Protein AF-0000000084393331 (afdb_homodimer)

Organism: Colletotrichum higginsianum (strain IMI 349063) (NCBI:txid759273)

Radius of gyration: 21.31 Å; Cα contacts (8 Å, |Δi|>4): 739; chains: 2; bounding box: 45×60×54 Å

pLDDT: mean 96.97, std 6.22, range [37.38, 98.94]

Sequence (408 aa):
MSALSANSILEAAKNRRSYYPLSKDIPLSRERVDEIVKEALRHVPSSFNSQSNRVVVLHGAEHEKFWDITANILKAIVPAEQWESTSGKINMFKGAAGSVLFFEDQDVVNAFQEKFATYADRFPVWANQPDAMLQYTLWTALEAEGLGANLQHYNPLVDQQVAAEWKVPASWKLNAQLVFGGKTGEAGPKEFKPIEEIFKTFSSMSALSANSILEAAKNRRSYYPLSKDIPLSRERVDEIVKEALRHVPSSFNSQSNRVVVLHGAEHEKFWDITANILKAIVPAEQWESTSGKINMFKGAAGSVLFFEDQDVVNAFQEKFATYADRFPVWANQPDAMLQYTLWTALEAEGLGANLQHYNPLVDQQVAAEWKVPASWKLNAQLVFGGKTGEAGPKEFKPIEEIFKTFSS

Structure (mmCIF, N/CA/C/O backbone):
data_AF-0000000084393331-model_v1
#
loop_
_entity.id
_entity.type
_entity.pdbx_description
1 polymer Nitroreductase
#
loop_
_atom_site.group_PDB
_atom_site.id
_atom_site.type_symbol
_atom_site.label_atom_id
_atom_site.label_alt_id
_atom_site.label_comp_id
_atom_site.label_asym_id
_atom_site.label_entity_id
_atom_site.label_seq_id
_atom_site.pdbx_PDB_ins_code
_atom_site.Cartn_x
_atom_site.Cartn_y
_atom_site.Cartn_z
_atom_site.occupancy
_atom_site.B_iso_or_equiv
_atom_site.auth_seq_id
_atom_site.auth_comp_id
_atom_site.auth_asym_id
_atom_site.auth_atom_id
_atom_site.pdbx_PDB_model_num
ATOM 1 N N . MET A 1 1 ? 9.164 -11.281 24 1 37.41 1 MET A N 1
ATOM 2 C CA . MET A 1 1 ? 8.312 -10.461 23.156 1 37.41 1 MET A CA 1
ATOM 3 C C . MET A 1 1 ? 7.629 -11.312 22.078 1 37.41 1 MET A C 1
ATOM 5 O O . MET A 1 1 ? 8.258 -12.195 21.5 1 37.41 1 MET A O 1
ATOM 9 N N . SER A 1 2 ? 6.348 -11.602 22.141 1 48.78 2 SER A N 1
ATOM 10 C CA . SER A 1 2 ? 5.723 -12.609 21.297 1 48.78 2 SER A CA 1
ATOM 11 C C . SER A 1 2 ? 6.145 -12.461 19.828 1 48.78 2 SER A C 1
ATOM 13 O O . SER A 1 2 ? 6.258 -11.336 19.328 1 48.78 2 SER A O 1
ATOM 15 N N . ALA A 1 3 ? 6.695 -13.453 19.219 1 64.19 3 ALA A N 1
ATOM 16 C CA . ALA A 1 3 ? 7.242 -13.547 17.859 1 64.19 3 ALA A CA 1
ATOM 17 C C . ALA A 1 3 ? 6.258 -13 16.844 1 64.19 3 ALA A C 1
ATOM 19 O O . ALA A 1 3 ? 5.047 -13.203 16.953 1 64.19 3 ALA A O 1
ATOM 20 N N . LEU A 1 4 ? 6.695 -11.914 16.047 1 86.56 4 LEU A N 1
ATOM 21 C CA . LEU A 1 4 ? 5.887 -11.383 14.953 1 86.56 4 LEU A CA 1
ATOM 22 C C . LEU A 1 4 ? 5.234 -12.516 14.164 1 86.56 4 LEU A C 1
ATOM 24 O O . LEU A 1 4 ? 5.875 -13.531 13.883 1 86.56 4 LEU A O 1
ATOM 28 N N . SER A 1 5 ? 3.9 -12.523 14.125 1 93.5 5 SER A N 1
ATOM 29 C CA . SER A 1 5 ? 3.131 -13.492 13.352 1 93.5 5 SER A CA 1
ATOM 30 C C . SER A 1 5 ? 2.18 -12.797 12.383 1 93.5 5 SER A C 1
ATOM 32 O O . SER A 1 5 ? 2.023 -11.57 12.438 1 93.5 5 SER A O 1
ATOM 34 N N . ALA A 1 6 ? 1.602 -13.602 11.523 1 96.69 6 ALA A N 1
ATOM 35 C CA . ALA A 1 6 ? 0.581 -13.047 10.641 1 96.69 6 ALA A CA 1
ATOM 36 C C . ALA A 1 6 ? -0.568 -12.438 11.438 1 96.69 6 ALA A C 1
ATOM 38 O O . ALA A 1 6 ? -1.152 -11.43 11.023 1 96.69 6 ALA A O 1
ATOM 39 N N . ASN A 1 7 ? -0.825 -12.977 12.594 1 96.38 7 ASN A N 1
ATOM 40 C CA . ASN A 1 7 ? -1.913 -12.477 13.422 1 96.38 7 ASN A CA 1
ATOM 41 C C . ASN A 1 7 ? -1.623 -11.062 13.93 1 96.38 7 ASN A C 1
ATOM 43 O O . ASN A 1 7 ? -2.539 -10.258 14.094 1 96.38 7 ASN A O 1
ATOM 47 N N . SER A 1 8 ? -0.373 -10.797 14.195 1 96.31 8 SER A N 1
ATOM 48 C CA . SER A 1 8 ? -0.001 -9.445 14.609 1 96.31 8 SER A CA 1
ATOM 49 C C . SER A 1 8 ? -0.251 -8.438 13.492 1 96.31 8 SER A C 1
ATOM 51 O O . SER A 1 8 ? -0.739 -7.332 13.75 1 96.31 8 SER A O 1
ATOM 53 N N . ILE A 1 9 ? 0.087 -8.852 12.289 1 97.62 9 ILE A N 1
ATOM 54 C CA . ILE A 1 9 ? -0.106 -7.988 11.133 1 97.62 9 ILE A CA 1
ATOM 55 C C . ILE A 1 9 ? -1.599 -7.785 10.883 1 97.62 9 ILE A C 1
ATOM 57 O O . ILE A 1 9 ? -2.045 -6.664 10.625 1 97.62 9 ILE A O 1
ATOM 61 N N . LEU A 1 10 ? -2.35 -8.82 11.016 1 97.94 10 LEU A N 1
ATOM 62 C CA . LEU A 1 10 ? -3.787 -8.758 10.773 1 97.94 10 LEU A CA 1
ATOM 63 C C . LEU A 1 10 ? -4.488 -7.973 11.875 1 97.94 10 LEU A C 1
ATOM 65 O O . LEU A 1 10 ? -5.469 -7.27 11.617 1 97.94 10 LEU A O 1
ATOM 69 N N . GLU A 1 11 ? -4 -8.117 13.078 1 97.56 11 GLU A N 1
ATOM 70 C CA . GLU A 1 11 ? -4.531 -7.305 14.172 1 97.56 11 GLU A CA 1
ATOM 71 C C . GLU A 1 11 ? -4.312 -5.816 13.914 1 97.56 11 GLU A C 1
ATOM 73 O O . GLU A 1 11 ? -5.199 -4.996 14.18 1 97.56 11 GLU A O 1
ATOM 78 N N . ALA A 1 12 ? -3.117 -5.473 13.461 1 97.62 12 ALA A N 1
ATOM 79 C CA . ALA A 1 12 ? -2.838 -4.086 13.102 1 97.62 12 ALA A CA 1
ATOM 80 C C . ALA A 1 12 ? -3.805 -3.59 12.031 1 97.62 12 ALA A C 1
ATOM 82 O O . ALA A 1 12 ? -4.301 -2.463 12.109 1 97.62 12 ALA A O 1
ATOM 83 N N . ALA A 1 13 ? -4.086 -4.453 11.016 1 97.81 13 ALA A N 1
ATOM 84 C CA . ALA A 1 13 ? -5.027 -4.109 9.953 1 97.81 13 ALA A CA 1
ATOM 85 C C . ALA A 1 13 ? -6.426 -3.881 10.516 1 97.81 13 ALA A C 1
ATOM 87 O O . ALA A 1 13 ? -7.117 -2.938 10.117 1 97.81 13 ALA A O 1
ATOM 88 N N . LYS A 1 14 ? -6.852 -4.676 11.422 1 97.25 14 LYS A N 1
ATOM 89 C CA . LYS A 1 14 ? -8.172 -4.586 12.031 1 97.25 14 LYS A CA 1
ATOM 90 C C . LYS A 1 14 ? -8.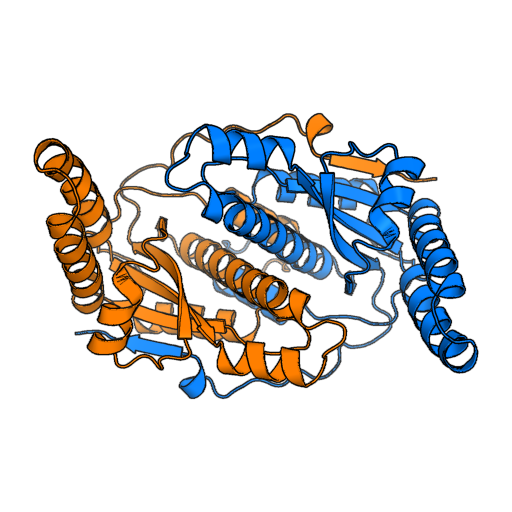305 -3.322 12.875 1 97.25 14 LYS A C 1
ATOM 92 O O . LYS A 1 14 ? -9.352 -2.676 12.883 1 97.25 14 LYS A O 1
ATOM 97 N N . ASN A 1 15 ? -7.254 -3.033 13.586 1 97.19 15 ASN A N 1
ATOM 98 C CA . ASN A 1 15 ? -7.27 -1.894 14.492 1 97.19 15 ASN A CA 1
ATOM 99 C C . ASN A 1 15 ? -7.223 -0.57 13.734 1 97.19 15 ASN A C 1
ATOM 101 O O . ASN A 1 15 ? -7.746 0.44 14.211 1 97.19 15 ASN A O 1
ATOM 105 N N . ARG A 1 16 ? -6.582 -0.591 12.586 1 98.12 16 ARG A N 1
ATOM 106 C CA . ARG A 1 16 ? -6.473 0.629 11.797 1 98.12 16 ARG A CA 1
ATOM 107 C C . ARG A 1 16 ? -7.84 1.068 11.273 1 98.12 16 ARG A C 1
ATOM 109 O O . ARG A 1 16 ? -8.484 0.343 10.516 1 98.12 16 ARG A O 1
ATOM 116 N N . ARG A 1 17 ? -8.328 2.18 11.711 1 98 17 ARG A N 1
ATOM 117 C CA . ARG A 1 17 ? -9.57 2.822 11.305 1 98 17 ARG A CA 1
ATOM 118 C C . ARG A 1 17 ? -9.359 4.312 11.047 1 98 17 ARG A C 1
ATOM 120 O O . ARG A 1 17 ? -8.367 4.891 11.5 1 98 17 ARG A O 1
ATOM 127 N N . SER A 1 18 ? -10.281 4.875 10.297 1 98.25 18 SER A N 1
ATOM 128 C CA . SER A 1 18 ? -10.297 6.328 10.164 1 98.25 18 SER A CA 1
ATOM 129 C C . SER A 1 18 ? -10.984 6.984 11.359 1 98.25 18 SER A C 1
ATOM 131 O O . SER A 1 18 ? -12.125 6.648 11.688 1 98.25 18 SER A O 1
ATOM 133 N N . TYR A 1 19 ? -10.305 7.914 11.969 1 98.31 19 TYR A N 1
ATOM 134 C CA . TYR A 1 19 ? -10.844 8.602 13.141 1 98.31 19 TYR A CA 1
ATOM 135 C C . TYR A 1 19 ? -11.062 10.078 12.852 1 98.31 19 TYR A C 1
ATOM 137 O O . TYR A 1 19 ? -10.195 10.742 12.281 1 98.31 19 TYR A O 1
ATOM 145 N N . TYR A 1 20 ? -12.188 10.547 13.289 1 95.88 20 TYR A N 1
ATOM 146 C CA . TYR A 1 20 ? -12.586 11.953 13.227 1 95.88 20 TYR A CA 1
ATOM 147 C C . TYR A 1 20 ? -13.414 12.336 14.453 1 95.88 20 TYR A C 1
ATOM 149 O O . TYR A 1 20 ? -14.188 11.523 14.969 1 95.88 20 TYR A O 1
ATOM 157 N N . PRO A 1 21 ? -13.359 13.625 14.961 1 96.62 21 PRO A N 1
ATOM 158 C CA . PRO A 1 21 ? -12.211 14.523 14.844 1 96.62 21 PRO A CA 1
ATOM 159 C C . PRO A 1 21 ? -11.016 14.062 15.672 1 96.62 21 PRO A C 1
ATOM 161 O O . PRO A 1 21 ? -11.141 13.133 16.484 1 96.62 21 PRO A O 1
ATOM 164 N N . LEU A 1 22 ? -9.898 14.578 15.461 1 98.69 22 LEU A N 1
ATOM 165 C CA . LEU A 1 22 ? -8.688 14.273 16.219 1 98.69 22 LEU A CA 1
ATOM 166 C C . LEU A 1 22 ? -8.281 15.453 17.094 1 98.69 22 LEU A C 1
ATOM 168 O O . LEU A 1 22 ? -8.641 16.594 16.812 1 98.69 22 LEU A O 1
ATOM 172 N N . SER A 1 23 ? -7.586 15.156 18.141 1 98.56 23 SER A N 1
ATOM 173 C CA . SER A 1 23 ? -7.074 16.203 19.016 1 98.56 23 SER A CA 1
ATOM 174 C C . SER A 1 23 ? -5.574 16.406 18.812 1 98.56 23 SER A C 1
ATOM 176 O O . SER A 1 23 ? -4.898 15.547 18.234 1 98.56 23 SER A O 1
ATOM 178 N N . LYS A 1 24 ? -5.098 17.484 19.359 1 98.25 24 LYS A N 1
ATOM 179 C CA . LYS A 1 24 ? -3.68 17.812 19.266 1 98.25 24 LYS A CA 1
ATOM 180 C C . LYS A 1 24 ? -2.861 17.016 20.281 1 98.25 24 LYS A C 1
ATOM 182 O O . LYS A 1 24 ? -1.634 16.953 20.172 1 98.25 24 LYS A O 1
ATOM 187 N N . ASP A 1 25 ? -3.512 16.484 21.234 1 97.31 25 ASP A N 1
ATOM 188 C CA . ASP A 1 25 ? -2.85 15.781 22.344 1 97.31 25 ASP A CA 1
ATOM 189 C C . ASP A 1 25 ? -2.508 14.344 21.953 1 97.31 25 ASP A C 1
ATOM 191 O O . ASP A 1 25 ? -3.402 13.531 21.703 1 97.31 25 ASP A O 1
ATOM 195 N N . ILE A 1 26 ? -1.272 14.055 21.906 1 97.31 26 ILE A N 1
ATOM 196 C CA . ILE A 1 26 ? -0.828 12.703 21.594 1 97.31 26 ILE A CA 1
ATOM 197 C C . ILE A 1 26 ? 0.257 12.281 22.578 1 97.31 26 ILE A C 1
ATOM 199 O O . ILE A 1 26 ? 1.02 13.117 23.078 1 97.31 26 ILE A O 1
ATOM 203 N N . PRO A 1 27 ? 0.347 11.016 22.828 1 95.44 27 PRO A N 1
ATOM 204 C CA . PRO A 1 27 ? 1.31 10.5 23.812 1 95.44 27 PRO A CA 1
ATOM 205 C C . PRO A 1 27 ? 2.715 10.352 23.219 1 95.44 27 PRO A C 1
ATOM 207 O O . PRO A 1 27 ? 3.594 9.773 23.859 1 95.44 27 PRO A O 1
ATOM 210 N N . LEU A 1 28 ? 2.984 10.812 22.062 1 97.06 28 LEU A N 1
ATOM 211 C CA . LEU A 1 28 ? 4.277 10.68 21.391 1 97.06 28 LEU A CA 1
ATOM 212 C C . LEU A 1 28 ? 4.961 12.031 21.266 1 97.06 28 LEU A C 1
ATOM 214 O O . LEU A 1 28 ? 4.305 13.047 21 1 97.06 28 LEU A O 1
ATOM 218 N N . SER A 1 29 ? 6.297 12.023 21.406 1 97.81 29 SER A N 1
ATOM 219 C CA . SER A 1 29 ? 7.066 13.203 21.016 1 97.81 29 SER A CA 1
ATOM 220 C C . SER A 1 29 ? 7.133 13.344 19.5 1 97.81 29 SER A C 1
ATOM 222 O O . SER A 1 29 ? 6.93 12.367 18.781 1 97.81 29 SER A O 1
ATOM 224 N N . ARG A 1 30 ? 7.402 14.57 19.094 1 97.75 30 ARG A N 1
ATOM 225 C CA . ARG A 1 30 ? 7.605 14.797 17.656 1 97.75 30 ARG A CA 1
ATOM 226 C C . ARG A 1 30 ? 8.75 13.945 17.125 1 97.75 30 ARG A C 1
ATOM 228 O O . ARG A 1 30 ? 8.672 13.43 16 1 97.75 30 ARG A O 1
ATOM 235 N N . GLU A 1 31 ? 9.766 13.789 17.938 1 98.19 31 GLU A N 1
ATOM 236 C CA . GLU A 1 31 ? 10.93 13.008 17.547 1 98.19 31 GLU A CA 1
ATOM 237 C C . GLU A 1 31 ? 10.562 11.539 17.312 1 98.19 31 GLU A C 1
ATOM 239 O O . GLU A 1 31 ? 11.062 10.906 16.391 1 98.19 31 GLU A O 1
ATOM 244 N N . ARG A 1 32 ? 9.727 11.023 18.188 1 98.5 32 ARG A N 1
ATOM 245 C CA . ARG A 1 32 ? 9.297 9.633 18.062 1 98.5 32 ARG A CA 1
ATOM 246 C C . ARG A 1 32 ? 8.469 9.438 16.797 1 98.5 32 ARG A C 1
ATOM 248 O O . ARG A 1 32 ? 8.633 8.438 16.094 1 98.5 32 ARG A O 1
ATOM 255 N N . VAL A 1 33 ? 7.59 10.367 16.484 1 98.75 33 VAL A N 1
ATOM 256 C CA . VAL A 1 33 ? 6.82 10.312 15.25 1 98.75 33 VAL A CA 1
ATOM 257 C C . VAL A 1 33 ? 7.77 10.289 14.055 1 98.75 33 VAL A C 1
ATOM 259 O O . VAL A 1 33 ? 7.641 9.438 13.164 1 98.75 33 VAL A O 1
ATOM 262 N N . ASP A 1 34 ? 8.734 11.203 14.062 1 98.88 34 ASP A N 1
ATOM 263 C CA . ASP A 1 34 ? 9.688 11.289 12.961 1 98.88 34 ASP A CA 1
ATOM 264 C C . ASP A 1 34 ? 10.469 9.984 12.812 1 98.88 34 ASP A C 1
ATOM 266 O O . ASP A 1 34 ? 10.742 9.539 11.695 1 98.88 34 ASP A O 1
ATOM 270 N N . GLU A 1 35 ? 10.852 9.398 13.922 1 98.75 35 GLU A N 1
ATOM 271 C CA . GLU A 1 35 ? 11.578 8.133 13.898 1 98.75 35 GLU A CA 1
ATOM 272 C C . GLU A 1 35 ? 10.758 7.039 13.227 1 98.75 35 GLU A C 1
ATOM 274 O O . GLU A 1 35 ? 11.273 6.297 12.391 1 98.75 35 GLU A O 1
ATOM 279 N N . ILE A 1 36 ? 9.492 6.926 13.602 1 98.81 36 ILE A N 1
ATOM 280 C CA . ILE A 1 36 ? 8.594 5.934 13.016 1 98.81 36 ILE A CA 1
ATOM 281 C C . ILE A 1 36 ? 8.5 6.152 11.508 1 98.81 36 ILE A C 1
ATOM 283 O O . ILE A 1 36 ? 8.594 5.203 10.727 1 98.81 36 ILE A O 1
ATOM 287 N N . VAL A 1 37 ? 8.367 7.43 11.062 1 98.94 37 VAL A N 1
ATOM 288 C CA . VAL A 1 37 ? 8.227 7.77 9.656 1 98.94 37 VAL A CA 1
ATOM 289 C C . VAL A 1 37 ? 9.5 7.398 8.898 1 98.94 37 VAL A C 1
ATOM 291 O O . VAL A 1 37 ? 9.438 6.773 7.836 1 98.94 37 VAL A O 1
ATOM 294 N N . LYS A 1 38 ? 10.633 7.73 9.445 1 98.88 38 LYS A N 1
ATOM 295 C CA . LYS A 1 38 ? 11.914 7.469 8.781 1 98.88 38 LYS A CA 1
ATOM 296 C C . LYS A 1 38 ? 12.141 5.973 8.602 1 98.88 38 LYS A C 1
ATOM 298 O O . LYS A 1 38 ? 12.578 5.531 7.535 1 98.88 38 LYS A O 1
ATOM 303 N N . GLU A 1 39 ? 11.852 5.211 9.617 1 98.56 39 GLU A N 1
ATOM 304 C CA . GLU A 1 39 ? 12.062 3.77 9.539 1 98.56 39 GLU A CA 1
ATOM 305 C C . GLU A 1 39 ? 11.133 3.135 8.508 1 98.56 39 GLU A C 1
ATOM 307 O O . GLU A 1 39 ? 11.547 2.271 7.73 1 98.56 39 GLU A O 1
ATOM 312 N N . ALA A 1 40 ? 9.891 3.549 8.508 1 98.81 40 ALA A N 1
ATOM 313 C CA . ALA A 1 40 ? 8.961 3.041 7.504 1 98.81 40 ALA A CA 1
ATOM 314 C C . ALA A 1 40 ? 9.414 3.418 6.094 1 98.81 40 ALA A C 1
ATOM 316 O O . ALA A 1 40 ? 9.383 2.588 5.184 1 98.81 40 ALA A O 1
ATOM 317 N N . LEU A 1 41 ? 9.805 4.668 5.926 1 98.62 41 LEU A N 1
ATOM 318 C CA . LEU A 1 41 ? 10.25 5.191 4.637 1 98.62 41 LEU A CA 1
ATOM 319 C C . LEU A 1 41 ? 11.414 4.375 4.094 1 98.62 41 LEU A C 1
ATOM 321 O O . LEU A 1 41 ? 11.5 4.125 2.891 1 98.62 41 LEU A O 1
ATOM 325 N N . ARG A 1 42 ? 12.242 3.914 4.961 1 97.62 42 ARG A N 1
ATOM 326 C CA . ARG A 1 42 ? 13.422 3.145 4.586 1 97.62 42 ARG A CA 1
ATOM 327 C C . ARG A 1 42 ? 13.047 1.73 4.156 1 97.62 42 ARG A C 1
ATOM 329 O O . ARG A 1 42 ? 13.617 1.188 3.209 1 97.62 42 ARG A O 1
ATOM 336 N N . HIS A 1 43 ? 12.117 1.175 4.773 1 98.31 43 HIS A N 1
ATOM 337 C CA . HIS A 1 43 ? 12.016 -0.278 4.684 1 98.31 43 HIS A CA 1
ATOM 338 C C . HIS A 1 43 ? 10.82 -0.698 3.832 1 98.31 43 HIS A C 1
ATOM 340 O O . HIS A 1 43 ? 10.727 -1.854 3.416 1 98.31 43 HIS A O 1
ATOM 346 N N . VAL A 1 44 ? 9.875 0.214 3.611 1 98.69 44 VAL A N 1
ATOM 347 C CA . VAL A 1 44 ? 8.828 -0.098 2.646 1 98.69 44 VAL A CA 1
ATOM 348 C C . VAL A 1 44 ? 9.43 -0.26 1.256 1 98.69 44 VAL A C 1
ATOM 350 O O . VAL A 1 44 ? 10.258 0.554 0.834 1 98.69 44 VAL A O 1
ATOM 353 N N . PRO A 1 45 ? 9.078 -1.334 0.557 1 98.25 45 PRO A N 1
ATOM 354 C CA . PRO A 1 45 ? 9.734 -1.604 -0.726 1 98.25 45 PRO A CA 1
ATOM 355 C C . PRO A 1 45 ? 9.281 -0.65 -1.83 1 98.25 45 PRO A C 1
ATOM 357 O O . PRO A 1 45 ? 8.289 0.06 -1.669 1 98.25 45 PRO A O 1
ATOM 360 N N . SER A 1 46 ? 10.039 -0.564 -2.869 1 98.12 46 SER A N 1
ATOM 361 C CA . SER A 1 46 ? 9.688 0.081 -4.129 1 98.12 46 SER A CA 1
ATOM 362 C C . SER A 1 46 ? 10.148 -0.747 -5.324 1 98.12 46 SER A C 1
ATOM 364 O O . SER A 1 46 ? 11.094 -1.531 -5.211 1 98.12 46 SER A O 1
ATOM 366 N N . SER A 1 47 ? 9.375 -0.654 -6.395 1 96.88 47 SER A N 1
ATOM 367 C CA . SER A 1 47 ? 9.758 -1.37 -7.605 1 96.88 47 SER A CA 1
ATOM 368 C C . SER A 1 47 ? 11.188 -1.047 -8.016 1 96.88 47 SER A C 1
ATOM 370 O O . SER A 1 47 ? 11.57 0.123 -8.102 1 96.88 47 SER A O 1
ATOM 372 N N . PHE A 1 48 ? 12.039 -2.096 -8.234 1 96.06 48 PHE A N 1
ATOM 373 C CA . PHE A 1 48 ? 13.422 -1.962 -8.656 1 96.06 48 PHE A CA 1
ATOM 374 C C . PHE A 1 48 ? 14.25 -1.244 -7.59 1 96.06 48 PHE A C 1
ATOM 376 O O . PHE A 1 48 ? 15.281 -0.645 -7.895 1 96.06 48 PHE A O 1
ATOM 383 N N . ASN A 1 49 ? 13.672 -1.221 -6.324 1 97 49 ASN A N 1
ATOM 384 C CA . ASN A 1 49 ? 14.273 -0.437 -5.25 1 97 49 ASN A CA 1
ATOM 385 C C . ASN A 1 49 ? 14.57 0.994 -5.695 1 97 49 ASN A C 1
ATOM 387 O O . ASN A 1 49 ? 15.633 1.533 -5.402 1 97 49 ASN A O 1
ATOM 391 N N . SER A 1 50 ? 13.625 1.528 -6.477 1 97.81 50 SER A N 1
ATOM 392 C CA . SER A 1 50 ? 13.766 2.877 -7.012 1 97.81 50 SER A CA 1
ATOM 393 C C . SER A 1 50 ? 13.789 3.918 -5.898 1 97.81 50 SER A C 1
ATOM 395 O O . SER A 1 50 ? 14.352 5 -6.066 1 97.81 50 SER A O 1
ATOM 397 N N . GLN A 1 51 ? 13.148 3.674 -4.816 1 98.31 51 GLN A N 1
ATOM 398 C CA . GLN A 1 51 ? 13.055 4.559 -3.658 1 98.31 51 GLN A CA 1
ATOM 399 C C . GLN A 1 51 ? 12.555 5.941 -4.062 1 98.31 51 GLN A C 1
ATOM 401 O O . GLN A 1 51 ? 13.18 6.953 -3.729 1 98.31 51 GLN A O 1
ATOM 406 N N . SER A 1 52 ? 11.391 5.934 -4.711 1 98.81 52 SER A N 1
ATOM 407 C CA . SER A 1 52 ? 10.781 7.164 -5.199 1 98.81 52 SER A CA 1
ATOM 408 C C . SER A 1 52 ? 9.984 7.859 -4.105 1 98.81 52 SER A C 1
ATOM 410 O O . SER A 1 52 ? 9.594 9.016 -4.254 1 98.81 52 SER A O 1
ATOM 412 N N . ASN A 1 53 ? 9.688 7.242 -2.977 1 98.88 53 ASN A N 1
ATOM 413 C CA . ASN A 1 53 ? 8.914 7.824 -1.885 1 98.88 53 ASN A CA 1
ATOM 414 C C . ASN A 1 53 ? 9.648 9 -1.246 1 98.88 53 ASN A C 1
ATOM 416 O O . ASN A 1 53 ? 10.859 8.938 -1.032 1 98.88 53 ASN A O 1
ATOM 420 N N . ARG A 1 54 ? 8.938 10.039 -1 1 98.94 54 ARG A N 1
ATOM 421 C CA . ARG A 1 54 ? 9.367 11.172 -0.193 1 98.94 54 ARG A CA 1
ATOM 422 C C . ARG A 1 54 ? 8.32 11.531 0.852 1 98.94 54 ARG A C 1
ATOM 424 O O . ARG A 1 54 ? 7.121 11.352 0.625 1 98.94 54 ARG A O 1
ATOM 431 N N . VAL A 1 55 ? 8.789 12.102 1.979 1 98.94 55 VAL A N 1
ATOM 432 C CA . VAL A 1 55 ? 7.848 12.422 3.049 1 98.94 55 VAL A CA 1
ATOM 433 C C . VAL A 1 55 ? 8.211 13.758 3.68 1 98.94 55 VAL A C 1
ATOM 435 O O . VAL A 1 55 ? 9.391 14.062 3.865 1 98.94 55 VAL A O 1
ATOM 438 N N . VAL A 1 56 ? 7.219 14.539 3.926 1 98.94 56 VAL A N 1
ATOM 439 C CA . VAL A 1 56 ? 7.316 15.719 4.781 1 98.94 56 VAL A CA 1
ATOM 440 C C . VAL A 1 56 ? 6.395 15.555 5.988 1 98.94 56 VAL A C 1
ATOM 442 O O . VAL A 1 56 ? 5.199 15.289 5.836 1 98.94 56 VAL A O 1
ATOM 445 N N . VAL A 1 57 ? 6.93 15.688 7.18 1 98.94 57 VAL A N 1
ATOM 446 C CA . VAL A 1 57 ? 6.105 15.68 8.383 1 98.94 57 VAL A CA 1
ATOM 447 C C . VAL A 1 57 ? 5.93 17.109 8.898 1 98.94 57 VAL A C 1
ATOM 449 O O . VAL A 1 57 ? 6.902 17.844 9.047 1 98.94 57 VAL A O 1
ATOM 452 N N . LEU A 1 58 ? 4.691 17.469 9.078 1 98.94 58 LEU A N 1
ATOM 453 C CA . LEU A 1 58 ? 4.344 18.766 9.641 1 98.94 58 LEU A CA 1
ATOM 454 C C . LEU A 1 58 ? 3.768 18.609 11.047 1 98.94 58 LEU A C 1
ATOM 456 O O . LEU A 1 58 ? 2.754 17.938 11.234 1 98.94 58 LEU A O 1
ATOM 460 N N . HIS A 1 59 ? 4.391 19.266 12.062 1 98.75 59 HIS A N 1
ATOM 461 C CA . HIS A 1 59 ? 3.941 19.203 13.453 1 98.75 59 HIS A CA 1
ATOM 462 C C . HIS A 1 59 ? 3.414 20.562 13.922 1 98.75 59 HIS A C 1
ATOM 464 O O . HIS A 1 59 ? 3.92 21.609 13.516 1 98.75 59 HIS A O 1
ATOM 470 N N . GLY A 1 60 ? 2.422 20.547 14.789 1 97.81 60 GLY A N 1
ATOM 471 C CA . GLY A 1 60 ? 1.958 21.734 15.484 1 97.81 60 GLY A CA 1
ATOM 472 C C . GLY A 1 60 ? 1.58 22.875 14.555 1 97.81 60 GLY A C 1
ATOM 473 O O . GLY A 1 60 ? 0.77 22.688 13.641 1 97.81 60 GLY A O 1
ATOM 474 N N . ALA A 1 61 ? 2.277 23.984 14.68 1 98.44 61 ALA A N 1
ATOM 475 C CA . ALA A 1 61 ? 1.923 25.172 13.93 1 98.44 61 ALA A CA 1
ATOM 476 C C . ALA A 1 61 ? 2.121 24.969 12.43 1 98.44 61 ALA A C 1
ATOM 478 O O . ALA A 1 61 ? 1.393 25.531 11.617 1 98.44 61 ALA A O 1
ATOM 479 N N . GLU A 1 62 ? 3.119 24.141 12.047 1 98.81 62 GLU A N 1
ATOM 480 C CA . GLU A 1 62 ? 3.35 23.875 10.633 1 98.81 62 GLU A CA 1
ATOM 481 C C . GLU A 1 62 ? 2.223 23.047 10.031 1 98.81 62 GLU A C 1
ATOM 483 O O . GLU A 1 62 ? 1.843 23.234 8.875 1 98.81 62 GLU A O 1
ATOM 488 N N . HIS A 1 63 ? 1.731 22.141 10.844 1 98.81 63 HIS A N 1
ATOM 489 C CA . HIS A 1 63 ? 0.524 21.406 10.477 1 98.81 63 HIS A CA 1
ATOM 490 C C . HIS A 1 63 ? -0.656 22.344 10.281 1 98.81 63 HIS A C 1
ATOM 492 O O . HIS A 1 63 ? -1.363 22.266 9.273 1 98.81 63 HIS A O 1
ATOM 498 N N . GLU A 1 64 ? -0.869 23.25 11.242 1 98.81 64 GLU A N 1
ATOM 499 C CA . GLU A 1 64 ? -1.962 24.203 11.125 1 98.81 64 GLU A CA 1
ATOM 500 C C . GLU A 1 64 ? -1.812 25.078 9.883 1 98.81 64 GLU A C 1
ATOM 502 O O . GLU A 1 64 ? -2.795 25.344 9.188 1 98.81 64 GLU A O 1
ATOM 507 N N . LYS A 1 65 ? -0.606 25.469 9.641 1 98.69 65 LYS A N 1
ATOM 508 C CA . LYS A 1 65 ? -0.32 26.312 8.477 1 98.69 65 LYS A CA 1
ATOM 509 C C . LYS A 1 65 ? -0.72 25.609 7.184 1 98.69 65 LYS A C 1
ATOM 511 O O . LYS A 1 65 ? -1.257 26.234 6.27 1 98.69 65 LYS A O 1
ATOM 516 N N . PHE A 1 66 ? -0.407 24.359 7.047 1 98.88 66 PHE A N 1
ATOM 517 C CA . PHE A 1 66 ? -0.788 23.594 5.863 1 98.88 66 PHE A CA 1
ATOM 518 C C . PHE A 1 66 ? -2.293 23.672 5.633 1 98.88 66 PHE A C 1
ATOM 520 O O . PHE A 1 66 ? -2.744 23.891 4.508 1 98.88 66 PHE A O 1
ATOM 527 N N . TRP A 1 67 ? -3.025 23.453 6.648 1 98.81 67 TRP A N 1
ATOM 528 C CA . TRP A 1 67 ? -4.473 23.422 6.484 1 98.81 67 TRP A CA 1
ATOM 529 C C . TRP A 1 67 ? -5.043 24.812 6.305 1 98.81 67 TRP A C 1
ATOM 531 O O . TRP A 1 67 ? -6.066 25 5.641 1 98.81 67 TRP A O 1
ATOM 541 N N . ASP A 1 68 ? -4.379 25.891 6.879 1 98.69 68 ASP A N 1
ATOM 542 C CA . ASP A 1 68 ? -4.742 27.266 6.547 1 98.69 68 ASP A CA 1
ATOM 543 C C . ASP A 1 68 ? -4.535 27.531 5.059 1 98.69 68 ASP A C 1
ATOM 545 O O . ASP A 1 68 ? -5.383 28.156 4.414 1 98.69 68 ASP A O 1
ATOM 549 N N . ILE A 1 69 ? -3.393 27.109 4.555 1 98.5 69 ILE A N 1
ATOM 550 C CA . ILE A 1 69 ? -3.113 27.25 3.131 1 98.5 69 ILE A CA 1
ATOM 551 C C . ILE A 1 69 ? -4.219 26.562 2.324 1 98.5 69 ILE A C 1
ATOM 553 O O . ILE A 1 69 ? -4.742 27.141 1.367 1 98.5 69 ILE A O 1
ATOM 557 N N . THR A 1 70 ? -4.586 25.328 2.74 1 98.69 70 THR A N 1
ATOM 558 C CA . THR A 1 70 ? -5.637 24.578 2.066 1 98.69 70 THR A CA 1
ATOM 559 C C . THR A 1 70 ? -6.957 25.328 2.1 1 98.69 70 THR A C 1
ATOM 561 O O . THR A 1 70 ? -7.629 25.469 1.075 1 98.69 70 THR A O 1
ATOM 564 N N . ALA A 1 71 ? -7.285 25.906 3.246 1 98.44 71 ALA A N 1
ATOM 565 C CA . ALA A 1 71 ? -8.523 26.672 3.414 1 98.44 71 ALA A CA 1
ATOM 566 C C . ALA A 1 71 ? -8.539 27.891 2.496 1 98.44 71 ALA A C 1
ATOM 568 O O . ALA A 1 71 ? -9.555 28.172 1.854 1 98.44 71 ALA A O 1
ATOM 569 N N . ASN A 1 72 ? -7.484 28.562 2.457 1 98 72 ASN A N 1
ATOM 570 C CA . ASN A 1 72 ? -7.406 29.766 1.65 1 98 72 ASN A CA 1
ATOM 571 C C . ASN A 1 72 ? -7.602 29.469 0.167 1 98 72 ASN A C 1
ATOM 573 O O . ASN A 1 72 ? -8.305 30.203 -0.529 1 98 72 ASN A O 1
ATOM 577 N N . ILE A 1 73 ? -6.977 28.438 -0.333 1 98 73 ILE A N 1
ATOM 578 C CA . ILE A 1 73 ? -7.113 28.047 -1.732 1 98 73 ILE A CA 1
ATOM 579 C C . ILE A 1 73 ? -8.562 27.672 -2.027 1 98 73 ILE A C 1
ATOM 581 O O . ILE A 1 73 ? -9.133 28.109 -3.031 1 98 73 ILE A O 1
ATOM 585 N N . LEU A 1 74 ? -9.164 26.875 -1.122 1 98 74 LEU A N 1
ATOM 586 C CA . LEU A 1 74 ? -10.523 26.406 -1.323 1 98 74 LEU A CA 1
ATOM 587 C C . LEU A 1 74 ? -11.523 27.547 -1.254 1 98 74 LEU A C 1
ATOM 589 O O . LEU A 1 74 ? -12.531 27.547 -1.967 1 98 74 LEU A O 1
ATOM 593 N N . LYS A 1 75 ? -11.281 28.484 -0.39 1 97.19 75 LYS A N 1
ATOM 594 C CA . LYS A 1 75 ? -12.172 29.641 -0.252 1 97.19 75 LYS A CA 1
ATOM 595 C C . LYS A 1 75 ? -12.344 30.359 -1.582 1 97.19 75 LYS A C 1
ATOM 597 O O . LYS A 1 75 ? -13.422 30.891 -1.88 1 97.19 75 LYS A O 1
ATOM 602 N N . ALA A 1 76 ? -11.336 30.344 -2.381 1 96.31 76 ALA A N 1
ATOM 603 C CA . ALA A 1 76 ? -11.32 31.078 -3.646 1 96.31 76 ALA A CA 1
ATOM 604 C C . ALA A 1 76 ? -12.109 30.328 -4.719 1 96.31 76 ALA A C 1
ATOM 606 O O . ALA A 1 76 ? -12.5 30.906 -5.734 1 96.31 76 ALA A O 1
ATOM 607 N N . ILE A 1 77 ? -12.414 29.078 -4.504 1 94.25 77 ILE A N 1
ATOM 608 C CA . ILE A 1 77 ? -12.961 28.328 -5.637 1 94.25 77 ILE A CA 1
ATOM 609 C C . ILE A 1 77 ? -14.289 27.688 -5.242 1 94.25 77 ILE A C 1
ATOM 611 O O . ILE A 1 77 ? -15.078 27.297 -6.105 1 94.25 77 ILE A O 1
ATOM 615 N N . VAL A 1 78 ? -14.57 27.531 -3.926 1 95.06 78 VAL A N 1
ATOM 616 C CA . VAL A 1 78 ? -15.805 26.891 -3.457 1 95.06 78 VAL A CA 1
ATOM 617 C C . VAL A 1 78 ? -16.922 27.938 -3.396 1 95.06 78 VAL A C 1
ATOM 619 O O . VAL A 1 78 ? -16.719 29.062 -2.93 1 95.06 78 VAL A O 1
ATOM 622 N N . PRO A 1 79 ? -18.109 27.609 -3.844 1 95.94 79 PRO A N 1
ATOM 623 C CA . PRO A 1 79 ? -19.25 28.516 -3.711 1 95.94 79 PRO A CA 1
ATOM 624 C C . PRO A 1 79 ? -19.516 28.922 -2.26 1 95.94 79 PRO A C 1
ATOM 626 O O . PRO A 1 79 ? -19.359 28.094 -1.354 1 95.94 79 PRO A O 1
ATOM 629 N N . ALA A 1 80 ? -20.016 30.109 -2.145 1 95.81 80 ALA A N 1
ATOM 630 C CA . ALA A 1 80 ? -20.219 30.672 -0.815 1 95.81 80 ALA A CA 1
ATOM 631 C C . ALA A 1 80 ? -21.156 29.797 0.015 1 95.81 80 ALA A C 1
ATOM 633 O O . ALA A 1 80 ? -20.953 29.641 1.223 1 95.81 80 ALA A O 1
ATOM 634 N N . GLU A 1 81 ? -22.141 29.281 -0.657 1 96.31 81 GLU A N 1
ATOM 635 C CA . GLU A 1 81 ? -23.141 28.484 0.04 1 96.31 81 GLU A CA 1
ATOM 636 C C . GLU A 1 81 ? -22.562 27.188 0.564 1 96.31 81 GLU A C 1
ATOM 638 O O . GLU A 1 81 ? -23.125 26.547 1.454 1 96.31 81 GLU A O 1
ATOM 643 N N . GLN A 1 82 ? -21.422 26.75 0.023 1 95.69 82 GLN A N 1
ATOM 644 C CA . GLN A 1 82 ? -20.797 25.484 0.42 1 95.69 82 GLN A CA 1
ATOM 645 C C . GLN A 1 82 ? -19.594 25.734 1.33 1 95.69 82 GLN A C 1
ATOM 647 O O . GLN A 1 82 ? -19.016 24.781 1.854 1 95.69 82 GLN A O 1
ATOM 652 N N . TRP A 1 83 ? -19.297 26.953 1.589 1 97.19 83 TRP A N 1
ATOM 653 C CA . TRP A 1 83 ? -18.047 27.281 2.271 1 97.19 83 TRP A CA 1
ATOM 654 C C . TRP A 1 83 ? -18.094 26.828 3.727 1 97.19 83 TRP A C 1
ATOM 656 O O . TRP A 1 83 ? -17.094 26.328 4.25 1 97.19 83 TRP A O 1
ATOM 666 N N . GLU A 1 84 ? -19.172 26.969 4.352 1 97.31 84 GLU A N 1
ATOM 667 C CA . GLU A 1 84 ? -19.266 26.625 5.766 1 97.31 84 GLU A CA 1
ATOM 668 C C . GLU A 1 84 ? -18.953 25.156 5.992 1 97.31 84 GLU A C 1
ATOM 670 O O . GLU A 1 84 ? -18.188 24.812 6.906 1 97.31 84 GLU A O 1
ATOM 675 N N . SER A 1 85 ? -19.516 24.328 5.199 1 97.19 85 SER A N 1
ATOM 676 C CA . SER A 1 85 ? -19.25 22.891 5.309 1 97.19 85 SER A CA 1
ATOM 677 C C . SER A 1 85 ? -17.781 22.594 5.004 1 97.19 85 SER A C 1
ATOM 679 O O . SER A 1 85 ? -17.141 21.812 5.715 1 97.19 85 SER A O 1
ATOM 681 N N . THR A 1 86 ? -17.25 23.219 3.951 1 97.38 86 THR A N 1
ATOM 682 C CA . THR A 1 86 ? -15.867 23.016 3.551 1 97.38 86 THR A CA 1
ATOM 683 C C . THR A 1 86 ? -14.914 23.5 4.641 1 97.38 86 THR A C 1
ATOM 685 O O . THR A 1 86 ? -14 22.766 5.043 1 97.38 86 THR A O 1
ATOM 688 N N . SER A 1 87 ? -15.156 24.688 5.148 1 97.94 87 SER A N 1
ATOM 689 C CA . SER A 1 87 ? -14.281 25.234 6.18 1 97.94 87 SER A CA 1
ATOM 690 C C . SER A 1 87 ? -14.359 24.406 7.461 1 97.94 87 SER A C 1
ATOM 692 O O . SER A 1 87 ? -13.359 24.281 8.18 1 97.94 87 SER A O 1
ATOM 694 N N . GLY A 1 88 ? -15.523 23.891 7.836 1 98.25 88 GLY A N 1
ATOM 695 C CA . GLY A 1 88 ? -15.664 23 8.977 1 98.25 88 GLY A CA 1
ATOM 696 C C . GLY A 1 88 ? -14.789 21.766 8.883 1 98.25 88 GLY A C 1
ATOM 697 O O . GLY A 1 88 ? -14.141 21.375 9.859 1 98.25 88 GLY A O 1
ATOM 698 N N . LYS A 1 89 ? -14.773 21.188 7.703 1 97.94 89 LYS A N 1
ATOM 699 C CA . LYS A 1 89 ? -13.953 20 7.477 1 97.94 89 LYS A CA 1
ATOM 700 C C . LYS A 1 89 ? -12.469 20.328 7.605 1 97.94 89 LYS A C 1
ATOM 702 O O . LYS A 1 89 ? -11.719 19.594 8.242 1 97.94 89 LYS A O 1
ATOM 707 N N . ILE A 1 90 ? -12.055 21.406 6.984 1 98.62 90 ILE A N 1
ATOM 708 C CA . ILE A 1 90 ? -10.656 21.812 7.02 1 98.62 90 ILE A CA 1
ATOM 709 C C . ILE A 1 90 ? -10.242 22.109 8.461 1 98.62 90 ILE A C 1
ATOM 711 O O . ILE A 1 90 ? -9.141 21.75 8.883 1 98.62 90 ILE A O 1
ATOM 715 N N . ASN A 1 91 ? -11.109 22.766 9.211 1 98.44 91 ASN A N 1
ATOM 716 C CA . ASN A 1 91 ? -10.82 23.062 10.609 1 98.44 91 ASN A CA 1
ATOM 717 C C . ASN A 1 91 ? -10.719 21.797 11.453 1 98.44 91 ASN A C 1
ATOM 719 O O . ASN A 1 91 ? -9.938 21.734 12.406 1 98.44 91 ASN A O 1
ATOM 723 N N . MET A 1 92 ? -11.531 20.828 11.086 1 98.31 92 MET A N 1
ATOM 724 C CA . MET A 1 92 ? -11.445 19.531 11.742 1 98.31 92 MET A CA 1
ATOM 725 C C . MET A 1 92 ? -10.062 18.922 11.547 1 98.31 92 MET A C 1
ATOM 727 O O . MET A 1 92 ? -9.461 18.406 12.5 1 98.31 92 MET A O 1
ATOM 731 N N . PHE A 1 93 ? -9.516 18.953 10.336 1 98.81 93 PHE A N 1
ATOM 732 C CA . PHE A 1 93 ? -8.172 18.453 10.078 1 98.81 93 PHE A CA 1
ATOM 733 C C . PH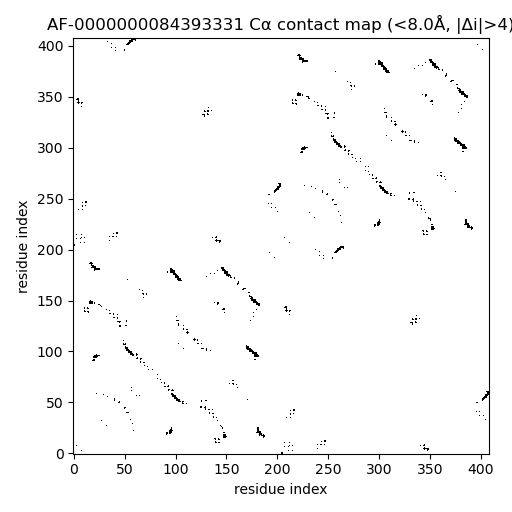E A 1 93 ? -7.137 19.281 10.844 1 98.81 93 PHE A C 1
ATOM 735 O O . PHE A 1 93 ? -6.223 18.719 11.453 1 98.81 93 PHE A O 1
ATOM 742 N N . LYS A 1 94 ? -7.32 20.594 10.836 1 98.75 94 LYS A N 1
ATOM 743 C CA . LYS A 1 94 ? -6.402 21.516 11.484 1 98.75 94 LYS A CA 1
ATOM 744 C C . LYS A 1 94 ? -6.316 21.25 12.984 1 98.75 94 LYS A C 1
ATOM 746 O O . LYS A 1 94 ? -5.285 21.516 13.609 1 98.75 94 LYS A O 1
ATOM 751 N N . GLY A 1 95 ? -7.348 20.688 13.555 1 98.69 95 GLY A N 1
ATOM 752 C CA . GLY A 1 95 ? -7.438 20.438 14.984 1 98.69 95 GLY A CA 1
ATOM 753 C C . GLY A 1 95 ? -6.617 19.234 15.438 1 98.69 95 GLY A C 1
ATOM 754 O O . GLY A 1 95 ? -6.539 18.953 16.625 1 98.69 95 GLY A O 1
ATOM 755 N N . ALA A 1 96 ? -5.934 18.562 14.547 1 98.81 96 ALA A N 1
ATOM 756 C CA . ALA A 1 96 ? -5.133 17.391 14.859 1 98.81 96 ALA A CA 1
ATOM 757 C C . ALA A 1 96 ? -3.709 17.766 15.242 1 98.81 96 ALA A C 1
ATOM 759 O O . ALA A 1 96 ? -3.379 18.953 15.32 1 98.81 96 ALA A O 1
ATOM 760 N N . ALA A 1 97 ? -2.875 16.766 15.539 1 98.81 97 ALA A N 1
ATOM 761 C CA . ALA A 1 97 ? -1.532 17 16.062 1 98.81 97 ALA A CA 1
ATOM 762 C C . ALA A 1 97 ? -0.541 17.281 14.938 1 98.81 97 ALA A C 1
ATOM 764 O O . ALA A 1 97 ? 0.443 18 15.125 1 98.81 97 ALA A O 1
ATOM 765 N N . GLY A 1 98 ? -0.735 16.656 13.805 1 98.88 98 GLY A N 1
ATOM 766 C CA . GLY A 1 98 ? 0.195 16.781 12.695 1 98.88 98 GLY A CA 1
ATOM 767 C C . GLY A 1 98 ? -0.312 16.141 11.422 1 98.88 98 GLY A C 1
ATOM 768 O O . GLY A 1 98 ? -1.416 15.594 11.391 1 98.88 98 GLY A O 1
ATOM 769 N N . SER A 1 99 ? 0.425 16.328 10.336 1 98.94 99 SER A N 1
ATOM 770 C CA . SER A 1 99 ? 0.165 15.711 9.039 1 98.94 99 SER A CA 1
ATOM 771 C C . SER A 1 99 ? 1.445 15.148 8.43 1 98.94 99 SER A C 1
ATOM 773 O O . SER A 1 99 ? 2.496 15.789 8.477 1 98.94 99 SER A O 1
ATOM 775 N N . VAL A 1 100 ? 1.347 13.969 7.961 1 98.94 100 VAL A N 1
ATOM 776 C CA . VAL A 1 100 ? 2.391 13.43 7.102 1 98.94 100 VAL A CA 1
ATOM 777 C C . VAL A 1 100 ? 1.998 13.602 5.637 1 98.94 100 VAL A C 1
ATOM 779 O O . VAL A 1 100 ? 0.941 13.133 5.207 1 98.94 100 VAL A O 1
ATOM 782 N N . LEU A 1 101 ? 2.809 14.312 4.871 1 98.94 101 LEU A N 1
ATOM 783 C CA . LEU A 1 101 ? 2.617 14.492 3.436 1 98.94 101 LEU A CA 1
ATOM 784 C C . LEU A 1 101 ? 3.467 13.5 2.648 1 98.94 101 LEU A C 1
ATOM 786 O O . LEU A 1 101 ? 4.68 13.414 2.852 1 98.94 101 LEU A O 1
ATOM 790 N N . PHE A 1 102 ? 2.844 12.773 1.781 1 98.94 102 PHE A N 1
ATOM 791 C CA . PHE A 1 102 ? 3.514 11.742 0.996 1 98.94 102 PHE A CA 1
ATOM 792 C C . PHE A 1 102 ? 3.736 12.219 -0.436 1 98.94 102 PHE A C 1
ATOM 794 O O . PHE A 1 102 ? 2.818 12.727 -1.077 1 98.94 102 PHE A O 1
ATOM 801 N N . PHE A 1 103 ? 4.949 11.992 -0.919 1 98.88 103 PHE A N 1
ATOM 802 C CA . PHE A 1 103 ? 5.301 12.438 -2.262 1 98.88 103 PHE A CA 1
ATOM 803 C C . PHE A 1 103 ? 5.941 11.305 -3.057 1 98.88 103 PHE A C 1
ATOM 805 O O . PHE A 1 103 ? 6.465 10.352 -2.479 1 98.88 103 PHE A O 1
ATOM 812 N N . GLU A 1 104 ? 5.891 11.43 -4.328 1 98.75 104 GLU A N 1
ATOM 813 C CA . GLU A 1 104 ? 6.668 10.648 -5.289 1 98.75 104 GLU A CA 1
ATOM 814 C C . GLU A 1 104 ? 7.672 11.531 -6.027 1 98.75 104 GLU A C 1
ATOM 816 O O . GLU A 1 104 ? 7.297 12.531 -6.641 1 98.75 104 GLU A O 1
ATOM 821 N N . ASP A 1 105 ? 8.891 11.195 -5.98 1 98.81 105 ASP A N 1
ATOM 822 C CA . ASP A 1 105 ? 9.898 11.969 -6.703 1 98.81 105 ASP A CA 1
ATOM 823 C C . ASP A 1 105 ? 9.859 11.656 -8.195 1 98.81 105 ASP A C 1
ATOM 825 O O . ASP A 1 105 ? 10.344 10.609 -8.633 1 98.81 105 ASP A O 1
ATOM 829 N N . GLN A 1 106 ? 9.422 12.555 -8.977 1 98.62 106 GLN A N 1
ATOM 830 C CA . GLN A 1 106 ? 9.219 12.352 -10.398 1 98.62 106 GLN A CA 1
ATOM 831 C C . GLN A 1 106 ? 10.547 12.258 -11.141 1 98.62 106 GLN A C 1
ATOM 833 O O . GLN A 1 106 ? 10.625 11.664 -12.219 1 98.62 106 GLN A O 1
ATOM 838 N N . ASP A 1 107 ? 11.617 12.859 -10.578 1 98.75 107 ASP A N 1
ATOM 839 C CA . ASP A 1 107 ? 12.93 12.672 -11.18 1 98.75 107 ASP A CA 1
ATOM 840 C C . ASP A 1 107 ? 13.336 11.195 -11.148 1 98.75 107 ASP A C 1
ATOM 842 O O . ASP A 1 107 ? 13.906 10.688 -12.117 1 98.75 107 ASP A O 1
ATOM 846 N N . VAL A 1 108 ? 13.055 10.531 -10.07 1 98.69 108 VAL A N 1
ATOM 847 C CA . VAL A 1 108 ? 13.359 9.109 -9.953 1 98.69 108 VAL A CA 1
ATOM 848 C C . VAL A 1 108 ? 12.492 8.32 -10.93 1 98.69 108 VAL A C 1
ATOM 850 O O . VAL A 1 108 ? 13 7.469 -11.664 1 98.69 108 VAL A O 1
ATOM 853 N N . VAL A 1 109 ? 11.203 8.609 -10.945 1 98.69 109 VAL A N 1
ATOM 854 C CA . VAL A 1 109 ? 10.273 7.906 -11.82 1 98.69 109 VAL A CA 1
ATOM 855 C C . VAL A 1 109 ? 10.711 8.055 -13.273 1 98.69 109 VAL A C 1
ATOM 857 O O . VAL A 1 109 ? 10.82 7.066 -14 1 98.69 109 VAL A O 1
ATOM 860 N N . ASN A 1 110 ? 11.016 9.266 -13.664 1 98.56 110 ASN A N 1
ATOM 861 C CA . ASN A 1 110 ? 11.438 9.562 -15.031 1 98.56 110 ASN A CA 1
ATOM 862 C C . ASN A 1 110 ? 12.742 8.844 -15.383 1 98.56 110 ASN A C 1
ATOM 864 O O . ASN A 1 110 ? 12.914 8.367 -16.5 1 98.56 110 ASN A O 1
ATOM 868 N N . ALA A 1 111 ? 13.664 8.844 -14.469 1 98.5 111 ALA A N 1
ATOM 869 C CA . ALA A 1 111 ? 14.945 8.188 -14.711 1 98.5 111 ALA A CA 1
ATOM 870 C C . ALA A 1 111 ? 14.75 6.703 -15 1 98.5 111 ALA A C 1
ATOM 872 O O . ALA A 1 111 ? 15.398 6.148 -15.891 1 98.5 111 ALA A O 1
ATOM 873 N N . PHE A 1 112 ? 13.867 6.059 -14.305 1 98.31 112 PHE A N 1
ATOM 874 C CA . PHE A 1 112 ? 13.609 4.641 -14.523 1 98.31 112 PHE A CA 1
ATOM 875 C C . PHE A 1 112 ? 12.82 4.426 -15.812 1 98.31 112 PHE A C 1
ATOM 877 O O . PHE A 1 112 ? 13.031 3.434 -16.516 1 98.31 112 PHE A O 1
ATOM 884 N N . GLN A 1 113 ? 11.922 5.371 -16.109 1 98.31 113 GLN A N 1
ATOM 885 C CA . GLN A 1 113 ? 11.234 5.301 -17.391 1 98.31 113 GLN A CA 1
ATOM 886 C C . GLN A 1 113 ? 12.227 5.348 -18.547 1 98.31 113 GLN A C 1
ATOM 888 O O . GLN A 1 113 ? 12.07 4.629 -19.547 1 98.31 113 GLN A O 1
ATOM 893 N N . GLU A 1 114 ? 13.227 6.199 -18.406 1 98.12 114 GLU A N 1
ATOM 894 C CA . GLU A 1 114 ? 14.25 6.324 -19.438 1 98.12 114 GLU A CA 1
ATOM 895 C C . GLU A 1 114 ? 15.133 5.082 -19.5 1 98.12 114 GLU A C 1
ATOM 897 O O . GLU A 1 114 ? 15.445 4.586 -20.578 1 98.12 114 GLU A O 1
ATOM 902 N N . LYS A 1 115 ? 15.508 4.57 -18.359 1 97.56 115 LYS A N 1
ATOM 903 C CA . LYS A 1 115 ? 16.406 3.42 -18.266 1 97.56 115 LYS A CA 1
ATOM 904 C C . LYS A 1 115 ? 15.727 2.156 -18.797 1 97.56 115 LYS A C 1
ATOM 906 O O . LYS A 1 115 ? 16.375 1.309 -19.406 1 97.56 115 LYS A O 1
ATOM 911 N N . PHE A 1 116 ? 14.406 2.047 -18.5 1 96.31 116 PHE A N 1
ATOM 912 C CA . PHE A 1 116 ? 13.625 0.886 -18.906 1 96.31 116 PHE A CA 1
ATOM 913 C C . PHE A 1 116 ? 12.484 1.299 -19.828 1 96.31 116 PHE A C 1
ATOM 915 O O . PHE A 1 116 ? 11.312 1.146 -19.484 1 96.31 116 PHE A O 1
ATOM 922 N N . ALA A 1 117 ? 12.766 1.563 -21.047 1 95.31 117 ALA A N 1
ATOM 923 C CA . ALA A 1 117 ? 11.836 2.18 -22 1 95.31 117 ALA A CA 1
ATOM 924 C C . ALA A 1 117 ? 10.664 1.248 -22.297 1 95.31 117 ALA A C 1
ATOM 926 O O . ALA A 1 117 ? 9.539 1.703 -22.5 1 95.31 117 ALA A O 1
ATOM 927 N N . THR A 1 118 ? 10.953 -0.027 -22.297 1 91.81 118 THR A N 1
ATOM 928 C CA . THR A 1 118 ? 9.93 -1.019 -22.609 1 91.81 118 THR A CA 1
ATOM 929 C C . THR A 1 118 ? 8.805 -0.97 -21.578 1 91.81 118 THR A C 1
ATOM 931 O O . THR A 1 118 ? 7.648 -1.259 -21.906 1 91.81 118 THR A O 1
ATOM 934 N N . TYR A 1 119 ? 9.109 -0.541 -20.359 1 93.62 119 TYR A N 1
ATOM 935 C CA . TYR A 1 119 ? 8.148 -0.52 -19.25 1 93.62 119 TYR A CA 1
ATOM 936 C C . TYR A 1 119 ? 7.828 0.911 -18.844 1 93.62 119 TYR A C 1
ATOM 938 O O . TYR A 1 119 ? 7.34 1.146 -17.734 1 93.62 119 TYR A O 1
ATOM 946 N N . ALA A 1 120 ? 8.125 1.854 -19.656 1 97 120 ALA A N 1
ATOM 947 C CA . ALA A 1 120 ? 8.055 3.264 -19.281 1 97 120 ALA A CA 1
ATOM 948 C C . ALA A 1 120 ? 6.676 3.623 -18.734 1 97 120 ALA A C 1
ATOM 950 O O . ALA A 1 120 ? 6.562 4.324 -17.734 1 97 120 ALA A O 1
ATOM 951 N N . ASP A 1 121 ? 5.656 3.131 -19.344 1 96.81 121 ASP A N 1
ATOM 952 C CA . ASP A 1 121 ? 4.293 3.504 -18.984 1 96.81 121 ASP A CA 1
ATOM 953 C C . ASP A 1 121 ? 3.887 2.904 -17.641 1 96.81 121 ASP A C 1
ATOM 955 O O . ASP A 1 121 ? 2.887 3.312 -17.047 1 96.81 121 ASP A O 1
ATOM 959 N N . ARG A 1 122 ? 4.688 1.947 -17.109 1 97.19 122 ARG A N 1
ATOM 960 C CA . ARG A 1 122 ? 4.34 1.236 -15.883 1 97.19 122 ARG A CA 1
ATOM 961 C C . ARG A 1 122 ? 4.891 1.953 -14.656 1 97.19 122 ARG A C 1
ATOM 963 O O . ARG A 1 122 ? 4.375 1.789 -13.547 1 97.19 122 ARG A O 1
ATOM 970 N N . PHE A 1 123 ? 5.883 2.758 -14.812 1 98.06 123 PHE A N 1
ATOM 971 C CA . PHE A 1 123 ? 6.66 3.264 -13.688 1 98.06 123 PHE A CA 1
ATOM 972 C C . PHE A 1 123 ? 5.836 4.25 -12.859 1 98.06 123 PHE A C 1
ATOM 974 O O . PHE A 1 123 ? 5.934 4.273 -11.633 1 98.06 123 PHE A O 1
ATOM 981 N N . PRO A 1 124 ? 4.965 5.098 -13.492 1 98 124 PRO A N 1
ATOM 982 C CA . PRO A 1 124 ? 4.125 5.941 -12.641 1 98 124 PRO A CA 1
ATOM 983 C C . PRO A 1 124 ? 3.221 5.133 -11.719 1 98 124 PRO A C 1
ATOM 985 O O . PRO A 1 124 ? 3.062 5.48 -10.539 1 98 124 PRO A O 1
ATOM 988 N N . VAL A 1 125 ? 2.689 4.035 -12.234 1 97.94 125 VAL A N 1
ATOM 989 C CA . VAL A 1 125 ? 1.845 3.158 -11.43 1 97.94 125 VAL A CA 1
ATOM 990 C C . VAL A 1 125 ? 2.686 2.471 -10.359 1 97.94 125 VAL A C 1
ATOM 992 O O . VAL A 1 125 ? 2.291 2.414 -9.188 1 97.94 125 VAL A O 1
ATOM 995 N N . TRP A 1 126 ? 3.875 2.049 -10.734 1 98.31 126 TRP A N 1
ATOM 996 C CA . TRP A 1 126 ? 4.762 1.323 -9.828 1 98.31 126 TRP A CA 1
ATOM 997 C C . TRP A 1 126 ? 5.344 2.258 -8.773 1 98.31 126 TRP A C 1
ATOM 999 O O . TRP A 1 126 ? 5.797 1.807 -7.719 1 98.31 126 TRP A O 1
ATOM 1009 N N . ALA A 1 127 ? 5.375 3.525 -9.023 1 98.56 127 ALA A N 1
ATOM 1010 C CA . ALA A 1 127 ? 5.801 4.492 -8.016 1 98.56 127 ALA A CA 1
ATOM 1011 C C . ALA A 1 127 ? 4.664 4.809 -7.047 1 98.56 127 ALA A C 1
ATOM 1013 O O . ALA A 1 127 ? 4.898 5.027 -5.855 1 98.56 127 ALA A O 1
ATOM 1014 N N . ASN A 1 128 ? 3.465 4.812 -7.578 1 98.69 128 ASN A N 1
ATOM 1015 C CA . ASN A 1 128 ? 2.297 5.121 -6.762 1 98.69 128 ASN A CA 1
ATOM 1016 C C . ASN A 1 128 ? 2.023 4.027 -5.738 1 98.69 128 ASN A C 1
ATOM 1018 O O . ASN A 1 128 ? 1.564 4.309 -4.629 1 98.69 128 ASN A O 1
ATOM 1022 N N . GLN A 1 129 ? 2.328 2.783 -6.031 1 98.81 129 GLN A N 1
ATOM 1023 C CA . GLN A 1 129 ? 2.031 1.638 -5.18 1 98.81 129 GLN A CA 1
ATOM 1024 C C . GLN A 1 129 ? 2.898 1.648 -3.922 1 98.81 129 GLN A C 1
ATOM 1026 O O . GLN A 1 129 ? 2.383 1.563 -2.805 1 98.81 129 GLN A O 1
ATOM 1031 N N . PRO A 1 130 ? 4.195 1.853 -4.039 1 98.75 130 PRO A N 1
ATOM 1032 C CA . PRO A 1 130 ? 5 1.978 -2.824 1 98.75 130 PRO A CA 1
ATOM 1033 C C . PRO A 1 130 ? 4.582 3.166 -1.959 1 98.75 130 PRO A C 1
ATOM 1035 O O . PRO A 1 130 ? 4.691 3.107 -0.732 1 98.75 130 PRO A O 1
ATOM 1038 N N . ASP A 1 131 ? 4.172 4.266 -2.566 1 98.88 131 ASP A N 1
ATOM 1039 C CA . ASP A 1 131 ? 3.646 5.395 -1.805 1 98.88 131 ASP A CA 1
ATOM 1040 C C . ASP A 1 131 ? 2.453 4.969 -0.95 1 98.88 131 ASP A C 1
ATOM 1042 O O . ASP A 1 131 ? 2.408 5.262 0.248 1 98.88 131 ASP A O 1
ATOM 1046 N N . ALA A 1 132 ? 1.568 4.184 -1.54 1 98.88 132 ALA A N 1
ATOM 1047 C CA . ALA A 1 132 ? 0.403 3.674 -0.824 1 98.88 132 ALA A CA 1
ATOM 1048 C C . ALA A 1 132 ? 0.818 2.717 0.289 1 98.88 132 ALA A C 1
ATOM 1050 O O . ALA A 1 132 ? 0.25 2.742 1.384 1 98.88 132 ALA A O 1
ATOM 1051 N N . MET A 1 133 ? 1.796 1.853 0.003 1 98.94 133 MET A N 1
ATOM 1052 C CA . MET A 1 133 ? 2.309 0.944 1.024 1 98.94 133 MET A CA 1
ATOM 1053 C C . MET A 1 133 ? 2.83 1.719 2.23 1 98.94 133 MET A C 1
ATOM 1055 O O . MET A 1 133 ? 2.594 1.327 3.375 1 98.94 133 MET A O 1
ATOM 1059 N N . LEU A 1 134 ? 3.49 2.822 1.95 1 98.94 134 LEU A N 1
ATOM 1060 C CA . LEU A 1 134 ? 4.059 3.643 3.014 1 98.94 134 LEU A CA 1
ATOM 1061 C C . LEU A 1 134 ? 2.957 4.324 3.822 1 98.94 134 LEU A C 1
ATOM 1063 O O . LEU A 1 134 ? 3.01 4.344 5.055 1 98.94 134 LEU A O 1
ATOM 1067 N N . GLN A 1 135 ? 1.972 4.887 3.139 1 98.94 135 GLN A N 1
ATOM 1068 C CA . GLN A 1 135 ? 0.822 5.496 3.801 1 98.94 135 GLN A CA 1
ATOM 1069 C C . GLN A 1 135 ? 0.187 4.527 4.797 1 98.94 135 GLN A C 1
ATOM 1071 O O . GLN A 1 135 ? -0.019 4.871 5.961 1 98.94 135 GLN A O 1
ATOM 1076 N N . TYR A 1 136 ? -0.017 3.367 4.348 1 98.94 136 TYR A N 1
ATOM 1077 C CA . TYR A 1 136 ? -0.697 2.352 5.141 1 98.94 136 TYR A CA 1
ATOM 1078 C C . TYR A 1 136 ? 0.172 1.902 6.312 1 98.94 136 TYR A C 1
ATOM 1080 O O . TYR A 1 136 ? -0.324 1.712 7.422 1 98.94 136 TYR A O 1
ATOM 1088 N N . THR A 1 137 ? 1.431 1.707 6.047 1 98.88 137 THR A N 1
ATOM 1089 C CA . THR A 1 137 ? 2.367 1.305 7.09 1 98.88 137 THR A CA 1
ATOM 1090 C C . THR A 1 137 ? 2.395 2.33 8.219 1 98.88 137 THR A C 1
ATOM 1092 O O . THR A 1 137 ? 2.301 1.97 9.391 1 98.88 137 THR A O 1
ATOM 1095 N N . LEU A 1 138 ? 2.449 3.564 7.887 1 98.94 138 LEU A N 1
ATOM 1096 C CA . LEU A 1 138 ? 2.502 4.617 8.898 1 98.94 138 LEU A CA 1
ATOM 1097 C C . LEU A 1 138 ? 1.171 4.734 9.633 1 98.94 138 LEU A C 1
ATOM 1099 O O . LEU A 1 138 ? 1.144 4.945 10.844 1 98.94 138 LEU A O 1
ATOM 1103 N N . TRP A 1 139 ? 0.118 4.645 8.852 1 98.88 139 TRP A N 1
ATOM 1104 C CA . TRP A 1 139 ? -1.214 4.672 9.453 1 98.88 139 TRP A CA 1
ATOM 1105 C C . TRP A 1 139 ? -1.356 3.596 10.523 1 98.88 139 TRP A C 1
ATOM 1107 O O . TRP A 1 139 ? -1.772 3.881 11.648 1 98.88 139 TRP A O 1
ATOM 1117 N N . THR A 1 140 ? -0.944 2.391 10.25 1 98.62 140 THR A N 1
ATOM 1118 C CA . THR A 1 140 ? -1.048 1.267 11.172 1 98.62 140 THR A CA 1
ATOM 1119 C C . THR A 1 140 ? -0.067 1.426 12.336 1 98.62 140 THR A C 1
ATOM 1121 O O . THR A 1 140 ? -0.393 1.103 13.477 1 98.62 140 THR A O 1
ATOM 1124 N N . ALA A 1 141 ? 1.148 1.916 12.031 1 98.56 141 ALA A N 1
ATOM 1125 C CA . ALA A 1 141 ? 2.154 2.098 13.07 1 98.56 141 ALA A CA 1
ATOM 1126 C C . ALA A 1 141 ? 1.707 3.146 14.086 1 98.56 141 ALA A C 1
ATOM 1128 O O . ALA A 1 141 ? 1.838 2.943 15.297 1 98.56 141 ALA A O 1
ATOM 1129 N N . LEU A 1 142 ? 1.17 4.27 13.586 1 98.62 142 LEU A N 1
ATOM 1130 C CA . LEU A 1 142 ? 0.719 5.328 14.484 1 98.62 142 LEU A CA 1
ATOM 1131 C C . LEU A 1 142 ? -0.482 4.871 15.305 1 98.62 142 LEU A C 1
ATOM 1133 O O . LEU A 1 142 ? -0.591 5.199 16.484 1 98.62 142 LEU A O 1
ATOM 1137 N N . GLU A 1 143 ? -1.394 4.121 14.688 1 98 143 GLU A N 1
ATOM 1138 C CA . GLU A 1 143 ? -2.518 3.543 15.422 1 98 143 GLU A CA 1
ATOM 1139 C C . GLU A 1 143 ? -2.035 2.637 16.547 1 98 143 GLU A C 1
ATOM 1141 O O . GLU A 1 143 ? -2.607 2.641 17.641 1 98 143 GLU A O 1
ATOM 1146 N N . ALA A 1 144 ? -1.007 1.855 16.25 1 97.62 144 ALA A N 1
ATOM 1147 C CA . ALA A 1 144 ? -0.467 0.938 17.25 1 97.62 144 ALA A CA 1
ATOM 1148 C C . ALA A 1 144 ? 0.09 1.699 18.453 1 97.62 144 ALA A C 1
ATOM 1150 O O . ALA A 1 144 ? 0.231 1.138 19.547 1 97.62 144 ALA A O 1
ATOM 1151 N N . GLU A 1 145 ? 0.415 3.004 18.266 1 97.81 145 GLU A N 1
ATOM 1152 C CA . GLU A 1 145 ? 0.916 3.854 19.344 1 97.81 145 GLU A CA 1
ATOM 1153 C C . GLU A 1 145 ? -0.225 4.578 20.062 1 97.81 145 GLU A C 1
ATOM 1155 O O . GLU A 1 145 ? 0.012 5.422 20.922 1 97.81 145 GLU A O 1
ATOM 1160 N N . GLY A 1 146 ? -1.445 4.336 19.609 1 96.88 146 GLY A N 1
ATOM 1161 C CA . GLY A 1 146 ? -2.613 4.898 20.266 1 96.88 146 GLY A CA 1
ATOM 1162 C C . GLY A 1 146 ? -3.145 6.141 19.578 1 96.88 146 GLY A C 1
ATOM 1163 O O . GLY A 1 146 ? -4.082 6.777 20.062 1 96.88 146 GLY A O 1
ATOM 1164 N N . LEU A 1 147 ? -2.584 6.512 18.438 1 98.44 147 LEU A N 1
ATOM 1165 C CA . LEU A 1 147 ? -3.051 7.688 17.719 1 98.44 147 LEU A CA 1
ATOM 1166 C C . LEU A 1 147 ? -4.227 7.332 16.812 1 98.44 147 LEU A C 1
ATOM 1168 O O . LEU A 1 147 ? -4.406 6.168 16.438 1 98.44 147 LEU A O 1
ATOM 1172 N N . GLY A 1 148 ? -5.102 8.336 16.562 1 98.5 148 GLY A N 1
ATOM 1173 C CA . GLY A 1 148 ? -6 8.289 15.422 1 98.5 148 GLY A CA 1
ATOM 1174 C C . GLY A 1 148 ? -5.41 8.922 14.172 1 98.5 148 GLY A C 1
ATOM 1175 O O . GLY A 1 148 ? -4.441 9.68 14.258 1 98.5 148 GLY A O 1
ATOM 1176 N N . ALA A 1 149 ? -6.02 8.578 13.062 1 98.81 149 ALA A N 1
ATOM 1177 C CA . ALA A 1 149 ? -5.578 9.188 11.812 1 98.81 149 ALA A CA 1
ATOM 1178 C C . ALA A 1 149 ? -6.656 9.094 10.742 1 98.81 149 ALA A C 1
ATOM 1180 O O . ALA A 1 149 ? -7.605 8.312 10.875 1 98.81 149 ALA A O 1
ATOM 1181 N N . ASN A 1 150 ? -6.547 9.938 9.805 1 98.69 150 ASN A N 1
ATOM 1182 C CA . ASN A 1 150 ? -7.332 9.875 8.578 1 98.69 150 ASN A CA 1
ATOM 1183 C C . ASN A 1 150 ? -6.523 10.336 7.371 1 98.69 150 ASN A C 1
ATOM 1185 O O . ASN A 1 150 ? -5.652 11.203 7.5 1 98.69 150 ASN A O 1
ATOM 1189 N N . LEU A 1 151 ? -6.773 9.75 6.223 1 98.81 151 LEU A N 1
ATOM 1190 C CA . LEU A 1 151 ? -6 9.984 5.004 1 98.81 151 LEU A CA 1
ATOM 1191 C C . LEU A 1 151 ? -6.77 10.875 4.035 1 98.81 151 LEU A C 1
ATOM 1193 O O . LEU A 1 151 ? -7.91 10.57 3.678 1 98.81 151 LEU A O 1
ATOM 1197 N N . GLN A 1 152 ? -6.148 11.992 3.643 1 98.5 152 GLN A N 1
ATOM 1198 C CA . GLN A 1 152 ? -6.789 13 2.801 1 98.5 152 GLN A CA 1
ATOM 1199 C C . GLN A 1 152 ? -6.055 13.148 1.473 1 98.5 152 GLN A C 1
ATOM 1201 O O . GLN A 1 152 ? -4.914 12.703 1.333 1 98.5 152 GLN A O 1
ATOM 1206 N N . HIS A 1 153 ? -6.723 13.781 0.497 1 98 153 HIS A N 1
ATOM 1207 C CA . HIS A 1 153 ? -6.176 14.031 -0.833 1 98 153 HIS A CA 1
ATOM 1208 C C . HIS A 1 153 ? -6.582 15.406 -1.344 1 98 153 HIS A C 1
ATOM 1210 O O . HIS A 1 153 ? -7.539 15.539 -2.109 1 98 153 HIS A O 1
ATOM 1216 N N . TYR A 1 154 ? -5.902 16.375 -0.979 1 97.81 154 TYR A N 1
ATOM 1217 C CA . TYR A 1 154 ? -6.191 17.734 -1.44 1 97.81 154 TYR A CA 1
ATOM 1218 C C . TYR A 1 154 ? -5.227 18.156 -2.543 1 97.81 154 TYR A C 1
ATOM 1220 O O . TYR A 1 154 ? -5.266 19.297 -3.01 1 97.81 154 TYR A O 1
ATOM 1228 N N . ASN A 1 155 ? -4.363 17.281 -2.979 1 96.62 155 ASN A N 1
ATOM 1229 C CA . ASN A 1 155 ? -3.523 17.453 -4.16 1 96.62 155 ASN A CA 1
ATOM 1230 C C . ASN A 1 155 ? -4.324 17.281 -5.445 1 96.62 155 ASN A C 1
ATOM 1232 O O . ASN A 1 155 ? -5.297 16.531 -5.484 1 96.62 155 ASN A O 1
ATOM 1236 N N . PRO A 1 156 ? -4.035 18.016 -6.555 1 95.44 156 PRO A N 1
ATOM 1237 C CA . PRO A 1 156 ? -2.873 18.891 -6.684 1 95.44 156 PRO A CA 1
ATOM 1238 C C . PRO A 1 156 ? -3.184 20.344 -6.297 1 95.44 156 PRO A C 1
ATOM 1240 O O . PRO A 1 156 ? -2.375 21.234 -6.547 1 95.44 156 PRO A O 1
ATOM 1243 N N . LEU A 1 157 ? -4.289 20.562 -5.648 1 95.62 157 LEU A N 1
ATOM 1244 C CA . LEU A 1 157 ? -4.746 21.906 -5.332 1 95.62 157 LEU A CA 1
ATOM 1245 C C . LEU A 1 157 ? -3.699 22.656 -4.512 1 95.62 157 LEU A C 1
ATOM 1247 O O . LEU A 1 157 ? -3.49 23.859 -4.711 1 95.62 157 LEU A O 1
ATOM 1251 N N . VAL A 1 158 ? -3.016 21.953 -3.68 1 97.44 158 VAL A N 1
ATOM 1252 C CA . VAL A 1 158 ? -2.17 22.594 -2.682 1 97.44 158 VAL A CA 1
ATOM 1253 C C . VAL A 1 158 ? -0.705 22.5 -3.1 1 97.44 158 VAL A C 1
ATOM 1255 O O . VAL A 1 158 ? 0.181 23.016 -2.418 1 97.44 158 VAL A O 1
ATOM 1258 N N . ASP A 1 159 ? -0.387 21.875 -4.207 1 96.81 159 ASP A N 1
ATOM 1259 C CA . ASP A 1 159 ? 0.964 21.438 -4.547 1 96.81 159 ASP A CA 1
ATOM 1260 C C . ASP A 1 159 ? 1.922 22.625 -4.621 1 96.81 159 ASP A C 1
ATOM 1262 O O . ASP A 1 159 ? 2.994 22.594 -4.008 1 96.81 159 ASP A O 1
ATOM 1266 N N . GLN A 1 160 ? 1.509 23.578 -5.332 1 96.06 160 GLN A N 1
ATOM 1267 C CA . GLN A 1 160 ? 2.385 24.719 -5.57 1 96.06 160 GLN A CA 1
ATOM 1268 C C . GLN A 1 160 ? 2.707 25.453 -4.266 1 96.06 160 GLN A C 1
ATOM 1270 O O . GLN A 1 160 ? 3.863 25.797 -4.008 1 96.06 160 GLN A O 1
ATOM 1275 N N . GLN A 1 161 ? 1.705 25.719 -3.455 1 97.06 161 GLN A N 1
ATOM 1276 C CA . GLN A 1 161 ? 1.923 26.453 -2.211 1 97.06 161 GLN A CA 1
ATOM 1277 C C . GLN A 1 161 ? 2.725 25.625 -1.215 1 97.06 161 GLN A C 1
ATOM 1279 O O . GLN A 1 161 ? 3.514 26.156 -0.439 1 97.06 161 GLN A O 1
ATOM 1284 N N . VAL A 1 162 ? 2.48 24.281 -1.197 1 97.5 162 VAL A N 1
ATOM 1285 C CA . VAL A 1 162 ? 3.26 23.391 -0.344 1 97.5 162 VAL A CA 1
ATOM 1286 C C . VAL A 1 162 ? 4.734 23.453 -0.733 1 97.5 162 VAL A C 1
ATOM 1288 O O . VAL A 1 162 ? 5.605 23.609 0.128 1 97.5 162 VAL A O 1
ATOM 1291 N N . ALA A 1 163 ? 4.988 23.344 -2.012 1 96.75 163 ALA A N 1
ATOM 1292 C CA . ALA A 1 163 ? 6.363 23.438 -2.498 1 96.75 163 ALA A CA 1
ATOM 1293 C C . ALA A 1 163 ? 7.008 24.75 -2.104 1 96.75 163 ALA A C 1
ATOM 1295 O O . ALA A 1 163 ? 8.148 24.781 -1.648 1 96.75 163 ALA A O 1
ATOM 1296 N N . ALA A 1 164 ? 6.277 25.812 -2.258 1 97.19 164 ALA A N 1
ATOM 1297 C CA . ALA A 1 164 ? 6.805 27.156 -1.97 1 97.19 164 ALA A CA 1
ATOM 1298 C C . ALA A 1 164 ? 7.051 27.328 -0.475 1 97.19 164 ALA A C 1
ATOM 1300 O O . ALA A 1 164 ? 8.086 27.859 -0.07 1 97.19 164 ALA A O 1
ATOM 1301 N N . GLU A 1 165 ? 6.109 26.922 0.342 1 97.94 165 GLU A N 1
ATOM 1302 C CA . GLU A 1 165 ? 6.156 27.172 1.777 1 97.94 165 GLU A CA 1
ATOM 1303 C C . GLU A 1 165 ? 7.277 26.375 2.445 1 97.94 165 GLU A C 1
ATOM 1305 O O . GLU A 1 165 ? 8.016 26.922 3.277 1 97.94 165 GLU A O 1
ATOM 1310 N N . TRP A 1 166 ? 7.434 25.141 2.098 1 98.38 166 TRP A N 1
ATOM 1311 C CA . TRP A 1 166 ? 8.375 24.281 2.811 1 98.38 166 TRP A CA 1
ATOM 1312 C C . TRP A 1 166 ? 9.562 23.922 1.925 1 98.38 166 TRP A C 1
ATOM 1314 O O . TRP A 1 166 ? 10.336 23.016 2.244 1 98.38 166 TRP A O 1
ATOM 1324 N N . LYS A 1 167 ? 9.68 24.578 0.814 1 97.31 167 LYS A N 1
ATOM 1325 C CA . LYS A 1 167 ? 10.805 24.422 -0.106 1 97.31 167 LYS A CA 1
ATOM 1326 C C . LYS A 1 167 ? 10.984 22.969 -0.526 1 97.31 167 LYS A C 1
ATOM 1328 O O . LYS A 1 167 ? 12.094 22.438 -0.47 1 97.31 167 LYS A O 1
ATOM 1333 N N . VAL A 1 168 ? 9.938 22.359 -0.813 1 97.81 168 VAL A N 1
ATOM 1334 C CA . VAL A 1 168 ? 9.93 21 -1.328 1 97.81 168 VAL A CA 1
ATOM 1335 C C . VAL A 1 168 ? 10.336 21 -2.801 1 97.81 168 VAL A C 1
ATOM 1337 O O . VAL A 1 168 ? 9.844 21.828 -3.584 1 97.81 168 VAL A O 1
ATOM 1340 N N . PRO A 1 169 ? 11.242 20.109 -3.156 1 97.56 169 PRO A N 1
ATOM 1341 C CA . PRO A 1 169 ? 11.641 20.062 -4.566 1 97.56 169 PRO A CA 1
ATOM 1342 C C . PRO A 1 169 ? 10.445 19.953 -5.512 1 97.56 169 PRO A C 1
ATOM 1344 O O . PRO A 1 169 ? 9.477 19.25 -5.207 1 97.56 169 PRO A O 1
ATOM 1347 N N . ALA A 1 170 ? 10.555 20.547 -6.648 1 95.81 170 ALA A N 1
ATOM 1348 C CA . ALA A 1 170 ? 9.477 20.594 -7.633 1 95.81 170 ALA A CA 1
ATOM 1349 C C . ALA A 1 170 ? 9.172 19.188 -8.164 1 95.81 170 ALA A C 1
ATOM 1351 O O . ALA A 1 170 ? 8.062 18.922 -8.625 1 95.81 170 ALA A O 1
ATOM 1352 N N . SER A 1 171 ? 10.172 18.344 -8.078 1 97.94 171 SER A N 1
ATOM 1353 C CA . SER A 1 171 ? 10 16.984 -8.602 1 97.94 171 SER A CA 1
ATOM 1354 C C . SER A 1 171 ? 9.164 16.141 -7.648 1 97.94 171 SER A C 1
ATOM 1356 O O . SER A 1 171 ? 8.734 15.039 -8.016 1 97.94 171 SER A O 1
ATOM 1358 N N . TRP A 1 172 ? 9.008 16.609 -6.414 1 98.56 172 TRP A N 1
ATOM 1359 C CA . TRP A 1 172 ? 8.172 15.867 -5.48 1 98.56 172 TRP A CA 1
ATOM 1360 C C . TRP A 1 172 ? 6.695 16.109 -5.758 1 98.56 172 TRP A C 1
ATOM 1362 O O . TRP A 1 172 ? 6.176 17.188 -5.492 1 98.56 172 TRP A O 1
ATOM 1372 N N . LYS A 1 173 ? 6.098 15.094 -6.285 1 98.06 173 LYS A N 1
ATOM 1373 C CA . LYS A 1 173 ? 4.664 15.156 -6.566 1 98.06 173 LYS A CA 1
ATOM 1374 C C . LYS A 1 173 ? 3.85 14.664 -5.375 1 98.06 173 LYS A C 1
ATOM 1376 O O . LYS A 1 173 ? 3.945 13.5 -4.984 1 98.06 173 LYS A O 1
ATOM 1381 N N . LEU A 1 174 ? 3.035 15.539 -4.832 1 98.62 174 LEU A N 1
ATOM 1382 C CA . LEU A 1 174 ? 2.238 15.211 -3.656 1 98.62 174 LEU A CA 1
ATOM 1383 C C . LEU A 1 174 ? 1.178 14.172 -3.99 1 98.62 174 LEU A C 1
ATOM 1385 O O . LEU A 1 174 ? 0.521 14.258 -5.031 1 98.62 174 LEU A O 1
ATOM 1389 N N . ASN A 1 175 ? 1.009 13.195 -3.09 1 98.38 175 ASN A N 1
ATOM 1390 C CA . ASN A 1 175 ? 0.063 12.109 -3.307 1 98.38 175 ASN A CA 1
ATOM 1391 C C . ASN A 1 175 ? -1.071 12.141 -2.285 1 98.38 175 ASN A C 1
ATOM 1393 O O . ASN A 1 175 ? -2.244 12.047 -2.65 1 98.38 175 ASN A O 1
ATOM 1397 N N . ALA A 1 176 ? -0.727 12.289 -0.965 1 98.75 176 ALA A N 1
ATOM 1398 C CA . ALA A 1 176 ? -1.712 12.172 0.108 1 98.75 176 ALA A CA 1
ATOM 1399 C C . ALA A 1 176 ? -1.231 12.883 1.37 1 98.75 176 ALA A C 1
ATOM 1401 O O . ALA A 1 176 ? -0.055 13.234 1.483 1 98.75 176 ALA A O 1
ATOM 1402 N N . GLN A 1 177 ? -2.141 13.133 2.26 1 98.94 177 GLN A N 1
ATOM 1403 C CA . GLN A 1 177 ? -1.88 13.727 3.566 1 98.94 177 GLN A CA 1
ATOM 1404 C C . GLN A 1 177 ? -2.49 12.891 4.684 1 98.94 177 GLN A C 1
ATOM 1406 O O . GLN A 1 177 ? -3.713 12.773 4.781 1 98.94 177 GLN A O 1
ATOM 1411 N N . LEU A 1 178 ? -1.683 12.297 5.492 1 98.94 178 LEU A N 1
ATOM 1412 C CA . LEU A 1 178 ? -2.152 11.57 6.668 1 98.94 178 LEU A CA 1
ATOM 1413 C C . LEU A 1 178 ? -2.213 12.484 7.887 1 98.94 178 LEU A C 1
ATOM 1415 O O . LEU A 1 178 ? -1.175 12.867 8.438 1 98.94 178 LEU A O 1
ATOM 1419 N N . VAL A 1 179 ? -3.438 12.805 8.258 1 98.94 179 VAL A N 1
ATOM 1420 C CA . VAL A 1 179 ? -3.662 13.609 9.453 1 98.94 179 VAL A CA 1
ATOM 1421 C C . VAL A 1 179 ? -3.66 12.711 10.688 1 98.94 179 VAL A C 1
ATOM 1423 O O . VAL A 1 179 ? -4.336 11.672 10.711 1 98.94 179 VAL A O 1
ATOM 1426 N N . PHE A 1 180 ? -2.846 13.047 11.695 1 98.94 180 PHE A N 1
ATOM 1427 C CA . PHE A 1 180 ? -2.77 12.188 12.875 1 98.94 180 PHE A CA 1
ATOM 1428 C C . PHE A 1 180 ? -2.938 13.008 14.148 1 98.94 180 PHE A C 1
ATOM 1430 O O . PHE A 1 180 ? -2.605 14.195 14.18 1 98.94 180 PHE A O 1
ATOM 1437 N N . GLY A 1 181 ? -3.469 12.438 15.156 1 98.88 181 GLY A N 1
ATOM 1438 C CA . GLY A 1 181 ? -3.705 13.062 16.453 1 98.88 181 GLY A CA 1
ATOM 1439 C C . GLY A 1 181 ? -4.309 12.117 17.469 1 98.88 181 GLY A C 1
ATOM 1440 O O . GLY A 1 181 ? -4.262 10.898 17.297 1 98.88 181 GLY A O 1
ATOM 1441 N N . GLY A 1 182 ? -4.711 12.711 18.594 1 98.69 182 GLY A N 1
ATOM 1442 C CA . GLY A 1 182 ? -5.379 11.914 19.609 1 98.69 182 GLY A CA 1
ATOM 1443 C C . GLY A 1 182 ? -6.797 11.523 19.234 1 98.69 182 GLY A C 1
ATOM 1444 O O . GLY A 1 182 ? -7.527 12.328 18.641 1 98.69 182 GLY A O 1
ATOM 1445 N N . LYS A 1 183 ? -7.164 10.266 19.562 1 98.12 183 LYS A N 1
ATOM 1446 C CA . L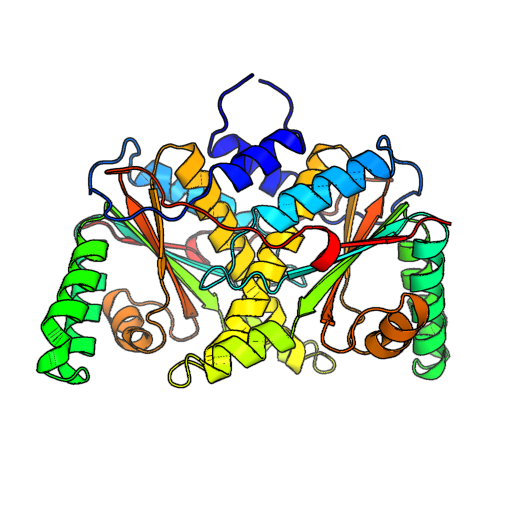YS A 1 183 ? -8.539 9.836 19.328 1 98.12 183 LYS A CA 1
ATOM 1447 C C . LYS A 1 183 ? -9.516 10.57 20.25 1 98.12 183 LYS A C 1
ATOM 1449 O O . LYS A 1 183 ? -9.258 10.734 21.438 1 98.12 183 LYS A O 1
ATOM 1454 N N . THR A 1 184 ? -10.586 11.047 19.672 1 97.88 184 THR A N 1
ATOM 1455 C CA . THR A 1 184 ? -11.578 11.766 20.453 1 97.88 184 THR A CA 1
ATOM 1456 C C . THR A 1 184 ? -12.883 10.984 20.531 1 97.88 184 THR A C 1
ATOM 1458 O O . THR A 1 184 ? -13.852 11.422 21.156 1 97.88 184 THR A O 1
ATOM 1461 N N . GLY A 1 185 ? -12.961 9.891 19.938 1 96.75 185 GLY A N 1
ATOM 1462 C CA . GLY A 1 185 ? -14.109 9 19.891 1 96.75 185 GLY A CA 1
ATOM 1463 C C . GLY A 1 185 ? -13.805 7.664 19.25 1 96.75 185 GLY A C 1
ATOM 1464 O O . GLY A 1 185 ? -12.641 7.32 19.031 1 96.75 185 GLY A O 1
ATOM 1465 N N . GLU A 1 186 ? -14.867 6.984 18.953 1 96.5 186 GLU A N 1
ATOM 1466 C CA . GLU A 1 186 ? -14.719 5.676 18.328 1 96.5 186 GLU A CA 1
ATOM 1467 C C . GLU A 1 186 ? -14.789 5.785 16.797 1 96.5 186 GLU A C 1
ATOM 1469 O O . GLU A 1 186 ? -15.359 6.738 16.266 1 96.5 186 GLU A O 1
ATOM 1474 N N . ALA A 1 187 ? -14.172 4.859 16.156 1 96 187 ALA A N 1
ATOM 1475 C CA . ALA A 1 187 ? -14.312 4.801 14.695 1 96 187 ALA A CA 1
ATOM 1476 C C . ALA A 1 187 ? -15.727 4.391 14.297 1 96 187 ALA A C 1
ATOM 1478 O O . ALA A 1 187 ? -16.406 3.676 15.031 1 96 187 ALA A O 1
ATOM 1479 N N . GLY A 1 188 ? -16.141 4.828 13.203 1 93.31 188 GLY A N 1
ATOM 1480 C CA . GLY A 1 188 ? -17.453 4.461 12.695 1 93.31 188 GLY A CA 1
ATOM 1481 C C . GLY A 1 188 ? -17.547 3 12.297 1 93.31 188 GLY A C 1
ATOM 1482 O O . GLY A 1 188 ? -16.531 2.299 12.234 1 93.31 188 GLY A O 1
ATOM 1483 N N . PRO A 1 189 ? -18.766 2.568 12.102 1 93.56 189 PRO A N 1
ATOM 1484 C CA . PRO A 1 189 ? -18.938 1.189 11.633 1 93.56 189 PRO A CA 1
ATOM 1485 C C . PRO A 1 189 ? -18.297 0.952 10.266 1 93.56 189 PRO A C 1
ATOM 1487 O O . PRO A 1 189 ? -18.125 1.895 9.492 1 93.56 189 PRO A O 1
ATOM 1490 N N . LYS A 1 190 ? -17.875 -0.204 10.016 1 93.81 190 LYS A N 1
ATOM 1491 C CA . LYS A 1 190 ? -17.312 -0.611 8.734 1 93.81 190 LYS A CA 1
ATOM 1492 C C . LYS A 1 190 ? -18.078 -1.783 8.141 1 93.81 190 LYS A C 1
ATOM 1494 O O . LYS A 1 190 ? -18.25 -2.816 8.789 1 93.81 190 LYS A O 1
ATOM 1499 N N . GLU A 1 191 ? -18.531 -1.59 6.922 1 95.75 191 GLU A N 1
ATOM 1500 C CA . GLU A 1 191 ? -19.219 -2.654 6.199 1 95.75 191 GLU A CA 1
ATOM 1501 C C . GLU A 1 191 ? -18.266 -3.438 5.312 1 95.75 191 GLU A C 1
ATOM 1503 O O . GLU A 1 191 ? -17.312 -2.873 4.777 1 95.75 191 GLU A O 1
ATOM 1508 N N . PHE A 1 192 ? -18.578 -4.727 5.176 1 97.69 192 PHE A N 1
ATOM 1509 C CA . PHE A 1 192 ? -17.75 -5.609 4.367 1 97.69 192 PHE A CA 1
ATOM 1510 C C . PHE A 1 192 ? -18.578 -6.305 3.293 1 97.69 192 PHE A C 1
ATOM 1512 O O . PHE A 1 192 ? -19.688 -6.762 3.561 1 97.69 192 PHE A O 1
ATOM 1519 N N . LYS A 1 193 ? -18.062 -6.363 2.127 1 97.75 193 LYS A N 1
ATOM 1520 C CA . LYS A 1 193 ? -18.625 -7.262 1.125 1 97.75 193 LYS A CA 1
ATOM 1521 C C . LYS A 1 193 ? -18.484 -8.719 1.545 1 97.75 193 LYS A C 1
ATOM 1523 O O . LYS A 1 193 ? -17.516 -9.086 2.219 1 97.75 193 LYS A O 1
ATOM 1528 N N . PRO A 1 194 ? -19.438 -9.547 1.097 1 98.12 194 PRO A N 1
ATOM 1529 C CA . PRO A 1 194 ? -19.25 -10.977 1.348 1 98.12 194 PRO A CA 1
ATOM 1530 C C . PRO A 1 194 ? -17.938 -11.508 0.766 1 98.12 194 PRO A C 1
ATOM 1532 O O . PRO A 1 194 ? -17.594 -11.203 -0.383 1 98.12 194 PRO A O 1
ATOM 1535 N N . ILE A 1 195 ? -17.25 -12.273 1.565 1 98.38 195 ILE A N 1
ATOM 1536 C CA . ILE A 1 195 ? -15.914 -12.727 1.181 1 98.38 195 ILE A CA 1
ATOM 1537 C C . ILE A 1 195 ? -16 -13.555 -0.102 1 98.38 195 ILE A C 1
ATOM 1539 O O . ILE A 1 195 ? -15.094 -13.516 -0.936 1 98.38 195 ILE A O 1
ATOM 1543 N N . GLU A 1 196 ? -17.078 -14.234 -0.405 1 97.62 196 GLU A N 1
ATOM 1544 C CA . GLU A 1 196 ? -17.25 -15.102 -1.569 1 97.62 196 GLU A CA 1
ATOM 1545 C C . GLU A 1 196 ? -17.328 -14.281 -2.855 1 97.62 196 GLU A C 1
ATOM 1547 O O . GLU A 1 196 ? -17.156 -14.82 -3.951 1 97.62 196 GLU A O 1
ATOM 1552 N N . GLU A 1 197 ? -17.609 -12.969 -2.688 1 98.06 197 GLU A N 1
ATOM 1553 C CA . GLU A 1 197 ? -17.719 -12.102 -3.857 1 98.06 197 GLU A CA 1
ATOM 1554 C C . GLU A 1 197 ? -16.375 -11.516 -4.246 1 98.06 197 GLU A C 1
ATOM 1556 O O . GLU A 1 197 ? -16.219 -10.984 -5.348 1 98.06 197 GLU A O 1
ATOM 1561 N N . ILE A 1 198 ? -15.43 -11.641 -3.322 1 98.69 198 ILE A N 1
ATOM 1562 C CA . ILE A 1 198 ? -14.234 -10.844 -3.576 1 98.69 198 ILE A CA 1
ATOM 1563 C C . ILE A 1 198 ? -12.992 -11.727 -3.479 1 98.69 198 ILE A C 1
ATOM 1565 O O . ILE A 1 198 ? -11.875 -11.258 -3.656 1 98.69 198 ILE A O 1
ATOM 1569 N N . PHE A 1 199 ? -13.133 -13 -3.211 1 98.81 199 PHE A N 1
ATOM 1570 C CA . PHE A 1 199 ? -12.039 -13.945 -3 1 98.81 199 PHE A CA 1
ATOM 1571 C C . PHE A 1 199 ? -12.312 -15.258 -3.719 1 98.81 199 PHE A C 1
ATOM 1573 O O . PHE A 1 199 ? -13.438 -15.773 -3.682 1 98.81 199 PHE A O 1
ATOM 1580 N N . LYS A 1 200 ? -11.328 -15.766 -4.41 1 98.75 200 LYS A N 1
ATOM 1581 C CA . LYS A 1 200 ? -11.336 -17.109 -4.988 1 98.75 200 LYS A CA 1
ATOM 1582 C C . LYS A 1 200 ? -10.047 -17.844 -4.66 1 98.75 200 LYS A C 1
ATOM 1584 O O . LYS A 1 200 ? -8.992 -17.234 -4.477 1 98.75 200 LYS A O 1
ATOM 1589 N N . THR A 1 201 ? -10.141 -19.141 -4.547 1 98.75 201 THR A N 1
ATOM 1590 C CA . THR A 1 201 ? -8.953 -19.969 -4.348 1 98.75 201 THR A CA 1
ATOM 1591 C C . THR A 1 201 ? -9.055 -21.266 -5.156 1 98.75 201 THR A C 1
ATOM 1593 O O . THR A 1 201 ? -10.156 -21.781 -5.391 1 98.75 201 THR A O 1
ATOM 1596 N N . PHE A 1 202 ? -7.988 -21.719 -5.684 1 98.69 202 PHE A N 1
ATOM 1597 C CA . PHE A 1 202 ? -7.902 -22.953 -6.461 1 98.69 202 PHE A CA 1
ATOM 1598 C C . PHE A 1 202 ? -6.715 -23.797 -6.004 1 98.69 202 PHE A C 1
ATOM 1600 O O . PHE A 1 202 ? -5.629 -23.266 -5.758 1 98.69 202 PHE A O 1
ATOM 1607 N N . SER A 1 203 ? -7.07 -25.078 -5.715 1 93.62 203 SER A N 1
ATOM 1608 C CA . SER A 1 203 ? -6.051 -26.047 -5.316 1 93.62 203 SER A CA 1
ATOM 1609 C C . SER A 1 203 ? -6.258 -27.391 -6.008 1 93.62 203 SER A C 1
ATOM 1611 O O . SER A 1 203 ? -7.387 -27.75 -6.34 1 93.62 203 SER A O 1
ATOM 1613 N N . SER A 1 204 ? -5.461 -27.812 -7.008 1 78.94 204 SER A N 1
ATOM 1614 C CA . SER A 1 204 ? -5.703 -29.125 -7.582 1 78.94 204 SER A CA 1
ATOM 1615 C C . SER A 1 204 ? -5.168 -30.234 -6.68 1 78.94 204 SER A C 1
ATOM 1617 O O . SER A 1 204 ? -4.234 -30.016 -5.906 1 78.94 204 SER A O 1
ATOM 1619 N N . MET B 1 1 ? 0.733 -11.336 25.641 1 37.38 1 MET B N 1
ATOM 1620 C CA . MET B 1 1 ? 1.162 -11.172 24.25 1 37.38 1 MET B CA 1
ATOM 1621 C C . MET B 1 1 ? 1.591 -9.734 23.969 1 37.38 1 MET B C 1
ATOM 1623 O O . MET B 1 1 ? 0.933 -8.789 24.422 1 37.38 1 MET B O 1
ATOM 1627 N N . SER B 1 2 ? 2.85 -9.414 23.812 1 48.84 2 SER B N 1
ATOM 1628 C CA . SER B 1 2 ? 3.322 -8.031 23.812 1 48.84 2 SER B CA 1
ATOM 1629 C C . SER B 1 2 ? 2.449 -7.145 22.938 1 48.84 2 SER B C 1
ATOM 1631 O O . SER B 1 2 ? 2.031 -7.555 21.844 1 48.84 2 SER B O 1
ATOM 1633 N N . ALA B 1 3 ? 1.915 -6.098 23.469 1 63.28 3 ALA B N 1
ATOM 1634 C CA . ALA B 1 3 ? 0.985 -5.137 22.875 1 63.28 3 ALA B CA 1
ATOM 1635 C C . ALA B 1 3 ? 1.504 -4.613 21.547 1 63.28 3 ALA B C 1
ATOM 1637 O O . ALA B 1 3 ? 2.703 -4.371 21.391 1 63.28 3 ALA B O 1
ATOM 1638 N N . LEU B 1 4 ? 0.693 -4.832 20.438 1 86.62 4 LEU B N 1
ATOM 1639 C CA . LEU B 1 4 ? 1.032 -4.273 19.125 1 86.62 4 LEU B CA 1
ATOM 1640 C C . LEU B 1 4 ? 1.554 -2.846 19.266 1 86.62 4 LEU B C 1
ATOM 1642 O O . LEU B 1 4 ? 1.006 -2.053 20.031 1 86.62 4 LEU B O 1
ATOM 1646 N N . SER B 1 5 ? 2.781 -2.625 18.828 1 93.44 5 SER B N 1
ATOM 1647 C CA . SER B 1 5 ? 3.398 -1.302 18.812 1 93.44 5 SER B CA 1
ATOM 1648 C C . SER B 1 5 ? 3.895 -0.927 17.422 1 93.44 5 SER B C 1
ATOM 1650 O O . SER B 1 5 ? 3.887 -1.758 16.516 1 93.44 5 SER B O 1
ATOM 1652 N N . ALA B 1 6 ? 4.281 0.321 17.297 1 96.75 6 ALA B N 1
ATOM 1653 C CA . ALA B 1 6 ? 4.891 0.745 16.047 1 96.75 6 ALA B CA 1
ATOM 1654 C C . ALA B 1 6 ? 6.137 -0.081 15.727 1 96.75 6 ALA B C 1
ATOM 1656 O O . ALA B 1 6 ? 6.418 -0.376 14.562 1 96.75 6 ALA B O 1
ATOM 1657 N N . ASN B 1 7 ? 6.805 -0.532 16.75 1 96.44 7 ASN B N 1
ATOM 1658 C CA . ASN B 1 7 ? 8.016 -1.319 16.547 1 96.44 7 ASN B CA 1
ATOM 1659 C C . ASN B 1 7 ? 7.707 -2.676 15.93 1 96.44 7 ASN B C 1
ATOM 1661 O O . ASN B 1 7 ? 8.508 -3.201 15.148 1 96.44 7 ASN B O 1
ATOM 1665 N N . SER B 1 8 ? 6.582 -3.225 16.281 1 96.31 8 SER B N 1
ATOM 1666 C CA . SER B 1 8 ? 6.176 -4.484 15.664 1 96.31 8 SER B CA 1
ATOM 1667 C C . SER B 1 8 ? 5.926 -4.316 14.172 1 96.31 8 SER B C 1
ATOM 1669 O O . SER B 1 8 ? 6.309 -5.172 13.375 1 96.31 8 SER B O 1
ATOM 1671 N N . ILE B 1 9 ? 5.285 -3.215 13.844 1 97.62 9 ILE B N 1
ATOM 1672 C CA . ILE B 1 9 ? 4.984 -2.918 12.445 1 97.62 9 ILE B CA 1
ATOM 1673 C C . ILE B 1 9 ? 6.281 -2.66 11.68 1 97.62 9 ILE B C 1
ATOM 1675 O O . ILE B 1 9 ? 6.465 -3.164 10.57 1 97.62 9 ILE B O 1
ATOM 1679 N N . LEU B 1 10 ? 7.172 -1.954 12.281 1 97.94 10 LEU B N 1
ATOM 1680 C CA . LEU B 1 10 ? 8.438 -1.615 11.641 1 97.94 10 LEU B CA 1
ATOM 1681 C C . LEU B 1 10 ? 9.336 -2.846 11.523 1 97.94 10 LEU B C 1
ATOM 1683 O O . LEU B 1 10 ? 10.07 -2.988 10.547 1 97.94 10 LEU B O 1
ATOM 1687 N N . GLU B 1 11 ? 9.266 -3.701 12.516 1 97.56 11 GLU B N 1
ATOM 1688 C CA . GLU B 1 11 ? 10 -4.965 12.422 1 97.56 11 GLU B CA 1
ATOM 1689 C C . GLU B 1 11 ? 9.5 -5.805 11.25 1 97.56 11 GLU B C 1
ATOM 1691 O O . GLU B 1 11 ? 10.297 -6.422 10.539 1 97.56 11 GLU B O 1
ATOM 1696 N N . ALA B 1 12 ? 8.195 -5.879 11.102 1 97.62 12 ALA B N 1
ATOM 1697 C CA . ALA B 1 12 ? 7.625 -6.59 9.961 1 97.62 12 ALA B CA 1
ATOM 1698 C C . ALA B 1 12 ? 8.125 -6.004 8.641 1 97.62 12 ALA B C 1
ATOM 1700 O O . ALA B 1 12 ? 8.453 -6.746 7.711 1 97.62 12 ALA B O 1
ATOM 1701 N N . ALA B 1 13 ? 8.18 -4.645 8.555 1 97.81 13 ALA B N 1
ATOM 1702 C CA . ALA B 1 13 ? 8.688 -3.969 7.363 1 97.81 13 ALA B CA 1
ATOM 1703 C C . ALA B 1 13 ? 10.148 -4.332 7.102 1 97.81 13 ALA B C 1
ATOM 1705 O O . ALA B 1 13 ? 10.531 -4.582 5.957 1 97.81 13 ALA B O 1
ATOM 1706 N N . LYS B 1 14 ? 10.938 -4.395 8.102 1 97.31 14 LYS B N 1
ATOM 1707 C CA . LYS B 1 14 ? 12.359 -4.715 7.996 1 97.31 14 LYS B CA 1
ATOM 1708 C C . LYS B 1 14 ? 12.57 -6.16 7.551 1 97.31 14 LYS B C 1
ATOM 1710 O O . LYS B 1 14 ? 13.461 -6.445 6.754 1 97.31 14 LYS B O 1
ATOM 1715 N N . ASN B 1 15 ? 11.766 -7.012 8.102 1 97.19 15 ASN B N 1
ATOM 1716 C CA . ASN B 1 15 ? 11.906 -8.438 7.82 1 97.19 15 ASN B CA 1
ATOM 1717 C C . ASN B 1 15 ? 11.438 -8.781 6.41 1 97.19 15 ASN B C 1
ATOM 1719 O O . ASN B 1 15 ? 11.93 -9.734 5.805 1 97.19 15 ASN B O 1
ATOM 1723 N N . ARG B 1 16 ? 10.469 -8.031 5.926 1 98.06 16 ARG B N 1
ATOM 1724 C CA . ARG B 1 16 ? 9.945 -8.289 4.59 1 98.06 16 ARG B CA 1
ATOM 1725 C C . ARG B 1 16 ? 11.008 -8.008 3.525 1 98.06 16 ARG B C 1
ATOM 1727 O O . ARG B 1 16 ? 11.469 -6.875 3.385 1 98.06 16 ARG B O 1
ATOM 1734 N N . ARG B 1 17 ? 11.445 -9 2.834 1 98 17 ARG B N 1
ATOM 1735 C CA . ARG B 1 17 ? 12.398 -8.961 1.729 1 98 17 ARG B CA 1
ATOM 1736 C C . ARG B 1 17 ? 11.914 -9.805 0.556 1 98 17 ARG B C 1
ATOM 1738 O O . ARG B 1 17 ? 11.047 -10.664 0.72 1 98 17 ARG B O 1
ATOM 1745 N N . SER B 1 18 ? 12.469 -9.5 -0.592 1 98.25 18 SER B N 1
ATOM 1746 C CA . SER B 1 18 ? 12.234 -10.375 -1.734 1 98.25 18 SER B CA 1
ATOM 1747 C C . SER B 1 18 ? 13.164 -11.586 -1.704 1 98.25 18 SER B C 1
ATOM 1749 O O . SER B 1 18 ? 14.383 -11.438 -1.605 1 98.25 18 SER B O 1
ATOM 1751 N N . TYR B 1 19 ? 12.594 -12.75 -1.812 1 98.31 19 TYR B N 1
ATOM 1752 C CA . TYR B 1 19 ? 13.367 -13.984 -1.765 1 98.31 19 TYR B CA 1
ATOM 1753 C C . TYR B 1 19 ? 13.281 -14.734 -3.09 1 98.31 19 TYR B C 1
ATOM 1755 O O . TYR B 1 19 ? 12.195 -14.875 -3.66 1 98.31 19 TYR B O 1
ATOM 1763 N N . TYR B 1 20 ? 14.414 -15.227 -3.508 1 96 20 TYR B N 1
ATOM 1764 C CA . TYR B 1 20 ? 14.578 -16.062 -4.688 1 96 20 TYR B CA 1
ATOM 1765 C C . TYR B 1 20 ? 15.68 -17.094 -4.477 1 96 20 TYR B C 1
ATOM 1767 O O . TYR B 1 20 ? 16.688 -16.812 -3.812 1 96 20 TYR B O 1
ATOM 1775 N N . PRO B 1 21 ? 15.602 -18.344 -5.086 1 96.75 21 PRO B N 1
ATOM 1776 C CA . PRO B 1 21 ? 14.359 -19.016 -5.453 1 96.75 21 PRO B CA 1
ATOM 1777 C C . PRO B 1 21 ? 13.555 -19.469 -4.238 1 96.75 21 PRO B C 1
ATOM 1779 O O . PRO B 1 21 ? 14.047 -19.422 -3.109 1 96.75 21 PRO B O 1
ATOM 1782 N N . LEU B 1 22 ? 12.359 -19.828 -4.406 1 98.69 22 LEU B N 1
ATOM 1783 C CA . LEU B 1 22 ? 11.5 -20.344 -3.348 1 98.69 22 LEU B CA 1
ATOM 1784 C C . LEU B 1 22 ? 11.234 -21.828 -3.543 1 98.69 22 LEU B C 1
ATOM 1786 O O . LEU B 1 22 ? 11.344 -22.344 -4.66 1 98.69 2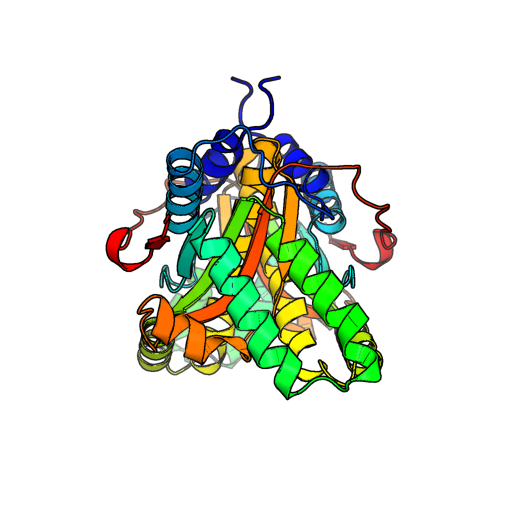2 LEU B O 1
ATOM 1790 N N . SER B 1 23 ? 10.938 -22.484 -2.48 1 98.56 23 SER B N 1
ATOM 1791 C CA . SER B 1 23 ? 10.578 -23.891 -2.551 1 98.56 23 SER B CA 1
ATOM 1792 C C . SER B 1 23 ? 9.078 -24.094 -2.354 1 98.56 23 SER B C 1
ATOM 1794 O O . SER B 1 23 ? 8.383 -23.188 -1.889 1 98.56 23 SER B O 1
ATOM 1796 N N . LYS B 1 24 ? 8.641 -25.266 -2.662 1 98.25 24 LYS B N 1
ATOM 1797 C CA . LYS B 1 24 ? 7.23 -25.625 -2.525 1 98.25 24 LYS B CA 1
ATOM 1798 C C . LYS B 1 24 ? 6.879 -25.938 -1.074 1 98.25 24 LYS B C 1
ATOM 1800 O O . LYS B 1 24 ? 5.703 -25.984 -0.71 1 98.25 24 LYS B O 1
ATOM 1805 N N . ASP B 1 25 ? 7.867 -26.188 -0.281 1 97.31 25 ASP B N 1
ATOM 1806 C CA . ASP B 1 25 ? 7.676 -26.609 1.103 1 97.31 25 ASP B CA 1
ATOM 1807 C C . ASP B 1 25 ? 7.438 -25.422 2.018 1 97.31 25 ASP B C 1
ATOM 1809 O O . ASP B 1 25 ? 8.32 -24.578 2.184 1 97.31 25 ASP B O 1
ATOM 1813 N N . ILE B 1 26 ? 6.305 -25.359 2.576 1 97.31 26 ILE B N 1
ATOM 1814 C CA . ILE B 1 26 ? 5.98 -24.297 3.512 1 97.31 26 ILE B CA 1
ATOM 1815 C C . ILE B 1 26 ? 5.332 -24.875 4.762 1 97.31 26 ILE B C 1
ATOM 1817 O O . ILE B 1 26 ? 4.652 -25.906 4.695 1 97.31 26 ILE B O 1
ATOM 1821 N N . PRO B 1 27 ? 5.512 -24.234 5.863 1 95.5 27 PRO B N 1
ATOM 1822 C CA . PRO B 1 27 ? 4.988 -24.719 7.137 1 95.5 27 PRO B CA 1
ATOM 1823 C C . PRO B 1 27 ? 3.502 -24.422 7.324 1 95.5 27 PRO B C 1
ATOM 1825 O O . PRO B 1 27 ? 2.951 -24.656 8.398 1 95.5 27 PRO B O 1
ATOM 1828 N N . LEU B 1 28 ? 2.82 -23.891 6.363 1 97.12 28 LEU B N 1
ATOM 1829 C CA . LEU B 1 28 ? 1.416 -23.516 6.461 1 97.12 28 LEU B CA 1
ATOM 1830 C C . LEU B 1 28 ? 0.542 -24.422 5.605 1 97.12 28 LEU B C 1
ATOM 1832 O O . LEU B 1 28 ? 0.938 -24.812 4.504 1 97.12 28 LEU B O 1
ATOM 1836 N N . SER B 1 29 ? -0.661 -24.719 6.113 1 97.81 29 SER B N 1
ATOM 1837 C CA . SER B 1 29 ? -1.67 -25.328 5.258 1 97.81 29 SER B CA 1
ATOM 1838 C C . SER B 1 29 ? -2.221 -24.328 4.25 1 97.81 29 SER B C 1
ATOM 1840 O O . SER B 1 29 ? -2.125 -23.109 4.453 1 97.81 29 SER B O 1
ATOM 1842 N N . ARG B 1 30 ? -2.775 -24.875 3.184 1 97.75 30 ARG B N 1
ATOM 1843 C CA . ARG B 1 30 ? -3.441 -24.016 2.209 1 97.75 30 ARG B CA 1
ATOM 1844 C C . ARG B 1 30 ? -4.562 -23.219 2.859 1 97.75 30 ARG B C 1
ATOM 1846 O O . ARG B 1 30 ? -4.77 -22.047 2.525 1 97.75 30 ARG B O 1
ATOM 1853 N N . GLU B 1 31 ? -5.246 -23.859 3.777 1 98.19 31 GLU B N 1
ATOM 1854 C CA . GLU B 1 31 ? -6.352 -23.203 4.473 1 98.19 31 GLU B CA 1
ATOM 1855 C C . GLU B 1 31 ? -5.871 -22.016 5.289 1 98.19 31 GLU B C 1
ATOM 1857 O O . GLU B 1 31 ? -6.539 -20.984 5.344 1 98.19 31 GLU B O 1
ATOM 1862 N N . ARG B 1 32 ? -4.746 -22.188 5.941 1 98.5 32 ARG B N 1
ATOM 1863 C CA . ARG B 1 32 ? -4.191 -21.094 6.742 1 98.5 32 ARG B CA 1
ATOM 1864 C C . ARG B 1 32 ? -3.781 -19.922 5.859 1 98.5 32 ARG B C 1
ATOM 1866 O O . ARG B 1 32 ? -4.016 -18.766 6.207 1 98.5 32 ARG B O 1
ATOM 1873 N N . VAL B 1 33 ? -3.18 -20.203 4.719 1 98.75 33 VAL B N 1
ATOM 1874 C CA . VAL B 1 33 ? -2.834 -19.156 3.766 1 98.75 33 VAL B CA 1
ATOM 1875 C C . VAL B 1 33 ? -4.094 -18.391 3.35 1 98.75 33 VAL B C 1
ATOM 1877 O O . VAL B 1 33 ? -4.129 -17.156 3.387 1 98.75 33 VAL B O 1
ATOM 1880 N N . ASP B 1 34 ? -5.121 -19.156 2.992 1 98.88 34 ASP B N 1
ATOM 1881 C CA . ASP B 1 34 ? -6.375 -18.547 2.559 1 98.88 34 ASP B CA 1
ATOM 1882 C C . ASP B 1 34 ? -6.969 -17.672 3.66 1 98.88 34 ASP B C 1
ATOM 1884 O O . ASP B 1 34 ? -7.516 -16.594 3.385 1 98.88 34 ASP B O 1
ATOM 1888 N N . GLU B 1 35 ? -6.91 -18.141 4.879 1 98.75 35 GLU B N 1
ATOM 1889 C CA . GLU B 1 35 ? -7.422 -17.375 6.012 1 98.75 35 GLU B CA 1
ATOM 1890 C C . GLU B 1 35 ? -6.707 -16.047 6.141 1 98.75 35 GLU B C 1
ATOM 1892 O O . GLU B 1 35 ? -7.344 -15.008 6.336 1 98.75 35 GLU B O 1
ATOM 1897 N N . ILE B 1 36 ? -5.383 -16.062 6.066 1 98.81 36 ILE B N 1
ATOM 1898 C CA . ILE B 1 36 ? -4.582 -14.844 6.152 1 98.81 36 ILE B CA 1
ATOM 1899 C C . ILE B 1 36 ? -4.988 -13.875 5.043 1 98.81 36 ILE B C 1
ATOM 1901 O O . ILE B 1 36 ? -5.188 -12.688 5.289 1 98.81 36 ILE B O 1
ATOM 1905 N N . VAL B 1 37 ? -5.188 -14.391 3.797 1 98.94 37 VAL B N 1
ATOM 1906 C CA . VAL B 1 37 ? -5.535 -13.57 2.643 1 98.94 37 VAL B CA 1
ATOM 1907 C C . VAL B 1 37 ? -6.918 -12.945 2.85 1 98.94 37 VAL B C 1
ATOM 1909 O O . VAL B 1 37 ? -7.102 -11.75 2.641 1 98.94 37 VAL B O 1
ATOM 1912 N N . LYS B 1 38 ? -7.863 -13.727 3.293 1 98.88 38 LYS B N 1
ATOM 1913 C CA . LYS B 1 38 ? -9.227 -13.25 3.479 1 98.88 38 LYS B CA 1
ATOM 1914 C C . LYS B 1 38 ? -9.289 -12.148 4.531 1 98.88 38 LYS B C 1
ATOM 1916 O O . LYS B 1 38 ? -9.969 -11.141 4.34 1 98.88 38 LYS B O 1
ATOM 1921 N N . GLU B 1 39 ? -8.594 -12.344 5.621 1 98.56 39 GLU B N 1
ATOM 1922 C CA . GLU B 1 39 ? -8.617 -11.352 6.688 1 98.56 39 GLU B CA 1
ATOM 1923 C C . GLU B 1 39 ? -7.973 -10.039 6.234 1 98.56 39 GLU B C 1
ATOM 1925 O O . GLU B 1 39 ? -8.492 -8.961 6.52 1 98.56 39 GLU B O 1
ATOM 1930 N N . ALA B 1 40 ? -6.855 -10.141 5.547 1 98.81 40 ALA B N 1
ATOM 1931 C CA . ALA B 1 40 ? -6.223 -8.938 5.016 1 98.81 40 ALA B CA 1
ATOM 1932 C C . ALA B 1 40 ? -7.141 -8.227 4.027 1 98.81 40 ALA B C 1
ATOM 1934 O O . ALA B 1 40 ? -7.277 -7.004 4.062 1 98.81 40 ALA B O 1
ATOM 1935 N N . LEU B 1 41 ? -7.738 -8.992 3.133 1 98.62 41 LEU B N 1
ATOM 1936 C CA . LEU B 1 41 ? -8.633 -8.469 2.104 1 98.62 41 LEU B CA 1
ATOM 1937 C C . LEU B 1 41 ? -9.781 -7.691 2.73 1 98.62 41 LEU B C 1
ATOM 1939 O O . LEU B 1 41 ? -10.195 -6.656 2.205 1 98.62 41 LEU B O 1
ATOM 1943 N N . ARG B 1 42 ? -10.227 -8.133 3.846 1 97.62 42 ARG B N 1
ATOM 1944 C CA . ARG B 1 42 ? -11.344 -7.504 4.539 1 97.62 42 ARG B CA 1
ATOM 1945 C C . ARG B 1 42 ? -10.922 -6.195 5.195 1 97.62 42 ARG B C 1
ATOM 1947 O O . ARG B 1 42 ? -11.68 -5.219 5.188 1 97.62 42 ARG B O 1
ATOM 1954 N N . HIS B 1 43 ? -9.789 -6.145 5.691 1 98.31 43 HIS B N 1
ATOM 1955 C CA . HIS B 1 43 ? -9.516 -5.094 6.664 1 98.31 43 HIS B CA 1
ATOM 1956 C C . HIS B 1 43 ? -8.609 -4.02 6.078 1 98.31 43 HIS B C 1
ATOM 1958 O O . HIS B 1 43 ? -8.492 -2.926 6.637 1 98.31 43 HIS B O 1
ATOM 1964 N N . VAL B 1 44 ? -7.902 -4.336 4.988 1 98.69 44 VAL B N 1
ATOM 1965 C CA . VAL B 1 44 ? -7.172 -3.275 4.301 1 98.69 44 VAL B CA 1
ATOM 1966 C C . VAL B 1 44 ? -8.156 -2.242 3.756 1 98.69 44 VAL B C 1
ATOM 1968 O O . VAL B 1 44 ? -9.172 -2.6 3.16 1 98.69 44 VAL B O 1
ATOM 1971 N N . PRO B 1 45 ? -7.898 -0.953 3.994 1 98.25 45 PRO B N 1
ATOM 1972 C CA . PRO B 1 45 ? -8.875 0.069 3.607 1 98.25 45 PRO B CA 1
ATOM 1973 C C . PRO B 1 45 ? -8.922 0.3 2.1 1 98.25 45 PRO B C 1
ATOM 1975 O O . PRO B 1 45 ? -8.031 -0.152 1.373 1 98.25 45 PRO B O 1
ATOM 1978 N N . SER B 1 46 ? -9.969 0.888 1.639 1 98.12 46 SER B N 1
ATOM 1979 C CA . SER B 1 46 ? -10.117 1.425 0.29 1 98.12 46 SER B CA 1
ATOM 1980 C C . SER B 1 46 ? -10.805 2.785 0.307 1 98.12 46 SER B C 1
ATOM 1982 O O . SER B 1 46 ? -11.539 3.102 1.242 1 98.12 46 SER B O 1
ATOM 1984 N N . SER B 1 47 ? -10.422 3.607 -0.656 1 96.88 47 SER B N 1
ATOM 1985 C CA . SER B 1 47 ? -11.055 4.918 -0.757 1 96.88 47 SER B CA 1
ATOM 1986 C C . SER B 1 47 ? -12.57 4.797 -0.789 1 96.88 47 SER B C 1
ATOM 1988 O O . SER B 1 47 ? -13.125 4.023 -1.578 1 96.88 47 SER B O 1
ATOM 1990 N N . PHE B 1 48 ? -13.289 5.531 0.106 1 95.94 48 PHE B N 1
ATOM 1991 C CA . PHE B 1 48 ? -14.742 5.555 0.188 1 95.94 48 PHE B CA 1
ATOM 1992 C C . PHE B 1 48 ? -15.281 4.184 0.567 1 95.94 48 PHE B C 1
ATOM 1994 O O . PHE B 1 48 ? -16.438 3.855 0.261 1 95.94 48 PHE B O 1
ATOM 2001 N N . ASN B 1 49 ? -14.359 3.332 1.148 1 97 49 ASN B N 1
ATOM 2002 C CA . ASN B 1 49 ? -14.703 1.939 1.419 1 97 49 ASN B CA 1
ATOM 2003 C C . ASN B 1 49 ? -15.312 1.265 0.195 1 97 49 ASN B C 1
ATOM 2005 O O . ASN B 1 49 ? -16.297 0.538 0.31 1 97 49 ASN B O 1
ATOM 2009 N N . SER B 1 50 ? -14.75 1.6 -0.967 1 97.81 50 SER B N 1
ATOM 2010 C CA . SER B 1 50 ? -15.234 1.065 -2.234 1 97.81 50 SER B CA 1
ATOM 2011 C C . SER B 1 50 ? -15.055 -0.447 -2.303 1 97.81 50 SER B C 1
ATOM 2013 O O . SER B 1 50 ? -15.781 -1.133 -3.027 1 97.81 50 SER B O 1
ATOM 2015 N N . GLN B 1 51 ? -14.078 -0.976 -1.647 1 98.31 51 GLN B N 1
ATOM 2016 C CA . GLN B 1 51 ? -13.758 -2.398 -1.611 1 98.31 51 GLN B CA 1
ATOM 2017 C C . GLN B 1 51 ? -13.609 -2.965 -3.021 1 98.31 51 GLN B C 1
ATOM 2019 O O . GLN B 1 51 ? -14.227 -3.975 -3.359 1 98.31 51 GLN B O 1
ATOM 2024 N N . SER B 1 52 ? -12.719 -2.32 -3.781 1 98.81 52 SER B N 1
ATOM 2025 C CA . SER B 1 52 ? -12.469 -2.703 -5.168 1 98.81 52 SER B CA 1
ATOM 2026 C C . SER B 1 52 ? -11.477 -3.855 -5.254 1 98.81 52 SER B C 1
ATOM 2028 O O . SER B 1 52 ? -11.32 -4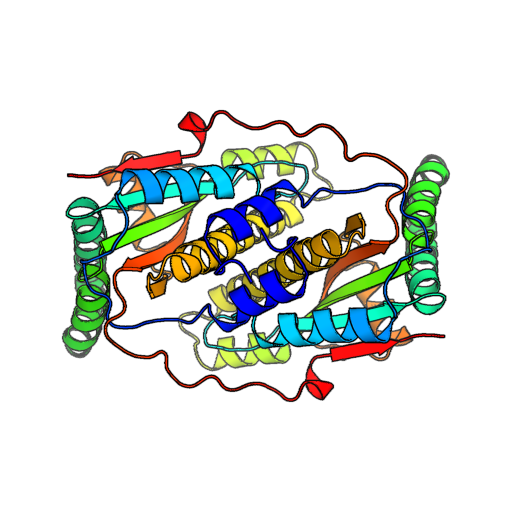.469 -6.312 1 98.81 52 SER B O 1
ATOM 2030 N N . ASN B 1 53 ? -10.758 -4.219 -4.207 1 98.88 53 ASN B N 1
ATOM 2031 C CA . ASN B 1 53 ? -9.773 -5.297 -4.207 1 98.88 53 ASN B CA 1
ATOM 2032 C C . ASN B 1 53 ? -10.43 -6.656 -4.445 1 98.88 53 ASN B C 1
ATOM 2034 O O . ASN B 1 53 ? -11.492 -6.941 -3.895 1 98.88 53 ASN B O 1
ATOM 2038 N N . ARG B 1 54 ? -9.828 -7.422 -5.273 1 98.94 54 ARG B N 1
ATOM 2039 C CA . ARG B 1 54 ? -10.148 -8.828 -5.477 1 98.94 54 ARG B CA 1
ATOM 2040 C C . ARG B 1 54 ? -8.891 -9.688 -5.434 1 98.94 54 ARG B C 1
ATOM 2042 O O . ARG B 1 54 ? -7.809 -9.234 -5.812 1 98.94 54 ARG B O 1
ATOM 2049 N N . VAL B 1 55 ? -9.062 -10.961 -5.02 1 98.94 55 VAL B N 1
ATOM 2050 C CA . VAL B 1 55 ? -7.891 -11.82 -4.891 1 98.94 55 VAL B CA 1
ATOM 2051 C C . VAL B 1 55 ? -8.227 -13.227 -5.371 1 98.94 55 VAL B C 1
ATOM 2053 O O . VAL B 1 55 ? -9.32 -13.734 -5.113 1 98.94 55 VAL B O 1
ATOM 2056 N N . VAL B 1 56 ? -7.324 -13.789 -6.098 1 98.94 56 VAL B N 1
ATOM 2057 C CA . VAL B 1 56 ? -7.312 -15.219 -6.402 1 98.94 56 VAL B CA 1
ATOM 2058 C C . VAL B 1 56 ? -6.051 -15.859 -5.832 1 98.94 56 VAL B C 1
ATOM 2060 O O . VAL B 1 56 ? -4.938 -15.406 -6.109 1 98.94 56 VAL B O 1
ATOM 2063 N N . VAL B 1 57 ? -6.207 -16.891 -5.031 1 98.94 57 VAL B N 1
ATOM 2064 C CA . VAL B 1 57 ? -5.059 -17.641 -4.547 1 98.94 57 VAL B CA 1
ATOM 2065 C C . VAL B 1 57 ? -4.93 -18.953 -5.328 1 98.94 57 VAL B C 1
ATOM 2067 O O . VAL B 1 57 ? -5.902 -19.703 -5.469 1 98.94 57 VAL B O 1
ATOM 2070 N N . LEU B 1 58 ? -3.766 -19.141 -5.871 1 98.94 58 LEU B N 1
ATOM 2071 C CA . LEU B 1 58 ? -3.447 -20.375 -6.582 1 98.94 58 LEU B CA 1
ATOM 2072 C C . LEU B 1 58 ? -2.449 -21.219 -5.793 1 98.94 58 LEU B C 1
ATOM 2074 O O . LEU B 1 58 ? -1.343 -20.766 -5.496 1 98.94 58 LEU B O 1
ATOM 2078 N N . HIS B 1 59 ? -2.805 -22.5 -5.465 1 98.75 59 HIS B N 1
ATOM 2079 C CA . HIS B 1 59 ? -1.943 -23.406 -4.711 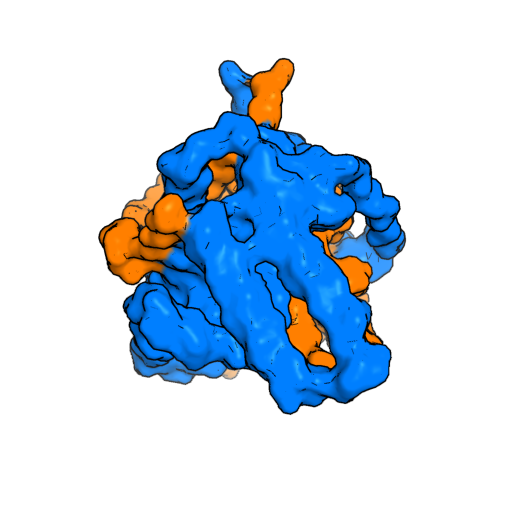1 98.75 59 HIS B CA 1
ATOM 2080 C C . HIS B 1 59 ? -1.488 -24.578 -5.57 1 98.75 59 HIS B C 1
ATOM 2082 O O . HIS B 1 59 ? -2.238 -25.047 -6.43 1 98.75 59 HIS B O 1
ATOM 2088 N N . GLY B 1 60 ? -0.282 -25.047 -5.34 1 97.88 60 GLY B N 1
ATOM 2089 C CA . GLY B 1 60 ? 0.207 -26.297 -5.922 1 97.88 60 GLY B CA 1
ATOM 2090 C C . GLY B 1 60 ? 0.112 -26.312 -7.438 1 97.88 60 GLY B C 1
ATOM 2091 O O . GLY B 1 60 ? 0.616 -25.422 -8.109 1 97.88 60 GLY B O 1
ATOM 2092 N N . ALA B 1 61 ? -0.659 -27.25 -7.941 1 98.44 61 ALA B N 1
ATOM 2093 C CA . ALA B 1 61 ? -0.729 -27.469 -9.383 1 98.44 61 ALA B CA 1
ATOM 2094 C C . ALA B 1 61 ? -1.352 -26.266 -10.086 1 98.44 61 ALA B C 1
ATOM 2096 O O . ALA B 1 61 ? -0.999 -25.938 -11.227 1 98.44 61 ALA B O 1
ATOM 2097 N N . GLU B 1 62 ? -2.297 -25.562 -9.414 1 98.81 62 GLU B N 1
ATOM 2098 C CA . GLU B 1 62 ? -2.918 -24.391 -10.016 1 98.81 62 GLU B CA 1
ATOM 2099 C C . GLU B 1 62 ? -1.926 -23.234 -10.117 1 98.81 62 GLU B C 1
ATOM 2101 O O . GLU B 1 62 ? -1.954 -22.469 -11.086 1 98.81 62 GLU B O 1
ATOM 2106 N N . HIS B 1 63 ? -1.096 -23.141 -9.117 1 98.81 63 HIS B N 1
ATOM 2107 C CA . HIS B 1 63 ? 0.028 -22.219 -9.18 1 98.81 63 HIS B CA 1
ATOM 2108 C C . HIS B 1 63 ? 0.947 -22.547 -10.352 1 98.81 63 HIS B C 1
ATOM 2110 O O . HIS B 1 63 ? 1.309 -21.656 -11.133 1 98.81 63 HIS B O 1
ATOM 2116 N N . GLU B 1 64 ? 1.326 -23.812 -10.492 1 98.81 64 GLU B N 1
ATOM 2117 C CA . GLU B 1 64 ? 2.184 -24.219 -11.594 1 98.81 64 GLU B CA 1
ATOM 2118 C C . GLU B 1 64 ? 1.534 -23.906 -12.938 1 98.81 64 GLU B C 1
ATOM 2120 O O . GLU B 1 64 ? 2.205 -23.453 -13.867 1 98.81 64 GLU B O 1
ATOM 2125 N N . LYS B 1 65 ? 0.266 -24.172 -13.008 1 98.69 65 LYS B N 1
ATOM 2126 C CA . LYS B 1 65 ? -0.482 -23.938 -14.234 1 98.69 65 LYS B CA 1
ATOM 2127 C C . LYS B 1 65 ? -0.414 -22.469 -14.641 1 98.69 65 LYS B C 1
ATOM 2129 O O . LYS B 1 65 ? -0.28 -22.141 -15.828 1 98.69 65 LYS B O 1
ATOM 2134 N N . PHE B 1 66 ? -0.584 -21.578 -13.719 1 98.88 66 PHE B N 1
ATOM 2135 C CA . PHE B 1 66 ? -0.489 -20.141 -14 1 98.88 66 PHE B CA 1
ATOM 2136 C C . PHE B 1 66 ? 0.844 -19.812 -14.664 1 98.88 66 PHE B C 1
ATOM 2138 O O . PHE B 1 66 ? 0.887 -19.078 -15.656 1 98.88 66 PHE B O 1
ATOM 2145 N N . TRP B 1 67 ? 1.891 -20.312 -14.109 1 98.81 67 TRP B N 1
ATOM 2146 C CA . TRP B 1 67 ? 3.207 -19.953 -14.633 1 98.81 67 TRP B CA 1
ATOM 2147 C C . TRP B 1 67 ? 3.486 -20.688 -15.945 1 98.81 67 TRP B C 1
ATOM 2149 O O . TRP B 1 67 ? 4.219 -20.172 -16.797 1 98.81 67 TRP B O 1
ATOM 2159 N N . ASP B 1 68 ? 2.891 -21.906 -16.172 1 98.69 68 ASP B N 1
ATOM 2160 C CA . ASP B 1 68 ? 2.934 -22.531 -17.484 1 98.69 68 ASP B CA 1
ATOM 2161 C C . ASP B 1 68 ? 2.236 -21.672 -18.531 1 98.69 68 ASP B C 1
ATOM 2163 O O . ASP B 1 68 ? 2.738 -21.5 -19.641 1 98.69 68 ASP B O 1
ATOM 2167 N N . ILE B 1 69 ? 1.068 -21.188 -18.172 1 98.5 69 ILE B N 1
ATOM 2168 C CA . ILE B 1 69 ? 0.342 -20.281 -19.047 1 98.5 69 ILE B CA 1
ATOM 2169 C C . ILE B 1 69 ? 1.225 -19.078 -19.391 1 98.5 69 ILE B C 1
ATOM 2171 O O . ILE B 1 69 ? 1.338 -18.703 -20.562 1 98.5 69 ILE B O 1
ATOM 2175 N N . THR B 1 70 ? 1.87 -18.484 -18.359 1 98.69 70 THR B N 1
ATOM 2176 C CA . THR B 1 70 ? 2.754 -17.344 -18.547 1 98.69 70 THR B CA 1
ATOM 2177 C C . THR B 1 70 ? 3.898 -17.688 -19.484 1 98.69 70 THR B C 1
ATOM 2179 O O . THR B 1 70 ? 4.191 -16.938 -20.422 1 98.69 70 THR B O 1
ATOM 2182 N N . ALA B 1 71 ? 4.492 -18.859 -19.312 1 98.44 71 ALA B N 1
ATOM 2183 C CA . ALA B 1 71 ? 5.594 -19.328 -20.141 1 98.44 71 ALA B CA 1
ATOM 2184 C C . ALA B 1 71 ? 5.156 -19.469 -21.594 1 98.44 71 ALA B C 1
ATOM 2186 O O . ALA B 1 71 ? 5.871 -19.062 -22.516 1 98.44 71 ALA B O 1
ATOM 2187 N N . ASN B 1 72 ? 4.055 -20.047 -21.781 1 98 72 ASN B N 1
ATOM 2188 C CA . ASN B 1 72 ? 3.561 -20.281 -23.125 1 98 72 ASN B CA 1
ATOM 2189 C C . ASN B 1 72 ? 3.328 -18.969 -23.875 1 98 72 ASN B C 1
ATOM 2191 O O . ASN B 1 72 ? 3.674 -18.859 -25.062 1 98 72 ASN B O 1
ATOM 2195 N N . ILE B 1 73 ? 2.73 -18.016 -23.234 1 98 73 ILE B N 1
ATOM 2196 C CA . ILE B 1 73 ? 2.479 -16.719 -23.859 1 98 73 ILE B CA 1
ATOM 2197 C C . ILE B 1 73 ? 3.803 -16.047 -24.219 1 98 73 ILE B C 1
ATOM 2199 O O . ILE B 1 73 ? 3.965 -15.523 -25.328 1 98 73 ILE B O 1
ATOM 2203 N N . LEU B 1 74 ? 4.758 -16.078 -23.266 1 98 74 LEU B N 1
ATOM 2204 C CA . LEU B 1 74 ? 6.043 -15.422 -23.469 1 98 74 LEU B CA 1
ATOM 2205 C C . LEU B 1 74 ? 6.844 -16.094 -24.562 1 98 74 LEU B C 1
ATOM 2207 O O . LEU B 1 74 ? 7.57 -15.438 -25.312 1 98 74 LEU B O 1
ATOM 2211 N N . LYS B 1 75 ? 6.75 -17.406 -24.641 1 97.19 75 LYS B N 1
ATOM 2212 C CA . LYS B 1 75 ? 7.477 -18.141 -25.672 1 97.19 75 LYS B CA 1
ATOM 2213 C C . LYS B 1 75 ? 7.113 -17.641 -27.078 1 97.19 75 LYS B C 1
ATOM 2215 O O . LYS B 1 75 ? 7.961 -17.625 -27.969 1 97.19 75 LYS B O 1
ATOM 2220 N N . ALA B 1 76 ? 5.93 -17.203 -27.234 1 96.38 76 ALA B N 1
ATOM 2221 C CA . ALA B 1 76 ? 5.418 -16.766 -28.531 1 96.38 76 ALA B CA 1
ATOM 2222 C C . ALA B 1 76 ? 5.93 -15.375 -28.891 1 96.38 76 ALA B C 1
ATOM 2224 O O . ALA B 1 76 ? 5.902 -14.977 -30.047 1 96.38 76 ALA B O 1
ATOM 2225 N N . ILE B 1 77 ? 6.453 -14.648 -27.938 1 94.25 77 ILE B N 1
ATOM 2226 C CA . ILE B 1 77 ? 6.719 -13.25 -28.266 1 94.25 77 ILE B CA 1
ATOM 2227 C C . ILE B 1 77 ? 8.18 -12.922 -27.969 1 94.25 77 ILE B C 1
ATOM 2229 O O . ILE B 1 77 ? 8.711 -11.914 -28.453 1 94.25 77 ILE B O 1
ATOM 2233 N N . VAL B 1 78 ? 8.875 -13.727 -27.141 1 95.06 78 VAL B N 1
ATOM 2234 C CA . VAL B 1 78 ? 10.266 -13.469 -26.766 1 95.06 78 VAL B CA 1
ATOM 2235 C C . VAL B 1 78 ? 11.188 -14.055 -27.844 1 95.06 78 VAL B C 1
ATOM 2237 O O . VAL B 1 78 ? 10.984 -15.188 -28.297 1 95.06 78 VAL B O 1
ATOM 2240 N N . PRO B 1 79 ? 12.203 -13.336 -28.25 1 95.94 79 PRO B N 1
ATOM 2241 C CA . PRO B 1 79 ? 13.18 -13.891 -29.188 1 95.94 79 PRO B CA 1
ATOM 2242 C C . PRO B 1 79 ? 13.836 -15.172 -28.688 1 95.94 79 PRO B C 1
ATOM 2244 O O . PRO B 1 79 ? 14.102 -15.297 -27.484 1 95.94 79 PRO B O 1
ATOM 2247 N N . ALA B 1 80 ? 14.172 -15.992 -29.625 1 95.88 80 ALA B N 1
ATOM 2248 C CA . ALA B 1 80 ? 14.711 -17.312 -29.297 1 95.88 80 ALA B CA 1
ATOM 2249 C C . ALA B 1 80 ? 15.969 -17.203 -28.438 1 95.88 80 ALA B C 1
ATOM 2251 O O . ALA B 1 80 ? 16.188 -18 -27.531 1 95.88 80 ALA B O 1
ATOM 2252 N N . GLU B 1 81 ? 16.75 -16.219 -28.781 1 96.38 81 GLU B N 1
ATOM 2253 C CA . GLU B 1 81 ? 18.031 -16.047 -28.094 1 96.38 81 GLU B CA 1
ATOM 2254 C C . GLU B 1 81 ? 17.828 -15.633 -26.641 1 96.38 81 GLU B C 1
ATOM 2256 O O . GLU B 1 81 ? 18.75 -15.773 -25.828 1 96.38 81 GLU B O 1
ATOM 2261 N N . GLN B 1 82 ? 16.656 -15.117 -26.297 1 95.69 82 GLN B N 1
ATOM 2262 C CA . GLN B 1 82 ? 16.375 -14.648 -24.953 1 95.69 82 GLN B CA 1
ATOM 2263 C C . GLN B 1 82 ? 15.5 -15.633 -24.188 1 95.69 82 GLN B C 1
ATOM 2265 O O . GLN B 1 82 ? 15.242 -15.461 -23 1 95.69 82 GLN B O 1
ATOM 2270 N N . TRP B 1 83 ? 15.117 -16.688 -24.828 1 97.19 83 TRP B N 1
ATOM 2271 C CA . TRP B 1 83 ? 14.109 -17.578 -24.266 1 97.19 83 TRP B CA 1
ATOM 2272 C C . TRP B 1 83 ? 14.656 -18.328 -23.047 1 97.19 83 TRP B C 1
ATOM 2274 O O . TRP B 1 83 ? 13.961 -18.516 -22.047 1 97.19 83 TRP B O 1
ATOM 2284 N N . GLU B 1 84 ? 15.859 -18.734 -23.125 1 97.31 84 GLU B N 1
ATOM 2285 C CA . GLU B 1 84 ? 16.422 -19.516 -22.031 1 97.31 84 GLU B CA 1
ATOM 2286 C C . GLU B 1 84 ? 16.406 -18.734 -20.719 1 97.31 84 GLU B C 1
ATOM 2288 O O . GLU B 1 84 ? 16.031 -19.281 -19.688 1 97.31 84 GLU B O 1
ATOM 2293 N N . SER B 1 85 ? 16.828 -17.516 -20.781 1 97.19 85 SER B N 1
ATOM 2294 C CA . SER B 1 85 ? 16.797 -16.672 -19.594 1 97.19 85 SER B CA 1
ATOM 2295 C C . SER B 1 85 ? 15.367 -16.453 -19.109 1 97.19 85 SER B C 1
ATOM 2297 O O . SER B 1 85 ? 15.094 -16.547 -17.906 1 97.19 85 SER B O 1
ATOM 2299 N N . THR B 1 86 ? 14.453 -16.188 -20.047 1 97.38 86 THR B N 1
ATOM 2300 C CA . THR B 1 86 ? 13.055 -15.953 -19.703 1 97.38 86 THR B CA 1
ATOM 2301 C C . THR B 1 86 ? 12.43 -17.203 -19.094 1 97.38 86 THR B C 1
ATOM 2303 O O . THR B 1 86 ? 11.805 -17.125 -18.031 1 97.38 86 THR B O 1
ATOM 2306 N N . SER B 1 87 ? 12.648 -18.328 -19.719 1 97.94 87 SER B N 1
ATOM 2307 C CA . SER B 1 87 ? 12.07 -19.562 -19.219 1 97.94 87 SER B CA 1
ATOM 2308 C C . SER B 1 87 ? 12.656 -19.938 -17.859 1 97.94 87 SER B C 1
ATOM 2310 O O . SER B 1 87 ? 11.961 -20.5 -17.016 1 97.94 87 SER B O 1
ATOM 2312 N N . GLY B 1 88 ? 13.945 -19.703 -17.609 1 98.25 88 GLY B N 1
ATOM 2313 C CA . GLY B 1 88 ? 14.555 -19.922 -16.312 1 98.25 88 GLY B CA 1
ATOM 2314 C C . GLY B 1 88 ? 13.883 -19.141 -15.195 1 98.25 88 GLY B C 1
ATOM 2315 O O . GLY B 1 88 ? 13.625 -19.688 -14.117 1 98.25 88 GLY B O 1
ATOM 2316 N N . LYS B 1 89 ? 13.578 -17.891 -15.492 1 97.94 89 LYS B N 1
ATOM 2317 C CA . LYS B 1 89 ? 12.906 -17.047 -14.508 1 97.94 89 LYS B CA 1
ATOM 2318 C C . LYS B 1 89 ? 11.5 -17.578 -14.203 1 97.94 89 LYS B C 1
ATOM 2320 O O . LYS B 1 89 ? 11.102 -17.656 -13.047 1 97.94 89 LYS B O 1
ATOM 2325 N N . ILE B 1 90 ? 10.773 -17.906 -15.242 1 98.62 90 ILE B N 1
ATOM 2326 C CA . ILE B 1 90 ? 9.414 -18.406 -15.078 1 98.62 90 ILE B CA 1
ATOM 2327 C C . ILE B 1 90 ? 9.43 -19.703 -14.289 1 98.62 90 ILE B C 1
ATOM 2329 O O . ILE B 1 90 ? 8.586 -19.922 -13.414 1 98.62 90 ILE B O 1
ATOM 2333 N N . ASN B 1 91 ? 10.375 -20.562 -14.578 1 98.44 91 ASN B N 1
ATOM 2334 C CA . ASN B 1 91 ? 10.5 -21.828 -13.852 1 98.44 91 ASN B CA 1
ATOM 2335 C C . ASN B 1 91 ? 10.844 -21.594 -12.383 1 98.44 91 ASN B C 1
ATOM 2337 O O . ASN B 1 91 ? 10.414 -22.359 -11.516 1 98.44 91 ASN B O 1
ATOM 2341 N N . MET B 1 92 ? 11.641 -20.578 -12.156 1 98.31 92 MET B N 1
ATOM 2342 C CA . MET B 1 92 ? 11.945 -20.203 -10.781 1 98.31 92 MET B CA 1
ATOM 2343 C C . MET B 1 92 ? 10.672 -19.844 -10.016 1 98.31 92 MET B C 1
ATOM 2345 O O . MET B 1 92 ? 10.484 -20.281 -8.883 1 98.31 92 MET B O 1
ATOM 2349 N N . PHE B 1 93 ? 9.781 -19.062 -10.617 1 98.81 93 PHE B N 1
ATOM 2350 C CA . PHE B 1 93 ? 8.508 -18.734 -9.992 1 98.81 93 PHE B CA 1
ATOM 2351 C C . PHE B 1 93 ? 7.656 -19.984 -9.797 1 98.81 93 PHE B C 1
ATOM 2353 O O . PHE B 1 93 ? 7.07 -20.188 -8.734 1 98.81 93 PHE B O 1
ATOM 2360 N N . LYS B 1 94 ? 7.641 -20.828 -10.82 1 98.75 94 LYS B N 1
ATOM 2361 C CA . LYS B 1 94 ? 6.848 -22.047 -10.812 1 98.75 94 LYS B CA 1
ATOM 2362 C C . LYS B 1 94 ? 7.27 -22.984 -9.672 1 98.75 94 LYS B C 1
ATOM 2364 O O . LYS B 1 94 ? 6.461 -23.75 -9.164 1 98.75 94 LYS B O 1
ATOM 2369 N N . GLY B 1 95 ? 8.492 -22.875 -9.242 1 98.69 95 GLY B N 1
ATOM 2370 C CA . GLY B 1 95 ? 9.055 -23.734 -8.211 1 98.69 95 GLY B CA 1
ATOM 2371 C C . GLY B 1 95 ? 8.594 -23.375 -6.812 1 98.69 95 GLY B C 1
ATOM 2372 O O . GLY B 1 95 ? 8.938 -24.062 -5.848 1 98.69 95 GLY B O 1
ATOM 2373 N N . ALA B 1 96 ? 7.773 -22.375 -6.65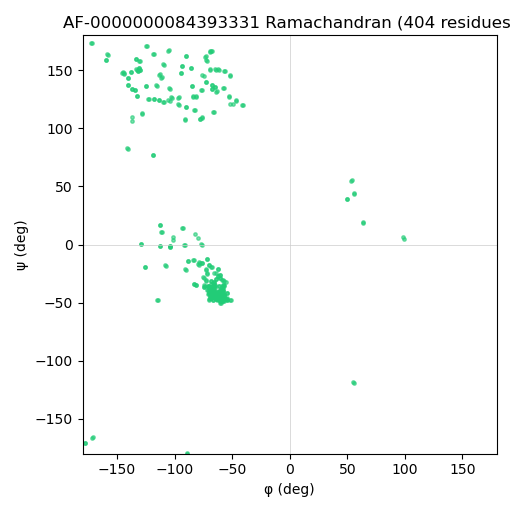2 1 98.81 96 ALA B N 1
ATOM 2374 C CA . ALA B 1 96 ? 7.289 -21.922 -5.352 1 98.81 96 ALA B CA 1
ATOM 2375 C C . ALA B 1 96 ? 6.012 -22.656 -4.953 1 98.81 96 ALA B C 1
ATOM 2377 O O . ALA B 1 96 ? 5.562 -23.562 -5.664 1 98.81 96 ALA B O 1
ATOM 2378 N N . ALA B 1 97 ? 5.465 -22.328 -3.781 1 98.81 97 ALA B N 1
ATOM 2379 C CA . ALA B 1 97 ? 4.332 -23.047 -3.213 1 98.81 97 ALA B CA 1
ATOM 2380 C C . ALA B 1 97 ? 3.012 -22.547 -3.791 1 98.81 97 ALA B C 1
ATOM 2382 O O . ALA B 1 97 ? 2.043 -23.297 -3.895 1 98.81 97 ALA B O 1
ATOM 2383 N N . GLY B 1 98 ? 2.926 -21.297 -4.094 1 98.88 98 GLY B N 1
ATOM 2384 C CA . GLY B 1 98 ? 1.688 -20.703 -4.57 1 98.88 98 GLY B CA 1
ATOM 2385 C C . GLY B 1 98 ? 1.857 -19.266 -5.039 1 98.88 98 GLY B C 1
ATOM 2386 O O . GLY B 1 98 ? 2.963 -18.719 -5.004 1 98.88 98 GLY B O 1
ATOM 2387 N N . SER B 1 99 ? 0.8 -18.703 -5.605 1 98.94 99 SER B N 1
ATOM 2388 C CA . SER B 1 99 ? 0.727 -17.297 -6.023 1 98.94 99 SER B CA 1
ATOM 2389 C C . SER B 1 99 ? -0.586 -16.656 -5.586 1 98.94 99 SER B C 1
ATOM 2391 O O . SER B 1 99 ? -1.649 -17.281 -5.699 1 98.94 99 SER B O 1
ATOM 2393 N N . VAL B 1 100 ? -0.474 -15.531 -5.039 1 98.94 100 VAL B N 1
ATOM 2394 C CA . VAL B 1 100 ? -1.645 -14.688 -4.844 1 98.94 100 VAL B CA 1
ATOM 2395 C C . VAL B 1 100 ? -1.757 -13.68 -5.988 1 98.94 100 VAL B C 1
ATOM 2397 O O . VAL B 1 100 ? -0.83 -12.906 -6.238 1 98.94 100 VAL B O 1
ATOM 2400 N N . LEU B 1 101 ? -2.846 -13.711 -6.719 1 98.94 101 LEU B N 1
ATOM 2401 C CA . LEU B 1 101 ? -3.139 -12.758 -7.785 1 98.94 101 LEU B CA 1
ATOM 2402 C C . LEU B 1 101 ? -4.043 -11.633 -7.277 1 98.94 101 LEU B C 1
ATOM 2404 O O . LEU B 1 101 ? -5.109 -11.898 -6.719 1 98.94 101 LEU B O 1
ATOM 2408 N N . PHE B 1 102 ? -3.625 -10.438 -7.477 1 98.94 102 PHE B N 1
ATOM 2409 C CA . PHE B 1 102 ? -4.355 -9.266 -6.996 1 98.94 102 PHE B CA 1
ATOM 2410 C C . PHE B 1 102 ? -5.074 -8.57 -8.141 1 98.94 102 PHE B C 1
ATOM 2412 O O . PHE B 1 102 ? -4.484 -8.32 -9.195 1 98.94 102 PHE B O 1
ATOM 2419 N N . PHE B 1 103 ? -6.324 -8.227 -7.891 1 98.88 103 PHE B N 1
ATOM 2420 C CA . PHE B 1 103 ? -7.137 -7.598 -8.922 1 98.88 103 PHE B CA 1
ATOM 2421 C C . PHE B 1 103 ? -7.828 -6.352 -8.383 1 98.88 103 PHE B C 1
ATOM 2423 O O . PHE B 1 103 ? -8 -6.207 -7.176 1 98.88 103 PHE B O 1
ATOM 2430 N N . GLU B 1 104 ? -8.195 -5.508 -9.266 1 98.75 104 GLU B N 1
ATOM 2431 C CA . GLU B 1 104 ? -9.117 -4.395 -9.047 1 98.75 104 GLU B CA 1
ATOM 2432 C C . GLU B 1 104 ? -10.414 -4.59 -9.828 1 98.75 104 GLU B C 1
ATOM 2434 O O . GLU B 1 104 ? -10.391 -4.77 -11.047 1 98.75 104 GLU B O 1
ATOM 2439 N N . ASP B 1 105 ? -11.5 -4.566 -9.172 1 98.81 105 ASP B N 1
ATOM 2440 C CA . ASP B 1 105 ? -12.773 -4.699 -9.859 1 98.81 105 ASP B CA 1
ATOM 2441 C C . ASP B 1 105 ? -13.156 -3.395 -10.562 1 98.81 105 ASP B C 1
ATOM 2443 O O . ASP B 1 105 ? -13.602 -2.443 -9.914 1 98.81 105 ASP B O 1
ATOM 2447 N N . GLN B 1 106 ? -13.109 -3.377 -11.828 1 98.62 106 GLN B N 1
ATOM 2448 C CA . GLN B 1 106 ? -13.336 -2.166 -12.609 1 98.62 106 GLN B CA 1
ATOM 2449 C C . GLN B 1 106 ? -14.805 -1.751 -12.586 1 98.62 106 GLN B C 1
ATOM 2451 O O . GLN B 1 106 ? -15.125 -0.578 -12.781 1 98.62 106 GLN B O 1
ATOM 2456 N N . ASP B 1 107 ? -15.711 -2.715 -12.352 1 98.75 107 ASP B N 1
ATOM 2457 C CA . ASP B 1 107 ? -17.109 -2.332 -12.172 1 98.75 107 ASP B CA 1
ATOM 2458 C C . ASP B 1 107 ? -17.281 -1.423 -10.953 1 98.75 107 ASP B C 1
ATOM 2460 O O . ASP B 1 107 ? -18.047 -0.456 -11 1 98.75 107 ASP B O 1
ATOM 2464 N N . VAL B 1 108 ? -16.594 -1.724 -9.898 1 98.69 108 VAL B N 1
ATOM 2465 C CA . VAL B 1 108 ? -16.641 -0.898 -8.695 1 98.69 108 VAL B CA 1
ATOM 2466 C C . VAL B 1 108 ? -16.016 0.467 -8.984 1 98.69 108 VAL B C 1
ATOM 2468 O O . VAL B 1 108 ? -16.609 1.502 -8.656 1 98.69 108 VAL B O 1
ATOM 2471 N N . VAL B 1 109 ? -14.852 0.459 -9.602 1 98.62 109 VAL B N 1
ATOM 2472 C CA . VAL B 1 109 ? -14.148 1.699 -9.914 1 98.62 109 VAL B CA 1
ATOM 2473 C C . VAL B 1 109 ? -15.039 2.598 -10.773 1 98.62 109 VAL B C 1
ATOM 2475 O O . VAL B 1 109 ? -15.227 3.775 -10.461 1 98.62 109 VAL B O 1
ATOM 2478 N N . ASN B 1 110 ? -15.617 2.031 -11.805 1 98.56 110 ASN B N 1
ATOM 2479 C CA . ASN B 1 110 ? -16.469 2.771 -12.719 1 98.56 110 ASN B CA 1
ATOM 2480 C C . ASN B 1 110 ? -17.703 3.318 -12.008 1 98.56 110 ASN B C 1
ATOM 2482 O O . ASN B 1 110 ? -18.156 4.434 -12.289 1 98.56 110 ASN B O 1
ATOM 2486 N N . ALA B 1 111 ? -18.297 2.527 -11.164 1 98.5 111 ALA B N 1
ATOM 2487 C CA . ALA B 1 111 ? -19.484 2.961 -10.43 1 98.5 111 ALA B CA 1
ATOM 2488 C C . ALA B 1 111 ? -19.172 4.195 -9.586 1 98.5 111 ALA B C 1
ATOM 2490 O O . ALA B 1 111 ? -19.984 5.125 -9.523 1 98.5 111 ALA B O 1
ATOM 2491 N N . PHE B 1 112 ? -18.031 4.242 -8.969 1 98.25 112 PHE B N 1
ATOM 2492 C CA . PHE B 1 112 ? -17.656 5.391 -8.148 1 98.25 112 PHE B CA 1
ATOM 2493 C C . PHE B 1 112 ? -17.297 6.586 -9.023 1 98.25 112 PHE B C 1
ATOM 2495 O O . PHE B 1 112 ? -17.562 7.73 -8.664 1 98.25 112 PHE B O 1
ATOM 2502 N N . GLN B 1 113 ? -16.672 6.293 -10.18 1 98.25 113 GLN B N 1
ATOM 2503 C CA . GLN B 1 113 ? -16.422 7.371 -11.125 1 98.25 113 GLN B CA 1
ATOM 2504 C C . GLN B 1 113 ? -17.719 8.047 -11.555 1 98.25 113 GLN B C 1
ATOM 2506 O O . GLN B 1 113 ? -17.781 9.273 -11.688 1 98.25 113 GLN B O 1
ATOM 2511 N N . GLU B 1 114 ? -18.734 7.223 -11.766 1 98.06 114 GLU B N 1
ATOM 2512 C CA . GLU B 1 114 ? -20.031 7.75 -12.172 1 98.06 114 GLU B CA 1
ATOM 2513 C C . GLU B 1 114 ? -20.703 8.5 -11.023 1 98.06 114 GLU B C 1
ATOM 2515 O O . GLU B 1 114 ? -21.266 9.578 -11.227 1 98.06 114 GLU B O 1
ATOM 2520 N N . LYS B 1 115 ? -20.641 7.965 -9.852 1 97.5 115 LYS B N 1
ATOM 2521 C CA . LYS B 1 115 ? -21.281 8.539 -8.672 1 97.5 115 LYS B CA 1
ATOM 2522 C C . LYS B 1 115 ? -20.641 9.867 -8.289 1 97.5 115 LYS B C 1
ATOM 2524 O O . LYS B 1 115 ? -21.312 10.797 -7.848 1 97.5 115 LYS B O 1
ATOM 2529 N N . PHE B 1 116 ? -19.281 9.914 -8.438 1 96.25 116 PHE B N 1
ATOM 2530 C CA . PHE B 1 116 ? -18.516 11.102 -8.094 1 96.25 116 PHE B CA 1
ATOM 2531 C C . PHE B 1 116 ? -17.797 11.656 -9.312 1 96.25 116 PHE B C 1
ATOM 2533 O O . PHE B 1 116 ? -16.562 11.672 -9.352 1 96.25 116 PHE B O 1
ATOM 2540 N N . ALA B 1 117 ? -18.469 12.32 -10.164 1 95.12 117 ALA B N 1
ATOM 2541 C CA . ALA B 1 117 ? -17.969 12.727 -11.477 1 95.12 117 ALA B CA 1
ATOM 2542 C C . ALA B 1 117 ? -16.844 13.734 -11.352 1 95.12 117 ALA B C 1
ATOM 2544 O O . ALA B 1 117 ? -15.906 13.734 -12.156 1 95.12 117 ALA B O 1
ATOM 2545 N N . THR B 1 118 ? -16.938 14.555 -10.336 1 91.75 118 THR B N 1
ATOM 2546 C CA . THR B 1 118 ? -15.922 15.586 -10.125 1 91.75 118 THR B CA 1
ATOM 2547 C C . THR B 1 118 ? -14.555 14.961 -9.875 1 91.75 118 THR B C 1
ATOM 2549 O O . THR B 1 118 ? -13.523 15.555 -10.219 1 91.75 118 THR B O 1
ATOM 2552 N N . TYR B 1 119 ? -14.516 13.742 -9.336 1 93.44 119 TYR B N 1
ATOM 2553 C CA . TYR B 1 119 ? -13.281 13.062 -8.977 1 93.44 119 TYR B CA 1
ATOM 2554 C C . TYR B 1 119 ? -13.047 11.844 -9.867 1 93.44 119 TYR B C 1
ATOM 2556 O O . TYR B 1 119 ? -12.273 10.953 -9.516 1 93.44 119 TYR B O 1
ATOM 2564 N N . ALA B 1 120 ? -13.719 11.766 -10.953 1 96.88 120 ALA B N 1
ATOM 2565 C CA . ALA B 1 120 ? -13.734 10.555 -11.766 1 96.88 120 ALA B CA 1
ATOM 2566 C C . ALA B 1 120 ? -12.32 10.109 -12.125 1 96.88 120 ALA B C 1
ATOM 2568 O O . ALA B 1 120 ? -12 8.922 -12.062 1 96.88 120 ALA B O 1
ATOM 2569 N N . ASP B 1 121 ? -11.477 11.016 -12.461 1 96.81 121 ASP B N 1
ATOM 2570 C CA . ASP B 1 121 ? -10.133 10.703 -12.945 1 96.81 121 ASP B CA 1
ATOM 2571 C C . ASP B 1 121 ? -9.25 10.18 -11.812 1 96.81 121 ASP B C 1
ATOM 2573 O O . ASP B 1 121 ? -8.188 9.609 -12.062 1 96.81 121 ASP B O 1
ATOM 2577 N N . ARG B 1 122 ? -9.703 10.32 -10.539 1 97.12 122 ARG B N 1
ATOM 2578 C CA . ARG B 1 122 ? -8.891 9.953 -9.383 1 97.12 122 ARG B CA 1
ATOM 2579 C C . ARG B 1 122 ? -9.141 8.5 -8.984 1 97.12 122 ARG B C 1
ATOM 2581 O O . ARG B 1 122 ? -8.289 7.875 -8.352 1 97.12 122 ARG B O 1
ATOM 2588 N N . PHE B 1 123 ? -10.227 7.945 -9.359 1 98 123 PHE B N 1
ATOM 2589 C CA . PHE B 1 123 ? -10.68 6.676 -8.797 1 98 123 PHE B CA 1
ATOM 2590 C C . PHE B 1 123 ? -9.797 5.527 -9.266 1 98 123 PHE B C 1
ATOM 2592 O O . PHE B 1 123 ? -9.508 4.605 -8.5 1 98 123 PHE B O 1
ATOM 2599 N N . PRO B 1 124 ? -9.289 5.551 -10.547 1 97.94 124 PRO B N 1
ATOM 2600 C CA . PRO B 1 124 ? -8.352 4.484 -10.898 1 97.94 124 PRO B CA 1
ATOM 2601 C C . PRO B 1 124 ? -7.102 4.477 -10.023 1 97.94 124 PRO B C 1
ATOM 2603 O O . PRO B 1 124 ? -6.641 3.41 -9.609 1 97.94 124 PRO B O 1
ATOM 2606 N N . VAL B 1 125 ? -6.602 5.652 -9.703 1 97.88 125 VAL B N 1
ATOM 2607 C CA . VAL B 1 125 ? -5.438 5.773 -8.836 1 97.88 125 VAL B CA 1
ATOM 2608 C C . VAL B 1 125 ? -5.801 5.332 -7.418 1 97.88 125 VAL B C 1
ATOM 2610 O O . VAL B 1 125 ? -5.059 4.578 -6.785 1 97.88 125 VAL B O 1
ATOM 2613 N N . TRP B 1 126 ? -6.977 5.727 -6.977 1 98.25 126 TRP B N 1
ATOM 2614 C CA . TRP B 1 126 ? -7.426 5.434 -5.621 1 98.25 126 TRP B CA 1
ATOM 2615 C C . TRP B 1 126 ? -7.785 3.957 -5.477 1 98.25 126 TRP B C 1
ATOM 2617 O O . TRP B 1 126 ? -7.836 3.43 -4.363 1 98.25 126 TRP B O 1
ATOM 2627 N N . ALA B 1 127 ? -8.055 3.285 -6.539 1 98.56 127 ALA B N 1
ATOM 2628 C CA . ALA B 1 127 ? -8.281 1.843 -6.496 1 98.56 127 ALA B CA 1
ATOM 2629 C C . ALA B 1 127 ? -6.957 1.084 -6.488 1 98.56 127 ALA B C 1
ATOM 2631 O O . ALA B 1 127 ? -6.84 0.036 -5.848 1 98.56 127 ALA B O 1
ATOM 2632 N N . ASN B 1 128 ? -5.992 1.636 -7.188 1 98.69 128 ASN B N 1
ATOM 2633 C CA . ASN B 1 128 ? -4.688 0.993 -7.277 1 98.69 128 ASN B CA 1
ATOM 2634 C C . ASN B 1 128 ? -3.959 1.015 -5.938 1 98.69 128 ASN B C 1
ATOM 2636 O O . ASN B 1 128 ? -3.227 0.08 -5.605 1 98.69 128 ASN B O 1
ATOM 2640 N N . GLN B 1 129 ? -4.16 2.031 -5.113 1 98.81 129 GLN B N 1
ATOM 2641 C CA . GLN B 1 129 ? -3.451 2.215 -3.85 1 98.81 129 GLN B CA 1
ATOM 2642 C C . GLN B 1 129 ? -3.881 1.173 -2.822 1 98.81 129 GLN B C 1
ATOM 2644 O O . GLN B 1 129 ? -3.041 0.488 -2.236 1 98.81 129 GLN B O 1
ATOM 2649 N N . PRO B 1 130 ? -5.168 0.938 -2.652 1 98.75 130 PRO B N 1
ATOM 2650 C CA . PRO B 1 130 ? -5.57 -0.145 -1.752 1 98.75 130 PRO B CA 1
ATOM 2651 C C . PRO B 1 130 ? -5.074 -1.513 -2.215 1 98.75 130 PRO B C 1
ATOM 2653 O O . PRO B 1 130 ? -4.789 -2.383 -1.387 1 98.75 130 PRO B O 1
ATOM 2656 N N . ASP B 1 131 ? -5.031 -1.751 -3.512 1 98.88 131 ASP B N 1
ATOM 2657 C CA . ASP B 1 131 ? -4.457 -2.99 -4.027 1 98.88 131 ASP B CA 1
ATOM 2658 C C . ASP B 1 131 ? -3.012 -3.16 -3.566 1 98.88 131 ASP B C 1
ATOM 2660 O O . ASP B 1 131 ? -2.639 -4.219 -3.057 1 98.88 131 ASP B O 1
ATOM 2664 N N . ALA B 1 132 ? -2.254 -2.078 -3.637 1 98.88 132 ALA B N 1
ATOM 2665 C CA . ALA B 1 132 ? -0.864 -2.092 -3.189 1 98.88 132 ALA B CA 1
ATOM 2666 C C . ALA B 1 132 ? -0.775 -2.32 -1.683 1 98.88 132 ALA B C 1
ATOM 2668 O O . ALA B 1 132 ? 0.095 -3.055 -1.21 1 98.88 132 ALA B O 1
ATOM 2669 N N . MET B 1 133 ? -1.661 -1.67 -0.922 1 98.94 133 MET B N 1
ATOM 2670 C CA . MET B 1 133 ? -1.698 -1.876 0.523 1 98.94 133 MET B CA 1
ATOM 2671 C C . MET B 1 133 ? -1.921 -3.348 0.857 1 98.94 133 MET B C 1
ATOM 2673 O O . MET B 1 133 ? -1.286 -3.885 1.766 1 98.94 133 MET B O 1
ATOM 2677 N N . LEU B 1 134 ? -2.777 -3.977 0.09 1 98.94 134 LEU B N 1
ATOM 2678 C CA . LEU B 1 134 ? -3.094 -5.383 0.32 1 98.94 134 LEU B CA 1
ATOM 2679 C C . LEU B 1 134 ? -1.904 -6.27 -0.025 1 98.94 134 LEU B C 1
ATOM 2681 O O . LEU B 1 134 ? -1.571 -7.191 0.727 1 98.94 134 LEU B O 1
ATOM 2685 N N . GLN B 1 135 ? -1.278 -6.016 -1.174 1 98.94 135 GLN B N 1
ATOM 2686 C CA . GLN B 1 135 ? -0.076 -6.742 -1.566 1 98.94 135 GLN B CA 1
ATOM 2687 C C . GLN B 1 135 ? 0.965 -6.727 -0.45 1 98.94 135 GLN B C 1
ATOM 2689 O O . GLN B 1 135 ? 1.473 -7.781 -0.055 1 98.94 135 GLN B O 1
ATOM 2694 N N . TYR B 1 136 ? 1.185 -5.59 0.061 1 98.94 136 TYR B N 1
ATOM 2695 C CA . TYR B 1 136 ? 2.213 -5.391 1.077 1 98.94 136 TYR B CA 1
ATOM 2696 C C . TYR B 1 136 ? 1.821 -6.066 2.387 1 98.94 136 TYR B C 1
ATOM 2698 O O . TYR B 1 136 ? 2.66 -6.68 3.051 1 98.94 136 TYR B O 1
ATOM 2706 N N . THR B 1 137 ? 0.588 -5.922 2.762 1 98.88 137 THR B N 1
ATOM 2707 C CA . THR B 1 137 ? 0.087 -6.543 3.982 1 98.88 137 THR B CA 1
ATOM 2708 C C . THR B 1 137 ? 0.27 -8.055 3.934 1 98.88 137 THR B C 1
ATOM 2710 O O . THR B 1 137 ? 0.773 -8.656 4.883 1 98.88 137 THR B O 1
ATOM 2713 N N . LEU B 1 138 ? -0.058 -8.648 2.848 1 98.94 138 LEU B N 1
ATOM 2714 C CA . LEU B 1 138 ? 0.059 -10.094 2.713 1 98.94 138 LEU B CA 1
ATOM 2715 C C . LEU B 1 138 ? 1.523 -10.523 2.662 1 98.94 138 LEU B C 1
ATOM 2717 O O . LEU B 1 138 ? 1.897 -11.547 3.24 1 98.94 138 LEU B O 1
ATOM 2721 N N . TRP B 1 139 ? 2.287 -9.75 1.919 1 98.88 139 TRP B N 1
ATOM 2722 C CA . TRP B 1 139 ? 3.721 -10.016 1.845 1 98.88 139 TRP B CA 1
ATOM 2723 C C . TRP B 1 139 ? 4.34 -10.055 3.238 1 98.88 139 TRP B C 1
ATOM 2725 O O . TRP B 1 139 ? 5.043 -11.008 3.586 1 98.88 139 TRP B O 1
ATOM 2735 N N . THR B 1 140 ? 4.035 -9.109 4.09 1 98.62 140 THR B N 1
ATOM 2736 C CA . THR B 1 140 ? 4.578 -9.008 5.441 1 98.62 140 THR B CA 1
ATOM 2737 C C . THR B 1 140 ? 3.992 -10.102 6.34 1 98.62 140 THR B C 1
ATOM 2739 O O . THR B 1 140 ? 4.699 -10.672 7.172 1 98.62 140 THR B O 1
ATOM 2742 N N . ALA B 1 141 ? 2.691 -10.375 6.172 1 98.56 141 ALA B N 1
ATOM 2743 C CA . ALA B 1 141 ? 2.047 -11.398 6.992 1 98.56 141 ALA B CA 1
ATOM 2744 C C . ALA B 1 141 ? 2.635 -12.781 6.707 1 98.56 141 ALA B C 1
ATOM 2746 O O . ALA B 1 141 ? 2.916 -13.547 7.633 1 98.56 141 ALA B O 1
ATOM 2747 N N . LEU B 1 142 ? 2.814 -13.102 5.414 1 98.62 142 LEU B N 1
ATOM 2748 C CA . LEU B 1 142 ? 3.369 -14.398 5.047 1 98.62 142 LEU B CA 1
ATOM 2749 C C . LEU B 1 142 ? 4.816 -14.523 5.508 1 98.62 142 LEU B C 1
ATOM 2751 O O . LEU B 1 142 ? 5.238 -15.594 5.957 1 98.62 142 LEU B O 1
ATOM 2755 N N . GLU B 1 143 ? 5.59 -13.438 5.395 1 98 143 GLU B N 1
ATOM 2756 C CA . GLU B 1 143 ? 6.953 -13.43 5.914 1 98 143 GLU B CA 1
ATOM 2757 C C . GLU B 1 143 ? 6.977 -13.719 7.414 1 98 143 GLU B C 1
ATOM 2759 O O . GLU B 1 143 ? 7.852 -14.438 7.898 1 98 143 GLU B O 1
ATOM 2764 N N . ALA B 1 144 ? 6.031 -13.117 8.133 1 97.62 144 ALA B N 1
ATOM 2765 C CA . ALA B 1 144 ? 5.961 -13.305 9.578 1 97.62 144 ALA B CA 1
ATOM 2766 C C . ALA B 1 144 ? 5.699 -14.773 9.922 1 97.62 144 ALA B C 1
ATOM 2768 O O . ALA B 1 144 ? 5.984 -15.211 11.039 1 97.62 144 ALA B O 1
ATOM 2769 N N . GLU B 1 145 ? 5.152 -15.562 8.961 1 97.81 145 GLU B N 1
ATOM 2770 C CA . GLU B 1 145 ? 4.891 -16.984 9.148 1 97.81 145 GLU B CA 1
ATOM 2771 C C . GLU B 1 145 ? 6.078 -17.828 8.695 1 97.81 145 GLU B C 1
ATOM 2773 O O . GLU B 1 145 ? 6 -19.062 8.68 1 97.81 145 GLU B O 1
ATOM 2778 N N . GLY B 1 146 ? 7.121 -17.172 8.219 1 96.88 146 GLY B N 1
ATOM 2779 C CA . GLY B 1 146 ? 8.344 -17.859 7.844 1 96.88 146 GLY B CA 1
ATOM 2780 C C . GLY B 1 146 ? 8.453 -18.125 6.352 1 96.88 146 GLY B C 1
ATOM 2781 O O . GLY B 1 146 ? 9.398 -18.766 5.898 1 96.88 146 GLY B O 1
ATOM 2782 N N . LEU B 1 147 ? 7.531 -17.609 5.566 1 98.44 147 LEU B N 1
ATOM 2783 C CA . LEU B 1 147 ? 7.578 -17.797 4.121 1 98.44 147 LEU B CA 1
ATOM 2784 C C . LEU B 1 147 ? 8.461 -16.75 3.461 1 98.44 147 LEU B C 1
ATOM 2786 O O . LEU B 1 147 ? 8.68 -15.672 4.031 1 98.44 147 LEU B O 1
ATOM 2790 N N . GLY B 1 148 ? 9.062 -17.109 2.311 1 98.5 148 GLY B N 1
ATOM 2791 C CA . GLY B 1 148 ? 9.562 -16.125 1.365 1 98.5 148 GLY B CA 1
ATOM 2792 C C . GLY B 1 148 ? 8.531 -15.719 0.325 1 98.5 148 GLY B C 1
ATOM 2793 O O . GLY B 1 148 ? 7.543 -16.422 0.115 1 98.5 148 GLY B O 1
ATOM 2794 N N . ALA B 1 149 ? 8.812 -14.594 -0.289 1 98.81 149 ALA B N 1
ATOM 2795 C CA . ALA B 1 149 ? 7.918 -14.156 -1.359 1 98.81 149 ALA B CA 1
ATOM 2796 C C . ALA B 1 149 ? 8.617 -13.156 -2.277 1 98.81 149 ALA B C 1
ATOM 2798 O O . ALA B 1 149 ? 9.664 -12.602 -1.927 1 98.81 149 ALA B O 1
ATOM 2799 N N . ASN B 1 150 ? 8.102 -13.055 -3.43 1 98.69 150 ASN B N 1
ATOM 2800 C CA . ASN B 1 150 ? 8.461 -12.008 -4.383 1 98.69 150 ASN B CA 1
ATOM 2801 C C . ASN B 1 150 ? 7.258 -11.555 -5.199 1 98.69 150 ASN B C 1
ATOM 2803 O O . ASN B 1 150 ? 6.344 -12.336 -5.457 1 98.69 150 ASN B O 1
ATOM 2807 N N . LEU B 1 151 ? 7.227 -10.297 -5.566 1 98.81 151 LEU B N 1
ATOM 2808 C CA . LEU B 1 151 ? 6.09 -9.672 -6.234 1 98.81 151 LEU B CA 1
ATOM 2809 C C . LEU B 1 151 ? 6.383 -9.453 -7.711 1 98.81 151 LEU B C 1
ATOM 2811 O O . LEU B 1 151 ? 7.391 -8.828 -8.062 1 98.81 151 LEU B O 1
ATOM 2815 N N . GLN B 1 152 ? 5.516 -9.992 -8.578 1 98.5 152 GLN B N 1
ATOM 2816 C CA . GLN B 1 152 ? 5.715 -9.961 -10.023 1 98.5 152 GLN B CA 1
ATOM 2817 C C . GLN B 1 152 ? 4.586 -9.195 -10.719 1 98.5 152 GLN B C 1
ATOM 2819 O O . GLN B 1 152 ? 3.535 -8.953 -10.117 1 98.5 152 GLN B O 1
ATOM 2824 N N . HIS B 1 153 ? 4.812 -8.812 -11.977 1 98 153 HIS B N 1
ATOM 2825 C CA . HIS B 1 153 ? 3.854 -8.086 -12.797 1 98 153 HIS B CA 1
ATOM 2826 C C . HIS B 1 153 ? 3.873 -8.578 -14.242 1 98 153 HIS B C 1
ATOM 2828 O O . HIS B 1 153 ? 4.492 -7.953 -15.109 1 98 153 HIS B O 1
ATOM 2834 N N . TYR B 1 154 ? 3.227 -9.602 -14.516 1 97.81 154 TYR B N 1
ATOM 2835 C CA . TYR B 1 154 ? 3.162 -10.133 -15.867 1 97.81 154 TYR B CA 1
ATOM 2836 C C . TYR B 1 154 ? 1.846 -9.758 -16.547 1 97.81 154 TYR B C 1
ATOM 2838 O O . TYR B 1 154 ? 1.547 -10.227 -17.641 1 97.81 154 TYR B O 1
ATOM 2846 N N . ASN B 1 155 ? 1.035 -8.945 -15.922 1 96.69 155 ASN B N 1
ATOM 2847 C CA . ASN B 1 155 ? -0.15 -8.328 -16.5 1 96.69 155 ASN B CA 1
ATOM 2848 C C . ASN B 1 155 ? 0.22 -7.168 -17.422 1 96.69 155 ASN B C 1
ATOM 2850 O O . ASN B 1 155 ? 1.229 -6.496 -17.203 1 96.69 155 ASN B O 1
ATOM 2854 N N . PRO B 1 156 ? -0.497 -6.895 -18.516 1 95.5 156 PRO B N 1
ATOM 2855 C CA . PRO B 1 156 ? -1.755 -7.559 -18.875 1 95.5 156 PRO B CA 1
ATOM 2856 C C . PRO B 1 156 ? -1.548 -8.766 -19.781 1 95.5 156 PRO B C 1
ATOM 2858 O O . PRO B 1 156 ? -2.514 -9.305 -20.328 1 95.5 156 PRO B O 1
ATOM 2861 N N . LEU B 1 157 ? -0.337 -9.227 -19.891 1 95.56 157 LEU B N 1
ATOM 2862 C CA . LEU B 1 157 ? 0.006 -10.297 -20.828 1 95.56 157 LEU B CA 1
ATOM 2863 C C . LEU B 1 157 ? -0.829 -11.547 -20.547 1 95.56 157 LEU B C 1
ATOM 2865 O O . LEU B 1 157 ? -1.254 -12.227 -21.484 1 95.56 157 LEU B O 1
ATOM 2869 N N . VAL B 1 158 ? -1.117 -11.781 -19.328 1 97.38 158 VAL B N 1
ATOM 2870 C CA . VAL B 1 158 ? -1.696 -13.062 -18.922 1 97.38 158 VAL B CA 1
ATOM 2871 C C . VAL B 1 158 ? -3.188 -12.891 -18.656 1 97.38 158 VAL B C 1
ATOM 2873 O O . VAL B 1 158 ? -3.885 -13.867 -18.344 1 97.38 158 VAL B O 1
ATOM 2876 N N . ASP B 1 159 ? -3.746 -11.711 -18.766 1 96.81 159 ASP B N 1
ATOM 2877 C CA . ASP B 1 159 ? -5.059 -11.359 -18.234 1 96.81 159 ASP B CA 1
ATOM 2878 C C . ASP B 1 159 ? -6.152 -12.234 -18.844 1 96.81 159 ASP B C 1
ATOM 2880 O O . ASP B 1 159 ? -6.965 -12.812 -18.125 1 96.81 159 ASP B O 1
ATOM 2884 N N . GLN B 1 160 ? -6.121 -12.297 -20.109 1 96.06 160 GLN B N 1
ATOM 2885 C CA . GLN B 1 160 ? -7.184 -13.016 -20.812 1 96.06 160 GLN B CA 1
ATOM 2886 C C . GLN B 1 160 ? -7.184 -14.492 -20.453 1 96.06 160 GLN B C 1
ATOM 2888 O O . GLN B 1 160 ? -8.242 -15.07 -20.172 1 96.06 160 GLN B O 1
ATOM 2893 N N . GLN B 1 161 ? -6.031 -15.125 -20.469 1 97.06 161 GLN B N 1
ATOM 2894 C CA . GLN B 1 161 ? -5.953 -16.562 -20.172 1 97.06 161 GLN B CA 1
ATOM 2895 C C . GLN B 1 161 ? -6.273 -16.828 -18.719 1 97.06 161 GLN B C 1
ATOM 2897 O O . GLN B 1 161 ? -6.852 -17.875 -18.391 1 97.06 161 GLN B O 1
ATOM 2902 N N . VAL B 1 162 ? -5.852 -15.914 -17.797 1 97.5 162 VAL B N 1
ATOM 2903 C CA . VAL B 1 162 ? -6.188 -16.047 -16.375 1 97.5 162 VAL B CA 1
ATOM 2904 C C . VAL B 1 162 ? -7.707 -16.016 -16.203 1 97.5 162 VAL B C 1
ATOM 2906 O O . VAL B 1 162 ? -8.273 -16.875 -15.523 1 97.5 162 VAL B O 1
ATOM 2909 N N . ALA B 1 163 ? -8.32 -15.047 -16.828 1 96.75 163 ALA B N 1
ATOM 2910 C CA . ALA B 1 163 ? -9.773 -14.938 -16.75 1 96.75 163 ALA B CA 1
ATOM 2911 C C . ALA B 1 163 ? -10.453 -16.203 -17.281 1 96.75 163 ALA B C 1
ATOM 2913 O O . ALA B 1 163 ? -11.391 -16.719 -16.656 1 96.75 163 ALA B O 1
ATOM 2914 N N . ALA B 1 164 ? -9.969 -16.703 -18.375 1 97.19 164 ALA B N 1
ATOM 2915 C CA . ALA B 1 164 ? -10.562 -17.875 -19.016 1 97.19 164 ALA B CA 1
ATOM 2916 C C . ALA B 1 164 ? -10.359 -19.125 -18.156 1 97.19 164 ALA B C 1
ATOM 2918 O O . ALA B 1 164 ? -11.281 -19.906 -17.969 1 97.19 164 ALA B O 1
ATOM 2919 N N . GLU B 1 165 ? -9.156 -19.312 -17.656 1 97.94 165 GLU B N 1
ATOM 2920 C CA . GLU B 1 165 ? -8.789 -20.531 -16.953 1 97.94 165 GLU B CA 1
ATOM 2921 C C . GLU B 1 165 ? -9.523 -20.656 -15.617 1 97.94 165 GLU B C 1
ATOM 2923 O O . GLU B 1 165 ? -10.031 -21.719 -15.273 1 97.94 165 GLU B O 1
ATOM 2928 N N . TRP B 1 166 ? -9.602 -19.594 -14.875 1 98.38 166 TRP B N 1
ATOM 2929 C CA . TRP B 1 166 ? -10.141 -19.672 -13.516 1 98.38 166 TRP B CA 1
ATOM 2930 C C . TRP B 1 166 ? -11.484 -18.953 -13.43 1 98.38 166 TRP B C 1
ATOM 2932 O O . TRP B 1 166 ? -11.977 -18.688 -12.328 1 98.38 166 TRP B O 1
ATOM 2942 N N . LYS B 1 167 ? -12.023 -18.594 -14.539 1 97.31 167 LYS B N 1
ATOM 2943 C CA . LYS B 1 167 ? -13.344 -17.969 -14.641 1 97.31 167 LYS B CA 1
ATOM 2944 C C . LYS B 1 167 ? -13.438 -16.719 -13.781 1 97.31 167 LYS B C 1
ATOM 2946 O O . LYS B 1 167 ? -14.383 -16.547 -13.016 1 97.31 167 LYS B O 1
ATOM 2951 N N . VAL B 1 168 ? -12.461 -15.961 -13.844 1 97.88 168 VAL B N 1
ATOM 2952 C CA . VAL B 1 168 ? -12.414 -14.664 -13.164 1 97.88 168 VAL B CA 1
ATOM 2953 C C . VAL B 1 168 ? -13.25 -13.648 -13.945 1 97.88 168 VAL B C 1
ATOM 2955 O O . VAL B 1 168 ? -13.148 -13.562 -15.172 1 97.88 168 VAL B O 1
ATOM 2958 N N . PRO B 1 169 ? -14.086 -12.922 -13.227 1 97.56 169 PRO B N 1
ATOM 2959 C CA . PRO B 1 169 ? -14.891 -11.914 -13.93 1 97.56 169 PRO B CA 1
ATOM 2960 C C . PRO B 1 169 ? -14.039 -10.984 -14.797 1 97.56 169 PRO B C 1
ATOM 2962 O O . PRO B 1 169 ? -12.938 -10.602 -14.398 1 97.56 169 PRO B O 1
ATOM 2965 N N . ALA B 1 170 ? -14.578 -10.586 -15.898 1 95.75 170 ALA B N 1
ATOM 2966 C CA . ALA B 1 170 ? -13.867 -9.734 -16.859 1 95.75 170 ALA B CA 1
ATOM 2967 C C . ALA B 1 170 ? -13.555 -8.367 -16.25 1 95.75 170 ALA B C 1
ATOM 2969 O O . ALA B 1 170 ? -12.617 -7.695 -16.688 1 95.75 170 ALA B O 1
ATOM 2970 N N . SER B 1 171 ? -14.359 -8.008 -15.273 1 97.94 171 SER B N 1
ATOM 2971 C CA . SER B 1 171 ? -14.172 -6.699 -14.648 1 97.94 171 SER B CA 1
ATOM 2972 C C . SER B 1 171 ? -12.977 -6.699 -13.711 1 97.94 171 SER B C 1
ATOM 2974 O O . SER B 1 171 ? -12.523 -5.641 -13.266 1 97.94 171 SER B O 1
ATOM 2976 N N . TRP B 1 172 ? -12.516 -7.898 -13.344 1 98.56 172 TRP B N 1
ATOM 2977 C CA . TRP B 1 172 ? -11.336 -7.961 -12.492 1 98.56 172 TRP B CA 1
ATOM 2978 C C . TRP B 1 172 ? -10.062 -7.711 -13.297 1 98.56 172 TRP B C 1
ATOM 2980 O O . TRP B 1 172 ? -9.648 -8.562 -14.086 1 98.56 172 TRP B O 1
ATOM 2990 N N . LYS B 1 173 ? -9.516 -6.566 -13.07 1 98.12 173 LYS B N 1
ATOM 2991 C CA . LYS B 1 173 ? -8.266 -6.207 -13.734 1 98.12 173 LYS B CA 1
ATOM 2992 C C . LYS B 1 173 ? -7.062 -6.633 -12.906 1 98.12 173 LYS B C 1
ATOM 2994 O O . LYS B 1 173 ? -6.863 -6.145 -11.789 1 98.12 173 LYS B O 1
ATOM 2999 N N . LEU B 1 174 ? -6.25 -7.504 -13.469 1 98.62 174 LEU B N 1
ATOM 3000 C CA . LEU B 1 174 ? -5.09 -8.031 -12.758 1 98.62 174 LEU B CA 1
ATOM 3001 C C . LEU B 1 174 ? -4.051 -6.934 -12.531 1 98.62 174 LEU B C 1
ATOM 3003 O O . LEU B 1 174 ? -3.771 -6.141 -13.438 1 98.62 174 LEU B O 1
ATOM 3007 N N . ASN B 1 175 ? -3.486 -6.906 -11.328 1 98.38 175 ASN B N 1
ATOM 3008 C CA . ASN B 1 175 ? -2.514 -5.883 -10.961 1 98.38 175 ASN B CA 1
ATOM 3009 C C . ASN B 1 175 ? -1.134 -6.484 -10.711 1 98.38 175 ASN B C 1
ATOM 3011 O O . ASN B 1 175 ? -0.132 -5.988 -11.227 1 98.38 175 ASN B O 1
ATOM 3015 N N . ALA B 1 176 ? -1.062 -7.594 -9.914 1 98.75 176 ALA B N 1
ATOM 3016 C CA . ALA B 1 176 ? 0.214 -8.156 -9.484 1 98.75 176 ALA B CA 1
ATOM 3017 C C . ALA B 1 176 ? 0.055 -9.625 -9.078 1 98.75 176 ALA B C 1
ATOM 3019 O O . ALA B 1 176 ? -1.065 -10.109 -8.898 1 98.75 176 ALA B O 1
ATOM 3020 N N . GLN B 1 177 ? 1.157 -10.312 -9 1 98.94 177 GLN B N 1
ATOM 3021 C CA . GLN B 1 177 ? 1.233 -11.695 -8.555 1 98.94 177 GLN B CA 1
ATOM 3022 C C . GLN B 1 177 ? 2.271 -11.859 -7.449 1 98.94 177 GLN B C 1
ATOM 3024 O O . GLN B 1 177 ? 3.469 -11.672 -7.68 1 98.94 177 GLN B O 1
ATOM 3029 N N . LEU B 1 178 ? 1.847 -12.172 -6.27 1 98.94 178 LEU B N 1
ATOM 3030 C CA . LEU B 1 178 ? 2.754 -12.484 -5.168 1 98.94 178 LEU B CA 1
ATOM 3031 C C . LEU B 1 178 ? 3.059 -13.977 -5.121 1 98.94 178 LEU B C 1
ATOM 3033 O O . LEU B 1 178 ? 2.201 -14.781 -4.742 1 98.94 178 LEU B O 1
ATOM 3037 N N . VAL B 1 179 ? 4.281 -14.281 -5.504 1 98.94 179 VAL B N 1
ATOM 3038 C CA . VAL B 1 179 ? 4.75 -15.664 -5.434 1 98.94 179 VAL B CA 1
ATOM 3039 C C . VAL B 1 179 ? 5.262 -15.961 -4.027 1 98.94 179 VAL B C 1
ATOM 3041 O O . VAL B 1 179 ? 6.051 -15.195 -3.469 1 98.94 179 VAL B O 1
ATOM 3044 N N . PHE B 1 180 ? 4.758 -17.047 -3.402 1 98.94 180 PHE B N 1
ATOM 3045 C CA . PHE B 1 180 ? 5.172 -17.344 -2.035 1 98.94 180 PHE B CA 1
ATOM 3046 C C . PHE B 1 180 ? 5.613 -18.797 -1.907 1 98.94 180 PHE B C 1
ATOM 3048 O O . PHE B 1 180 ? 5.145 -19.656 -2.652 1 98.94 180 PHE B O 1
ATOM 3055 N N . GLY B 1 181 ? 6.504 -19.062 -1.035 1 98.88 181 GLY B N 1
ATOM 3056 C CA . GLY B 1 181 ? 7.035 -20.391 -0.779 1 98.88 181 GLY B CA 1
ATOM 3057 C C . GLY B 1 181 ? 8.055 -20.422 0.348 1 98.88 181 GLY B C 1
ATOM 3058 O O . GLY B 1 181 ? 8.117 -19.484 1.154 1 98.88 181 GLY B O 1
ATOM 3059 N N . GLY B 1 182 ? 8.695 -21.578 0.474 1 98.69 182 GLY B N 1
ATOM 3060 C CA . GLY B 1 182 ? 9.758 -21.688 1.467 1 98.69 182 GLY B CA 1
ATOM 3061 C C . GLY B 1 182 ? 11.023 -20.953 1.079 1 98.69 182 GLY B C 1
ATOM 3062 O O . GLY B 1 182 ? 11.414 -20.953 -0.09 1 98.69 182 GLY B O 1
ATOM 3063 N N . LYS B 1 183 ? 11.656 -20.297 2.084 1 98.12 183 LYS B N 1
ATOM 3064 C CA . LYS B 1 183 ? 12.938 -19.641 1.831 1 98.12 183 LYS B CA 1
ATOM 3065 C C . LYS B 1 183 ? 14.031 -20.672 1.545 1 98.12 183 LYS B C 1
ATOM 3067 O O . LYS B 1 183 ? 14.133 -21.688 2.234 1 98.12 183 LYS B O 1
ATOM 3072 N N . THR B 1 184 ? 14.789 -20.422 0.529 1 97.88 184 THR B N 1
ATOM 3073 C CA . THR B 1 184 ? 15.867 -21.328 0.178 1 97.88 184 THR B CA 1
ATOM 3074 C C . THR B 1 184 ? 17.234 -20.672 0.394 1 97.88 184 THR B C 1
ATOM 3076 O O . THR B 1 184 ? 18.266 -21.297 0.167 1 97.88 184 THR B O 1
ATOM 3079 N N . GLY B 1 185 ? 17.266 -19.5 0.799 1 96.75 185 GLY B N 1
ATOM 3080 C CA . GLY B 1 185 ? 18.469 -18.719 1.07 1 96.75 185 GLY B CA 1
ATOM 3081 C C . GLY B 1 185 ? 18.172 -17.406 1.749 1 96.75 185 GLY B C 1
ATOM 3082 O O . GLY B 1 185 ? 17.062 -17.188 2.246 1 96.75 185 GLY B O 1
ATOM 3083 N N . GLU B 1 186 ? 19.172 -16.578 1.732 1 96.56 186 GLU B N 1
ATOM 3084 C CA . GLU B 1 186 ? 19.031 -15.258 2.346 1 96.56 186 GLU B CA 1
ATOM 3085 C C . GLU B 1 186 ? 18.609 -14.219 1.315 1 96.56 186 GLU B C 1
ATOM 3087 O O . GLU B 1 186 ? 18.859 -14.383 0.119 1 96.56 186 GLU B O 1
ATOM 3092 N N . ALA B 1 187 ? 17.969 -13.211 1.778 1 96.06 187 ALA B N 1
ATOM 3093 C CA . ALA B 1 187 ? 17.641 -12.094 0.892 1 96.06 187 ALA B CA 1
ATOM 3094 C C . ALA B 1 187 ? 18.906 -11.328 0.504 1 96.06 187 ALA B C 1
ATOM 3096 O O . ALA B 1 187 ? 19.875 -11.281 1.268 1 96.06 187 ALA B O 1
ATOM 3097 N N . GLY B 1 188 ? 18.906 -10.773 -0.613 1 93.5 188 GLY B N 1
ATOM 3098 C CA . GLY B 1 188 ? 20.031 -9.969 -1.066 1 93.5 188 GLY B CA 1
ATOM 3099 C C . GLY B 1 188 ? 20.203 -8.68 -0.275 1 93.5 188 GLY B C 1
ATOM 3100 O O . GLY B 1 188 ? 19.328 -8.32 0.521 1 93.5 188 GLY B O 1
ATOM 3101 N N . PRO B 1 189 ? 21.344 -8.078 -0.465 1 93.75 189 PRO B N 1
ATOM 3102 C CA . PRO B 1 189 ? 21.547 -6.793 0.204 1 93.75 189 PRO B CA 1
ATOM 3103 C C . PRO B 1 189 ? 20.562 -5.727 -0.254 1 93.75 189 PRO B C 1
ATOM 3105 O O . PRO B 1 189 ? 20.016 -5.816 -1.358 1 93.75 189 PRO B O 1
ATOM 3108 N N . LYS B 1 190 ? 20.266 -4.836 0.566 1 94 190 LYS B N 1
ATOM 3109 C CA . LYS B 1 190 ? 19.391 -3.709 0.262 1 94 190 LYS B CA 1
ATOM 3110 C C . LYS B 1 190 ? 20.094 -2.381 0.513 1 94 190 LYS B C 1
ATOM 3112 O O . LYS B 1 190 ? 20.594 -2.139 1.611 1 94 190 LYS B O 1
ATOM 3117 N N . GLU B 1 191 ? 20.109 -1.553 -0.507 1 96 191 GLU B N 1
ATOM 3118 C CA . GLU B 1 191 ? 20.688 -0.215 -0.387 1 96 191 GLU B CA 1
ATOM 3119 C C . GLU B 1 191 ? 19.609 0.817 -0.059 1 96 191 GLU B C 1
ATOM 3121 O O . GLU B 1 191 ? 18.469 0.692 -0.5 1 96 191 GLU B O 1
ATOM 3126 N N . PHE B 1 192 ? 20.031 1.829 0.691 1 97.75 192 PHE B N 1
ATOM 3127 C CA . PHE B 1 192 ? 19.125 2.893 1.096 1 97.75 192 PHE B CA 1
ATOM 3128 C C . PHE B 1 192 ? 19.656 4.258 0.683 1 97.75 192 PHE B C 1
ATOM 3130 O O . PHE B 1 192 ? 20.859 4.527 0.83 1 97.75 192 PHE B O 1
ATOM 3137 N N . LYS B 1 193 ? 18.812 5.074 0.182 1 97.81 193 LYS B N 1
ATOM 3138 C CA . LYS B 1 193 ? 19.172 6.488 0.044 1 97.81 193 LYS B CA 1
ATOM 3139 C C . LYS B 1 193 ? 19.375 7.141 1.408 1 97.81 193 LYS B C 1
ATOM 3141 O O . LYS B 1 193 ? 18.719 6.754 2.387 1 97.81 193 LYS B O 1
ATOM 3146 N N . PRO B 1 194 ? 20.234 8.156 1.438 1 98.19 194 PRO B N 1
ATOM 3147 C CA . PRO B 1 194 ? 20.344 8.906 2.693 1 98.19 194 PRO B CA 1
ATOM 3148 C C . PRO B 1 194 ? 19 9.508 3.133 1 98.19 194 PRO B C 1
ATOM 3150 O O . PRO B 1 194 ? 18.281 10.094 2.318 1 98.19 194 PRO B O 1
ATOM 3153 N N . ILE B 1 195 ? 18.719 9.344 4.395 1 98.38 195 ILE B N 1
ATOM 3154 C CA . ILE B 1 195 ? 17.406 9.742 4.91 1 98.38 195 ILE B CA 1
ATOM 3155 C C . ILE B 1 195 ? 17.203 11.242 4.695 1 98.38 195 ILE B C 1
ATOM 3157 O O . ILE B 1 195 ? 16.094 11.695 4.438 1 98.38 195 ILE B O 1
ATOM 3161 N N . GLU B 1 196 ? 18.219 12.07 4.672 1 97.56 196 GLU B N 1
ATOM 3162 C CA . GLU B 1 196 ? 18.141 13.523 4.531 1 97.56 196 GLU B CA 1
ATOM 3163 C C . GLU B 1 196 ? 17.703 13.922 3.127 1 97.56 196 GLU B C 1
ATOM 3165 O O . GLU B 1 196 ? 17.266 15.055 2.904 1 97.56 196 GLU B O 1
ATOM 3170 N N . GLU B 1 197 ? 17.828 12.953 2.189 1 98.06 197 GLU B N 1
ATOM 3171 C CA . GLU B 1 197 ? 17.438 13.234 0.808 1 98.06 197 GLU B CA 1
ATOM 3172 C C . GLU B 1 197 ? 15.969 12.938 0.566 1 98.06 197 GLU B C 1
ATOM 3174 O O . GLU B 1 197 ? 15.398 13.359 -0.444 1 98.06 197 GLU B O 1
ATOM 3179 N N . ILE B 1 198 ? 15.391 12.219 1.527 1 98.69 198 ILE B N 1
ATOM 3180 C CA . ILE B 1 198 ? 14.07 11.703 1.169 1 98.69 198 ILE B CA 1
ATOM 3181 C C . ILE B 1 198 ? 13.062 12.047 2.262 1 98.69 198 ILE B C 1
ATOM 3183 O O . ILE B 1 198 ? 11.883 11.703 2.16 1 98.69 198 ILE B O 1
ATOM 3187 N N . PHE B 1 199 ? 13.469 12.727 3.305 1 98.81 199 PHE B N 1
ATOM 3188 C CA . PHE B 1 199 ? 12.641 13.055 4.461 1 98.81 199 PHE B CA 1
ATOM 3189 C C . PHE B 1 199 ? 12.859 14.5 4.895 1 98.81 199 PHE B C 1
ATOM 3191 O O . PHE B 1 199 ? 14 14.969 4.941 1 98.81 199 PHE B O 1
ATOM 3198 N N . LYS B 1 200 ? 11.781 15.203 5.148 1 98.75 200 LYS B N 1
ATOM 3199 C CA . LYS B 1 200 ? 11.797 16.516 5.77 1 98.75 200 LYS B CA 1
ATOM 3200 C C . LYS B 1 200 ? 10.789 16.594 6.918 1 98.75 200 LYS B C 1
ATOM 3202 O O . LYS B 1 200 ? 9.773 15.906 6.902 1 98.75 200 LYS B O 1
ATOM 3207 N N . THR B 1 201 ? 11.094 17.391 7.891 1 98.75 201 THR B N 1
ATOM 3208 C CA . THR B 1 201 ? 10.156 17.641 8.984 1 98.75 201 THR B CA 1
ATOM 3209 C C . THR B 1 201 ? 10.18 19.109 9.398 1 98.75 201 THR B C 1
ATOM 3211 O O . THR B 1 201 ? 11.211 19.766 9.297 1 98.75 201 THR B O 1
ATOM 3214 N N . PHE B 1 202 ? 9.078 19.656 9.742 1 98.75 202 PHE B N 1
ATOM 3215 C CA . PHE B 1 202 ? 8.922 21.031 10.195 1 98.75 202 PHE B CA 1
ATOM 3216 C C . PHE B 1 202 ? 8.07 21.094 11.461 1 98.75 202 PHE B C 1
ATOM 3218 O O . PHE B 1 202 ? 7.055 20.406 11.562 1 98.75 202 PHE B O 1
ATOM 3225 N N . SER B 1 203 ? 8.672 21.797 12.461 1 93.75 203 SER B N 1
ATOM 3226 C CA . SER B 1 203 ? 7.977 22 13.727 1 93.75 203 SER B CA 1
ATOM 3227 C C . SER B 1 203 ? 8.141 23.438 14.219 1 93.75 203 SER B C 1
ATOM 3229 O O . SER B 1 203 ? 9.141 24.094 13.914 1 93.75 203 SER B O 1
ATOM 3231 N N . SER B 1 204 ? 7.117 24.312 14.234 1 78.56 204 SER B N 1
ATOM 3232 C CA . SER B 1 204 ? 7.355 25.656 14.766 1 78.56 204 SER B CA 1
ATOM 3233 C C . SER B 1 204 ? 7.453 25.641 16.281 1 78.56 204 SER B C 1
ATOM 3235 O O . SER B 1 204 ? 6.879 24.766 16.938 1 78.56 204 SER B O 1
#

InterPro domains:
  IPR000415 Nitroreductase-like [G3DSA:3.40.109.10] (6-204)
  IPR000415 Nitroreductase-like [SSF55469] (8-202)
  IPR029479 Nitroreductase [PF00881] (14-181)
  IPR033877 Nitroreductase Frm2/Hbn1-like [PTHR43035] (5-203)
  IPR033877 Nitroreductase Frm2/Hbn1-like [cd02140] (10-200)

Nearest PDB structures (foldseek):
  8cqv-assembly1_B  TM=9.856E-01  e=1.996E-24  Bacteroides thetaiotaomicron
  1ywq-assembly1_A-2  TM=9.730E-01  e=4.295E-24  Bacillus cereus ATCC 14579
  2ifa-assembly3_E  TM=9.755E-01  e=1.767E-23  Streptococcus mutans UA159
  4bn9-assembly1_A-2  TM=9.572E-01  e=2.818E-22  Lactococcus lactis subsp. l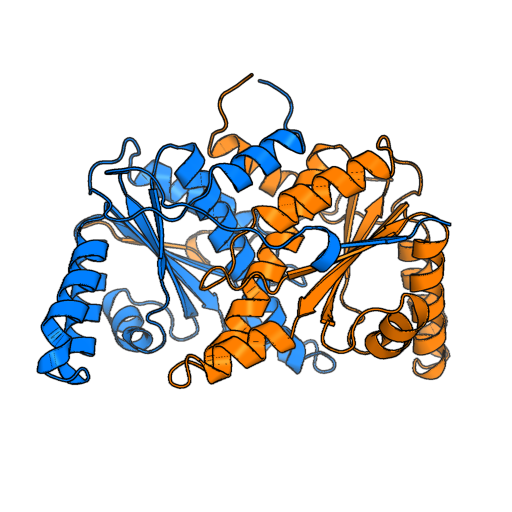actis Il1403
  4bn6-assembly1_A  TM=9.568E-01  e=3.567E-22  Lactococcus lactis subsp. lactis Il1403

Foldseek 3Di:
DPPDDPVVVVVLVVLQFAFWQFAQDAPDDPVRLVVLLVVLLVPQAAVVSLSQKDKDKAFDPRQLVLLVLLLVLCVVPPDPVCSVVVVVVSVSLSRFGIKMWMWGQQVSLVVVCVVCVVCNVCSVVRRVVSSVVSVSSSSSVLVVSQKHKDKADSPPSCVVVVCVVVVPDPRTGTGIMIRIHHHPDDGDDDDDDDPVVPDDDDDD/DPPDDPVVVVVLVVLQFAFWQFAQDAPDDPVVLVVLLVVLLVPQAAVVSLSQKDKDKAFDPRQLVLLVLLLVLCVVPPDPVCNVVVVVVSVSLSRFGIKMWMWGQQVSLVVVCVVCVVCNVCSVVRRVVSSVVSVSSSSSVLVVSQKHKDKADSPPSNVVVVCVVVVPDPRTGTGIMIRIHHHPDDGDDDDDDDCVVPDDDDDD

Solvent-accessible surface area (backbone atoms only — not comparable to full-atom values): 21398 Å² total; per-residue (Å²): 121,65,74,71,34,35,64,56,49,46,48,40,34,62,67,43,58,60,39,66,59,32,30,55,63,56,98,65,53,72,66,55,54,50,50,55,50,52,53,42,66,67,36,48,67,36,64,92,69,57,66,34,56,31,39,38,37,23,29,53,58,42,24,35,47,52,36,49,53,48,46,55,59,45,61,76,71,49,55,76,92,53,37,63,64,52,52,50,53,43,50,41,60,37,41,24,27,26,32,39,35,36,23,37,30,45,62,50,42,49,52,49,23,66,74,38,59,92,50,31,88,48,34,66,59,44,48,47,26,33,41,29,33,41,53,48,50,51,51,31,22,43,35,38,68,63,34,26,28,38,81,45,66,64,57,72,79,43,46,66,61,50,27,64,74,69,66,45,62,85,46,48,41,68,64,38,35,40,38,32,16,14,60,72,62,73,58,72,91,81,87,75,77,63,63,79,80,38,45,48,75,45,68,108,121,64,73,73,32,37,63,57,50,47,47,40,35,62,69,42,57,60,39,65,59,33,31,55,62,56,98,62,54,71,65,55,53,50,50,55,51,52,53,43,66,68,36,48,66,35,64,91,68,58,65,33,56,30,39,39,38,25,30,50,58,41,24,36,47,53,38,50,52,48,47,56,59,44,61,76,72,48,54,76,91,52,36,64,65,53,51,51,53,43,49,41,59,38,41,25,27,26,30,39,35,36,21,37,29,45,62,50,43,50,51,49,23,66,75,39,59,94,51,30,85,48,34,65,58,45,48,48,25,32,42,28,32,40,54,48,50,50,52,30,22,43,34,38,67,62,36,26,29,38,81,44,67,65,57,72,80,42,46,68,60,49,28,65,74,70,66,44,60,85,47,48,42,67,63,38,35,40,37,32,17,14,61,71,63,73,59,72,90,79,88,77,78,64,62,81,80,38,48,48,73,44,68,109

Secondary structure (DSSP, 8-state):
-----HHHHHHHHHH--B--SEES--SS-HHHHHHHHHHHHHHS--GGG---EEEEEEETHHHHHHHHHHHHHHHTTS-HHHHHHHHHHHHHHHTSSEEEEEEEEHHHHHHHHHHTGGGGGGHHHHHHHHHHHHHHHHHHHHHHTTEEEEEE--TTTTHHHHHHHHT--TTEEEEEEEEEEEE-SPPPP-----HHHHEEEEE-/-----HHHHHHHHHH--B--SEES--SS-HHHHHHHHHHHHHHS--GGG---EEEEEEETHHHHHHHHHHHHHHHTTS-HHHHHHHHHHHHHHHTSSEEEEEEEEHHHHHHHHHHTGGGGGGHHHHHHHHHHHHHHHHHHHHHHTTEEEEEE--TTTTHHHHHHHHT--TTEEEEEEEEEEEE-SPPPP-----HHHHEEEEE-